Protein AF-A0A349MLL8-F1 (afdb_monomer_lite)

Secondary structure (DSSP, 8-state):
-----------PPP-PPPP---HHHHHHHHHHHHHHHHHHHHHHHHHHHHT-TTTHHHHHHHHHHHHHHHHHHHHHHHTT-TT--TT-HHHHHHHHHHHHHHHHHHHHHHHHHHHHHHHHTT--TTS--HHHHHHHT-HHHHHHHHHHHHHHHHHHHHHHHHHHTTS--TTSHHHHHHHHHHHHHHHHHHHHHHTS--EEEEEEEE---SSS---BT-S-GGG-EEEEEEEE--HHHHHHHHHH---------EE---STT-SHHHHHHHS-TTSSSPB-BHHHHHTTSSS-SEEEES-HHHHHHTTS--B-STTHHHH-SEEEEEEEES---TTPPTTSSSPEEEEEEEEESSSS---HHHHHHHHHHHHHHHHHHHHHHTT----------

Foldseek 3Di:
DDDDDDDDDDDDDDDDDDPPDDVVVVVVVVVVVLCVVVLVVLVVVLVVCVVPPVCCVVRPVVSVVVCVVCVVVVVVCVVVPPDDDDPDPVVVVVVVVSVVVVVVVVVVVVVVQLQVLLVLLVDPSPPADSVQSVLQVDPVLVVVLVVLVVVLVVLLVVLLVCLVVVVDFPPDPVLLVSVLVSQVSLQVSQCSNQVAWKKKWWWFWWADDVPPDGDQQDDFLQRTKTATSHIHGTPVVVVVCVVPVPPDDDRAIAHADEDPCLFLVSVCVVPPLPDPDGKYWSQQNVLQDLAHVKDWAQAQPVCVVVRNIDTSDPPCVVFAGIKIKHWLWADDDRRDGPRPPTRTTGMMMMGGPHGSGDRPVVCCVSVNVSSPSVSSSVCSSSVPDPPPPPPPD

pLDDT: mean 71.37, std 19.01, range [31.91, 97.06]

Sequence (393 aa):
MSKASSDSSEITPGLGKEPERDPGKYWLKRLFFILTGTFAFLVSLAELIEKWPVLRGFFIDPIRSWTDLLWPSWLDWLSDMEHISPHDTENFTIWHLLLITSIISSIIILINIIRSLSKELGGKAGKMDTSAVLYLLNPVMYYTVLQKIHEFQHDVSRTLLNIHYGKISLEDPSFREKVRELLFVCGDIAQTLIGRPVSVNIKLFSLKNDDNSSSLFKGKLSEAKLKTFVRAPSKAEYEDCMRNGESRRNIEEFEIVLGADNKPELLKKRYPDKSDAARVNTAYNQVLGPRDHFWVNNNLVEAEKESHFWSNSLDWRKYYKSMAVFIIAQNIPQGEPVGKTHRAMGILIFDSPATGRFSRRLAAIVLGYLAHRLHSVFRQAAKIPSDSIETKE

Structure (mmCIF, N/CA/C/O backbone):
data_AF-A0A349MLL8-F1
#
_entry.id   AF-A0A349MLL8-F1
#
loop_
_atom_site.group_PDB
_atom_site.id
_atom_site.type_symbol
_atom_site.label_atom_id
_atom_site.label_alt_id
_atom_site.label_comp_id
_atom_site.label_asym_id
_atom_site.label_entity_id
_atom_site.label_seq_id
_atom_site.pdbx_PDB_ins_code
_atom_site.Cartn_x
_atom_site.Cartn_y
_atom_site.Cartn_z
_atom_site.occupancy
_atom_site.B_iso_or_equiv
_atom_site.auth_seq_id
_atom_site.auth_comp_id
_atom_site.auth_asym_id
_atom_site.auth_atom_id
_atom_site.pdbx_PDB_model_num
ATOM 1 N N . MET A 1 1 ? -47.366 55.635 98.200 1.00 36.72 1 MET A N 1
ATOM 2 C CA . MET A 1 1 ? -48.767 55.163 98.299 1.00 36.72 1 MET A CA 1
ATOM 3 C C . MET A 1 1 ? -49.509 55.603 97.042 1.00 36.72 1 MET A C 1
ATOM 5 O O . MET A 1 1 ? -49.321 56.746 96.667 1.00 36.72 1 MET A O 1
ATOM 9 N N . SER A 1 2 ? -50.290 54.687 96.441 1.00 34.56 2 SER A N 1
ATOM 10 C CA . SER A 1 2 ? -51.334 54.860 95.395 1.00 34.56 2 SER A CA 1
ATOM 11 C C . SER A 1 2 ? -50.955 55.527 94.052 1.00 34.56 2 SER A C 1
ATOM 13 O O . SER A 1 2 ? -50.459 56.641 94.054 1.00 34.56 2 SER A O 1
ATOM 15 N N . LYS A 1 3 ? -51.116 54.798 92.923 1.00 38.31 3 LYS A N 1
ATOM 16 C CA . LYS A 1 3 ? -52.135 54.966 91.833 1.00 38.31 3 LYS A CA 1
ATOM 17 C C . LYS A 1 3 ? -52.054 56.309 91.078 1.00 38.31 3 LYS A C 1
ATOM 19 O O . LYS A 1 3 ? -51.934 57.332 91.721 1.00 38.31 3 LYS A O 1
ATOM 24 N N . ALA A 1 4 ? -52.260 56.446 89.769 1.00 37.59 4 ALA A N 1
ATOM 25 C CA . ALA A 1 4 ? -52.520 55.590 88.605 1.00 37.59 4 ALA A CA 1
ATOM 26 C C . ALA A 1 4 ? -52.584 56.532 87.366 1.00 37.59 4 ALA A C 1
ATOM 28 O O . ALA A 1 4 ? -52.783 57.731 87.555 1.00 37.59 4 ALA A O 1
ATOM 29 N N . SER A 1 5 ? -52.554 55.968 86.143 1.00 34.56 5 SER A N 1
ATOM 30 C CA . SER A 1 5 ? -52.865 56.589 84.822 1.00 34.56 5 SER A CA 1
ATOM 31 C C . SER A 1 5 ? -51.844 57.630 84.307 1.00 34.56 5 SER A C 1
ATOM 33 O O . SER A 1 5 ? -51.281 58.358 85.108 1.00 34.56 5 SER A O 1
ATOM 35 N N . SER A 1 6 ? -51.494 57.759 83.021 1.00 34.91 6 SER A N 1
ATOM 36 C CA . SER A 1 6 ? -52.115 57.355 81.747 1.00 34.91 6 SER A CA 1
ATOM 37 C C . SER A 1 6 ? -51.102 57.423 80.577 1.00 34.91 6 SER A C 1
ATOM 39 O O . SER A 1 6 ? -50.226 58.282 80.595 1.00 34.91 6 SER A O 1
ATOM 41 N N . ASP A 1 7 ? -51.316 56.567 79.571 1.00 38.97 7 ASP A N 1
ATOM 42 C CA . ASP A 1 7 ? -51.137 56.709 78.106 1.00 38.97 7 ASP A CA 1
ATOM 43 C C . ASP A 1 7 ? -49.851 57.219 77.420 1.00 38.97 7 ASP A C 1
ATOM 45 O O . ASP A 1 7 ? -49.414 58.354 77.598 1.00 38.97 7 ASP A O 1
ATOM 49 N N . SER A 1 8 ? -49.373 56.389 76.474 1.00 31.91 8 SER A N 1
ATOM 50 C CA . SER A 1 8 ? -49.057 56.655 75.039 1.00 31.91 8 SER A CA 1
ATOM 51 C C . SER A 1 8 ? -47.895 55.748 74.586 1.00 31.91 8 SER A C 1
ATOM 53 O O . SER A 1 8 ? -46.949 55.549 75.336 1.00 31.91 8 SER A O 1
ATOM 55 N N . SER A 1 9 ? -47.835 55.121 73.411 1.00 36.97 9 SER A N 1
ATOM 56 C CA . SER A 1 9 ? -48.697 55.002 72.230 1.00 36.97 9 SER A CA 1
ATOM 57 C C . SER A 1 9 ? -48.120 53.860 71.372 1.00 36.97 9 SER A C 1
ATOM 59 O O . SER A 1 9 ? -46.898 53.712 71.293 1.00 36.97 9 SER A O 1
ATOM 61 N N . GLU A 1 10 ? -48.983 53.077 70.724 1.00 39.59 10 GLU A N 1
ATOM 62 C CA . GLU A 1 10 ? -48.633 52.035 69.749 1.00 39.59 10 GLU A CA 1
ATOM 63 C C . GLU A 1 10 ? -47.929 52.599 68.502 1.00 39.59 10 GLU A C 1
ATOM 65 O O . GLU A 1 10 ? -48.358 53.603 67.935 1.00 39.59 10 GLU A O 1
ATOM 70 N N . ILE A 1 11 ? -46.904 51.888 68.015 1.00 39.34 11 ILE A N 1
ATOM 71 C CA . ILE A 1 11 ? -46.425 51.959 66.627 1.00 39.34 11 ILE A CA 1
ATOM 72 C C . ILE A 1 11 ? -46.325 50.520 66.111 1.00 39.34 11 ILE A C 1
ATOM 74 O O . ILE A 1 11 ? -45.458 49.755 66.529 1.00 39.34 11 ILE A O 1
ATOM 78 N N . THR A 1 12 ? -47.212 50.152 65.190 1.00 40.00 12 THR A N 1
ATOM 79 C CA . THR A 1 12 ? -47.072 48.975 64.324 1.00 40.00 12 THR A CA 1
ATOM 80 C C . THR A 1 12 ? -46.332 49.387 63.044 1.00 40.00 12 THR A C 1
ATOM 82 O O . THR A 1 12 ? -46.765 50.329 62.379 1.00 40.00 12 THR A O 1
ATOM 85 N N . PRO A 1 13 ? -45.235 48.716 62.643 1.00 39.72 13 PRO A N 1
ATOM 86 C CA . PRO A 1 13 ? -44.687 48.869 61.303 1.00 39.72 13 PRO A CA 1
ATOM 87 C C . PRO A 1 13 ? -45.439 47.965 60.317 1.00 39.72 13 PRO A C 1
ATOM 89 O O . PRO A 1 13 ? -45.717 46.798 60.592 1.00 39.72 13 PRO A O 1
ATOM 92 N N . GLY A 1 14 ? -45.799 48.552 59.176 1.00 36.28 14 GLY A N 1
ATOM 93 C CA . GLY A 1 14 ? -46.659 47.966 58.155 1.00 36.28 14 GLY A CA 1
ATOM 94 C C . GLY A 1 14 ? -46.102 46.718 57.466 1.00 36.28 14 GLY A C 1
ATOM 95 O O . GLY A 1 14 ? -44.904 46.581 57.225 1.00 36.28 14 GLY A O 1
ATOM 96 N N . LEU A 1 15 ? -47.029 45.836 57.084 1.00 40.72 15 LEU A N 1
ATOM 97 C CA . LEU A 1 15 ? -46.816 44.755 56.126 1.00 40.72 15 LEU A CA 1
ATOM 98 C C . LEU A 1 15 ? -46.427 45.338 54.758 1.00 40.72 15 LEU A C 1
ATOM 100 O O . LEU A 1 15 ? -47.271 45.855 54.022 1.00 40.72 15 LEU A O 1
ATOM 104 N N . GLY A 1 16 ? -45.146 45.229 54.408 1.00 37.94 16 GLY A N 1
ATOM 105 C CA . GLY A 1 16 ? -44.687 45.355 53.030 1.00 37.94 16 GLY A CA 1
ATOM 106 C C . GLY A 1 16 ? -45.188 44.162 52.217 1.00 37.94 16 GLY A C 1
ATOM 107 O O . GLY A 1 16 ? -44.956 43.015 52.588 1.00 37.94 16 GLY A O 1
ATOM 108 N N . LYS A 1 17 ? -45.903 44.430 51.122 1.00 39.28 17 LYS A N 1
ATOM 109 C CA . LYS A 1 17 ? -46.288 43.410 50.139 1.00 39.28 17 LYS A CA 1
ATOM 110 C C . LYS A 1 17 ? -45.020 42.824 49.509 1.00 39.28 17 LYS A C 1
ATOM 112 O O . LYS A 1 17 ? -44.225 43.576 48.947 1.00 39.28 17 LYS A O 1
ATOM 117 N N . GLU A 1 18 ? -44.845 41.506 49.586 1.00 41.19 18 GLU A N 1
ATOM 118 C CA . GLU A 1 18 ? -43.843 40.806 48.778 1.00 41.19 18 GLU A CA 1
ATOM 119 C C . GLU A 1 18 ? -44.152 41.011 47.284 1.00 41.19 18 GLU A C 1
ATOM 121 O O . GLU A 1 18 ? -45.321 40.951 46.888 1.00 41.19 18 GLU A O 1
ATOM 126 N N . PRO A 1 19 ? -43.143 41.272 46.436 1.00 44.56 19 PRO A N 1
ATOM 127 C CA . PRO A 1 19 ? -43.360 41.372 45.002 1.00 44.56 19 PRO A CA 1
ATOM 128 C C . PRO A 1 19 ? -43.746 39.997 44.443 1.00 44.56 19 PRO A C 1
ATOM 130 O O . PRO A 1 19 ? -42.990 39.033 44.575 1.00 44.56 19 PRO A O 1
ATOM 133 N N . GLU A 1 20 ? -44.912 39.916 43.795 1.00 40.66 20 GLU A N 1
ATOM 134 C CA . GLU A 1 20 ? -45.353 38.743 43.033 1.00 40.66 20 GLU A CA 1
ATOM 135 C C . GLU A 1 20 ? -44.264 38.336 42.028 1.00 40.66 20 GLU A C 1
ATOM 137 O O . GLU A 1 20 ? -43.995 39.021 41.036 1.00 40.66 20 GLU A O 1
ATOM 142 N N . ARG A 1 21 ? -43.599 37.208 42.300 1.00 49.66 21 ARG A N 1
ATOM 143 C CA . ARG A 1 21 ? -42.654 36.586 41.370 1.00 49.66 21 ARG A CA 1
ATOM 144 C C . ARG A 1 21 ? -43.441 35.959 40.226 1.00 49.66 21 ARG A C 1
ATOM 146 O O . ARG A 1 21 ? -44.027 34.896 40.388 1.00 49.66 21 ARG A O 1
ATOM 153 N N . ASP A 1 22 ? -43.400 36.611 39.070 1.00 45.81 22 ASP A N 1
ATOM 154 C CA . ASP A 1 22 ? -43.958 36.110 37.813 1.00 45.81 22 ASP A CA 1
ATOM 155 C C . ASP A 1 22 ? -43.215 34.825 37.361 1.00 45.81 22 ASP A C 1
ATOM 157 O O . ASP A 1 22 ? -42.056 34.898 36.919 1.00 45.81 22 ASP A O 1
ATOM 161 N N . PRO A 1 23 ? -43.832 33.629 37.472 1.00 47.19 23 PRO A N 1
ATOM 162 C CA . PRO A 1 23 ? -43.170 32.353 37.194 1.00 47.19 23 PRO A CA 1
ATOM 163 C C . PRO A 1 23 ? -42.784 32.203 35.715 1.00 47.19 23 PRO A C 1
ATOM 165 O O . PRO A 1 23 ? -41.838 31.478 35.388 1.00 47.19 23 PRO A O 1
ATOM 168 N N . GLY A 1 24 ? -43.474 32.920 34.817 1.00 39.28 24 GLY A N 1
ATOM 169 C CA . GLY A 1 24 ? -43.229 32.881 33.376 1.00 39.28 24 GLY A CA 1
ATOM 170 C C . GLY A 1 24 ? -41.868 33.463 32.993 1.00 39.28 24 GLY A C 1
ATOM 171 O O . GLY A 1 24 ? -41.136 32.872 32.196 1.00 39.28 24 GLY A O 1
ATOM 172 N N . LYS A 1 25 ? -41.455 34.566 33.634 1.00 46.16 25 LYS A N 1
ATOM 173 C CA . LYS A 1 25 ? -40.127 35.172 33.414 1.00 46.16 25 LYS A CA 1
ATOM 174 C C . LYS A 1 25 ? -38.988 34.297 33.937 1.00 46.16 25 LYS A C 1
ATOM 176 O O . LYS A 1 25 ? -37.879 34.348 33.407 1.00 46.16 25 LYS A O 1
ATOM 181 N N . TYR A 1 26 ? -39.251 33.472 34.946 1.00 45.97 26 TYR A N 1
ATOM 182 C CA . TYR A 1 26 ? -38.251 32.596 35.556 1.00 45.97 26 TYR A CA 1
ATOM 183 C C . TYR A 1 26 ? -37.944 31.367 34.684 1.00 45.97 26 TYR A C 1
ATOM 185 O O . TYR A 1 26 ? -36.788 30.965 34.546 1.00 45.97 26 TYR A O 1
ATOM 193 N N . TRP A 1 27 ? -38.963 30.809 34.025 1.00 43.03 27 TRP A N 1
ATOM 194 C CA . TRP A 1 27 ? -38.807 29.686 33.093 1.00 43.03 27 TRP A CA 1
ATOM 195 C C . TRP A 1 27 ? -38.089 30.087 31.796 1.00 43.03 27 TRP A C 1
ATOM 197 O O . TRP A 1 27 ? -37.214 29.361 31.324 1.00 43.03 27 TRP A O 1
ATOM 207 N N . LEU A 1 28 ? -38.384 31.281 31.271 1.00 43.28 28 LEU A N 1
ATOM 208 C CA . LEU A 1 28 ? -37.694 31.850 30.107 1.00 43.28 28 LEU A CA 1
ATOM 209 C C . LEU A 1 28 ? -36.207 32.121 30.383 1.00 43.28 28 LEU A C 1
ATOM 211 O O . LEU A 1 28 ? -35.368 31.764 29.560 1.00 43.28 28 LEU A O 1
ATOM 215 N N . LYS A 1 29 ? -35.856 32.645 31.568 1.00 48.56 29 LYS A N 1
ATOM 216 C CA . LYS A 1 29 ? -34.449 32.824 31.980 1.00 48.56 29 LYS A CA 1
ATOM 217 C C . LYS A 1 29 ? -33.693 31.492 32.111 1.00 48.56 29 LYS A C 1
ATOM 219 O O . LYS A 1 29 ? -32.518 31.418 31.760 1.00 48.56 29 LYS A O 1
ATOM 22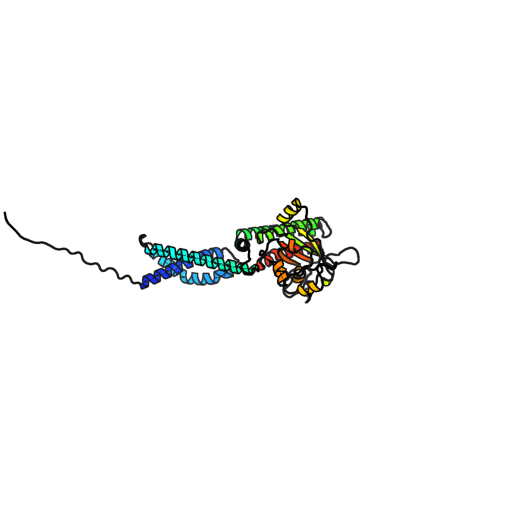4 N N . ARG A 1 30 ? -34.361 30.427 32.574 1.00 50.19 30 ARG A N 1
ATOM 225 C CA . ARG A 1 30 ? -33.779 29.076 32.710 1.00 50.19 30 ARG A CA 1
ATOM 226 C C . ARG A 1 30 ? -33.551 28.392 31.358 1.00 50.19 30 ARG A C 1
ATOM 228 O O . ARG A 1 30 ? -32.473 27.847 31.138 1.00 50.19 30 ARG A O 1
ATOM 235 N N . LEU A 1 31 ? -34.515 28.464 30.437 1.00 45.28 31 LEU A N 1
ATOM 236 C CA . LEU A 1 31 ? -34.365 27.941 29.072 1.00 45.28 31 LEU A CA 1
ATOM 237 C C . LEU A 1 31 ? -33.251 28.676 28.307 1.00 45.28 31 LEU A C 1
ATOM 239 O O . LEU A 1 31 ? -32.465 28.058 27.591 1.00 45.28 31 LEU A O 1
ATOM 243 N N . PHE A 1 32 ? -33.144 29.988 28.520 1.00 49.59 32 PHE A N 1
ATOM 244 C CA . PHE A 1 32 ? -32.118 30.827 27.911 1.00 49.59 32 PHE A CA 1
ATOM 245 C C . PHE A 1 32 ? -30.703 30.463 28.384 1.00 49.59 32 PHE A C 1
ATOM 247 O O . PHE A 1 32 ? -29.809 30.324 27.558 1.00 49.59 32 PHE A O 1
ATOM 254 N N . PHE A 1 33 ? -30.485 30.193 29.677 1.00 50.19 33 PHE A N 1
ATOM 255 C CA . PHE A 1 33 ? -29.173 29.740 30.170 1.00 50.19 33 PHE A CA 1
ATOM 256 C C . PHE A 1 33 ? -28.749 28.368 29.630 1.00 50.19 33 PHE A C 1
ATOM 258 O O . PHE A 1 33 ? -27.567 28.149 29.365 1.00 50.19 33 PHE A O 1
ATOM 265 N N . ILE A 1 34 ? -29.704 27.455 29.430 1.00 52.19 34 ILE A N 1
ATOM 266 C CA . ILE A 1 34 ? -29.459 26.136 28.826 1.00 52.19 34 ILE A CA 1
ATOM 267 C C . ILE A 1 34 ? -28.998 26.296 27.376 1.00 52.19 34 ILE A C 1
ATOM 269 O O . ILE A 1 34 ? -28.015 25.676 26.961 1.00 52.19 34 ILE A O 1
ATOM 273 N N . LEU A 1 35 ? -29.671 27.165 26.620 1.00 48.75 35 LEU A N 1
ATOM 274 C CA . LEU A 1 35 ? -29.277 27.493 25.254 1.00 48.75 35 LEU A CA 1
ATOM 275 C C . LEU A 1 35 ? -27.903 28.167 25.233 1.00 48.75 35 LEU A C 1
ATOM 277 O O . LEU A 1 35 ? -27.061 27.759 24.447 1.00 48.75 35 LEU A O 1
ATOM 281 N N . THR A 1 36 ? -27.627 29.082 26.162 1.00 50.16 36 THR A N 1
ATOM 282 C CA . THR A 1 36 ? -26.335 29.765 26.320 1.00 50.16 36 THR A CA 1
ATOM 283 C C . THR A 1 36 ? -25.175 28.815 26.621 1.00 50.16 36 THR A C 1
ATOM 285 O O . THR A 1 36 ? -24.129 28.917 25.988 1.00 50.16 36 THR A O 1
ATOM 288 N N . GLY A 1 37 ? -25.335 27.868 27.550 1.00 51.09 37 GLY A N 1
ATOM 289 C CA . GLY A 1 37 ? -24.281 26.902 27.887 1.00 51.09 37 GLY A CA 1
ATOM 290 C C . GLY A 1 37 ? -24.009 25.911 26.754 1.00 51.09 37 GLY A C 1
ATOM 291 O O . GLY A 1 37 ? -22.857 25.606 26.445 1.00 51.09 37 GLY A O 1
ATOM 292 N N . THR A 1 38 ? -25.069 25.461 26.081 1.00 54.41 38 THR A N 1
ATOM 293 C CA . THR A 1 38 ? -24.954 24.587 24.906 1.00 54.41 38 THR A CA 1
ATOM 294 C C . THR A 1 38 ? -24.324 25.337 23.733 1.00 54.41 38 THR A C 1
ATOM 296 O O . THR A 1 38 ? -23.464 24.800 23.045 1.00 54.41 38 THR A O 1
ATOM 299 N N . PHE A 1 39 ? -24.695 26.602 23.538 1.00 51.84 39 PHE A N 1
ATOM 300 C CA . PHE A 1 39 ? -24.162 27.474 22.501 1.00 51.84 39 PHE A CA 1
ATOM 301 C C . PHE A 1 39 ? -22.697 27.835 22.753 1.00 51.84 39 PHE A C 1
ATOM 303 O O . PHE A 1 39 ? -21.900 27.704 21.840 1.00 51.84 39 PHE A O 1
ATOM 310 N N . ALA A 1 40 ? -22.297 28.179 23.979 1.00 50.59 40 ALA A N 1
ATOM 311 C CA . ALA A 1 40 ? -20.896 28.428 24.321 1.00 50.59 40 ALA A CA 1
ATOM 312 C C . ALA A 1 40 ? -20.027 27.178 24.105 1.00 50.59 40 ALA A C 1
ATOM 314 O O . ALA A 1 40 ? -18.947 27.272 23.532 1.00 50.59 40 ALA A O 1
ATOM 315 N N . PHE A 1 41 ? -20.527 25.991 24.470 1.00 58.06 41 PHE A N 1
ATOM 316 C CA . PHE A 1 41 ? -19.855 24.728 24.163 1.00 58.06 41 PHE A CA 1
ATOM 317 C C . PHE A 1 41 ? -19.750 24.486 22.652 1.00 58.06 41 PHE A C 1
ATOM 319 O O . PHE A 1 41 ? -18.686 24.113 22.168 1.00 58.06 41 PHE A O 1
ATOM 326 N N . LEU A 1 42 ? -20.823 24.734 21.896 1.00 54.47 42 LEU A N 1
ATOM 327 C CA . LEU A 1 42 ? -20.831 24.604 20.439 1.00 54.47 42 LEU A CA 1
ATOM 328 C C . LEU A 1 42 ? -19.950 25.649 19.748 1.00 54.47 42 LEU A C 1
ATOM 330 O O . LEU A 1 42 ? -19.347 25.311 18.741 1.00 54.47 42 LEU A O 1
ATOM 334 N N . VAL A 1 43 ? -19.826 26.865 20.283 1.00 50.06 43 VAL A N 1
ATOM 335 C CA . VAL A 1 43 ? -18.939 27.929 19.788 1.00 50.06 43 VAL A CA 1
ATOM 336 C C . VAL A 1 43 ? -17.488 27.603 20.109 1.00 50.06 43 VAL A C 1
ATOM 338 O O . VAL A 1 43 ? -16.659 27.672 19.216 1.00 50.06 43 VAL A O 1
ATOM 341 N N . SER A 1 44 ? -17.163 27.145 21.320 1.00 53.44 44 SER A N 1
ATOM 342 C CA . SER A 1 44 ? -15.811 26.667 21.642 1.00 53.44 44 SER A CA 1
ATOM 343 C C . SER A 1 44 ? -15.433 25.426 20.828 1.00 53.44 44 SER A C 1
ATOM 345 O O . SER A 1 44 ? -14.293 25.291 20.389 1.00 53.44 44 SER A O 1
ATOM 347 N N . LEU A 1 45 ? -16.392 24.532 20.573 1.00 53.50 45 LEU A N 1
ATOM 348 C CA . LEU A 1 45 ? -16.220 23.393 19.677 1.00 53.50 45 LEU A CA 1
ATOM 349 C C . LEU A 1 45 ? -16.078 23.860 18.221 1.00 53.50 45 LEU A C 1
ATOM 351 O O . LEU A 1 45 ? -15.239 23.328 17.505 1.00 53.50 45 LEU A O 1
ATOM 355 N N . ALA A 1 46 ? -16.831 24.872 17.789 1.00 50.34 46 ALA A N 1
ATOM 356 C CA . ALA A 1 46 ? -16.755 25.453 16.454 1.00 50.34 46 ALA A CA 1
ATOM 357 C C . ALA A 1 46 ? -15.456 26.228 16.229 1.00 50.34 46 ALA A C 1
ATOM 359 O O . ALA A 1 46 ? -14.877 26.064 15.171 1.00 50.34 46 ALA A O 1
ATOM 360 N N . GLU A 1 47 ? -14.938 26.980 17.201 1.00 48.06 47 GLU A N 1
ATOM 361 C CA . GLU A 1 47 ? -13.616 27.621 17.152 1.00 48.06 47 GLU A CA 1
ATOM 362 C C . GLU A 1 47 ? -12.488 26.581 17.133 1.00 48.06 47 GLU A C 1
ATOM 364 O O . GLU A 1 47 ? -11.483 26.739 16.431 1.00 48.06 47 GLU A O 1
ATOM 369 N N . LEU A 1 48 ? -12.656 25.478 17.871 1.00 50.34 48 LEU A N 1
ATOM 370 C CA . LEU A 1 48 ? -11.744 24.337 17.824 1.00 50.34 48 LEU A CA 1
ATOM 371 C C . LEU A 1 48 ? -11.775 23.662 16.441 1.00 50.34 48 LEU A C 1
ATOM 373 O O . LEU A 1 48 ? -10.725 23.302 15.915 1.00 50.34 48 LEU A O 1
ATOM 377 N N . ILE A 1 49 ? -12.959 23.544 15.832 1.00 47.12 49 ILE A N 1
ATOM 378 C CA . ILE A 1 49 ? -13.201 23.025 14.475 1.00 47.12 49 ILE A CA 1
ATOM 379 C C . ILE A 1 49 ? -12.748 24.031 13.399 1.00 47.12 49 ILE A C 1
ATOM 381 O O . ILE A 1 49 ? -12.270 23.623 12.344 1.00 47.12 49 ILE A O 1
ATOM 385 N N . GLU A 1 50 ? -12.827 25.339 13.638 1.00 42.00 50 GLU A N 1
ATOM 386 C CA . GLU A 1 50 ? -12.474 26.395 12.682 1.00 42.00 50 GLU A CA 1
ATOM 387 C C . GLU A 1 50 ? -10.969 26.470 12.445 1.00 42.00 50 GLU A C 1
ATOM 389 O O . GLU A 1 50 ? -10.519 26.723 11.326 1.00 42.00 50 GLU A O 1
ATOM 394 N N . LYS A 1 51 ? -10.184 26.116 13.463 1.00 50.09 51 LYS A N 1
ATOM 395 C CA . LYS A 1 51 ? -8.738 25.902 13.339 1.00 50.09 51 LYS A CA 1
ATOM 396 C C . LYS A 1 51 ? -8.381 24.651 12.512 1.00 50.09 51 LYS A C 1
ATOM 398 O O . LYS A 1 51 ? -7.200 24.376 12.320 1.00 50.09 51 LYS A O 1
ATOM 403 N N . TRP A 1 52 ? -9.373 23.888 12.030 1.00 52.69 52 TRP A N 1
ATOM 404 C CA . TRP A 1 52 ? -9.215 22.591 11.366 1.00 52.69 52 TRP A CA 1
ATOM 405 C C . TRP A 1 52 ? -9.974 22.531 10.021 1.00 52.69 52 TRP A C 1
ATOM 407 O O . TRP A 1 52 ? -11.159 22.191 9.970 1.00 52.69 52 TRP A O 1
ATOM 417 N N . PRO A 1 53 ? -9.291 22.764 8.882 1.00 46.22 53 PRO A N 1
ATOM 418 C CA . PRO A 1 53 ? -9.919 22.905 7.559 1.00 46.22 53 PRO A CA 1
ATOM 419 C C . PRO A 1 53 ? -10.776 21.713 7.100 1.00 46.22 53 PRO A C 1
ATOM 421 O O . PRO A 1 53 ? -11.694 21.880 6.304 1.00 46.22 53 PRO A O 1
ATOM 424 N N . VAL A 1 54 ? -10.496 20.507 7.606 1.00 46.53 54 VAL A N 1
ATOM 425 C CA . VAL A 1 54 ? -11.187 19.260 7.227 1.00 46.53 54 VAL A CA 1
ATOM 426 C C . VAL A 1 54 ? -12.576 19.140 7.869 1.00 46.53 54 VAL A C 1
ATOM 428 O O . VAL A 1 54 ? -13.458 18.499 7.302 1.00 46.53 54 VAL A O 1
ATOM 431 N N . LEU A 1 55 ? -12.791 19.771 9.027 1.00 43.81 55 LEU A N 1
ATOM 432 C CA . LEU A 1 55 ? -14.065 19.733 9.756 1.00 43.81 55 LEU A CA 1
ATOM 433 C C . LEU A 1 55 ? -14.977 20.922 9.405 1.00 43.81 55 LEU A C 1
ATOM 435 O O . LEU A 1 55 ? -16.176 20.880 9.683 1.00 43.81 55 LEU A O 1
ATOM 439 N N . ARG A 1 56 ? -14.427 21.941 8.727 1.00 44.81 56 ARG A N 1
ATOM 440 C CA . ARG A 1 56 ? -15.113 23.186 8.353 1.00 44.81 56 ARG A CA 1
ATOM 441 C C . ARG A 1 56 ? -16.424 22.938 7.597 1.00 44.81 56 ARG A C 1
ATOM 443 O O . ARG A 1 56 ? -17.467 23.413 8.027 1.00 44.81 56 ARG A O 1
ATOM 450 N N . GLY A 1 57 ? -16.391 22.115 6.548 1.00 45.50 57 GLY A N 1
ATOM 451 C CA . GLY A 1 57 ? -17.567 21.844 5.706 1.00 45.50 57 GLY A CA 1
ATOM 452 C C . GLY A 1 57 ? -18.622 20.911 6.317 1.00 45.50 57 GLY A C 1
ATOM 453 O O . GLY A 1 57 ? -19.711 20.800 5.771 1.00 45.50 57 GLY A O 1
ATOM 454 N N . PHE A 1 58 ? -18.321 20.229 7.428 1.00 48.06 58 PHE A N 1
ATOM 455 C CA . PHE A 1 58 ? -19.266 19.312 8.085 1.00 48.06 58 PHE A CA 1
ATOM 456 C C . PHE A 1 58 ? -19.974 19.931 9.294 1.00 48.06 58 PHE A C 1
ATOM 458 O O . PHE A 1 58 ? -21.060 19.479 9.646 1.00 48.06 58 PHE A O 1
ATOM 465 N N . PHE A 1 59 ? -19.371 20.940 9.929 1.00 50.00 59 PHE A N 1
ATOM 466 C CA . PHE A 1 59 ? -19.854 21.478 11.203 1.00 50.00 59 PHE A CA 1
ATOM 467 C C . PHE A 1 59 ? -20.087 22.996 11.204 1.00 50.00 59 PHE A C 1
ATOM 469 O O . PHE A 1 59 ? -20.946 23.448 11.953 1.00 50.00 59 PHE A O 1
ATOM 476 N N . ILE A 1 60 ? -19.374 23.795 10.397 1.00 48.22 60 ILE A N 1
ATOM 477 C CA . ILE A 1 60 ? -19.369 25.262 10.575 1.00 48.22 60 ILE A CA 1
ATOM 478 C C . ILE A 1 60 ? -20.569 25.951 9.937 1.00 48.22 60 ILE A C 1
ATOM 480 O O . ILE A 1 60 ? -21.165 26.802 10.588 1.00 48.22 60 ILE A O 1
ATOM 484 N N . ASP A 1 61 ? -20.973 25.582 8.723 1.00 45.97 61 ASP A N 1
ATOM 485 C CA . ASP A 1 61 ? -22.066 26.288 8.035 1.00 45.97 61 ASP A CA 1
ATOM 486 C C . ASP A 1 61 ? -23.415 26.226 8.794 1.00 45.97 61 ASP A C 1
ATOM 488 O O . ASP A 1 61 ? -24.093 27.253 8.885 1.00 45.97 61 ASP A O 1
ATOM 492 N N . PRO A 1 62 ? -23.789 25.104 9.449 1.00 48.50 62 PRO A N 1
ATOM 493 C CA . PRO A 1 62 ? -24.967 25.060 10.316 1.00 48.50 62 PRO A CA 1
ATOM 494 C C . PRO A 1 62 ? -24.808 25.857 11.618 1.00 48.50 62 PRO A C 1
ATOM 496 O O . PRO A 1 62 ? -25.768 26.470 12.071 1.00 48.50 62 PRO A O 1
ATOM 499 N N . ILE A 1 63 ? -23.616 25.865 12.229 1.00 48.41 63 ILE A N 1
ATOM 500 C CA . ILE A 1 63 ? -23.377 26.559 13.507 1.00 48.41 63 ILE A CA 1
ATOM 501 C C . ILE A 1 63 ? -23.321 28.080 13.300 1.00 48.41 63 ILE A C 1
ATOM 503 O O . ILE A 1 63 ? -23.889 28.826 14.092 1.00 48.41 63 ILE A O 1
ATOM 507 N N . ARG A 1 64 ? -22.716 28.547 12.201 1.00 47.62 64 ARG A N 1
ATOM 508 C CA . ARG A 1 64 ? -22.549 29.976 11.894 1.00 47.62 64 ARG A CA 1
ATOM 509 C C . ARG A 1 64 ? -23.879 30.681 11.608 1.00 47.62 64 ARG A C 1
ATOM 511 O O . ARG A 1 64 ? -24.126 31.782 12.085 1.00 47.62 64 ARG A O 1
ATOM 518 N N . SER A 1 65 ? -24.789 29.986 10.922 1.00 51.38 65 SER A N 1
ATOM 519 C CA . SER A 1 65 ? -26.169 30.448 10.725 1.00 51.38 65 SER A CA 1
ATOM 520 C C . SER A 1 65 ? -26.931 30.646 12.042 1.00 51.38 65 SER A C 1
ATOM 522 O O . SER A 1 65 ? -27.853 31.456 12.087 1.00 51.38 65 SER A O 1
ATOM 524 N N . TRP A 1 66 ? -26.586 29.897 13.093 1.00 46.66 66 TRP A N 1
ATOM 525 C CA . TRP A 1 66 ? -27.204 30.023 14.413 1.00 46.66 66 TRP A CA 1
ATOM 526 C C . TRP A 1 66 ? -26.537 31.105 15.264 1.00 46.66 66 TRP A C 1
ATOM 528 O O . TRP A 1 66 ? -27.219 31.777 16.037 1.00 46.66 66 TRP A O 1
ATOM 538 N N . THR A 1 67 ? -25.223 31.300 15.122 1.00 50.56 67 THR A N 1
ATOM 539 C CA . THR A 1 67 ? -24.480 32.299 15.898 1.00 50.56 67 THR A CA 1
ATOM 540 C C . THR A 1 67 ? -24.826 33.727 15.504 1.00 50.56 67 THR A C 1
ATOM 542 O O . THR A 1 67 ? -25.035 34.559 16.385 1.00 50.56 67 THR A O 1
ATOM 545 N N . ASP A 1 68 ? -24.980 33.995 14.208 1.00 51.66 68 ASP A N 1
ATOM 546 C CA . ASP A 1 68 ? -25.265 35.345 13.703 1.00 51.66 68 ASP A CA 1
ATOM 547 C C . ASP A 1 68 ? -26.672 35.837 14.097 1.00 51.66 68 ASP A C 1
ATOM 549 O O . ASP A 1 68 ? -26.920 37.038 14.174 1.00 51.66 68 ASP A O 1
ATOM 553 N N . LEU A 1 69 ? -27.585 34.910 14.410 1.00 50.56 69 LEU A N 1
ATOM 554 C CA . LEU A 1 69 ? -28.951 35.216 14.834 1.00 50.56 69 LEU A CA 1
ATOM 555 C C . LEU A 1 69 ? -29.058 35.552 16.335 1.00 50.56 69 LEU A C 1
ATOM 557 O O . LEU A 1 69 ? -29.968 36.270 16.739 1.00 50.56 69 LEU A O 1
ATOM 561 N N . LEU A 1 70 ? -28.163 35.011 17.171 1.00 47.03 70 LEU A N 1
ATOM 562 C CA . LEU A 1 70 ? -28.309 35.014 18.636 1.00 47.03 70 LEU A CA 1
ATOM 563 C C . LEU A 1 70 ? -27.305 35.923 19.363 1.00 47.03 70 LEU A C 1
ATOM 565 O O . LEU A 1 70 ? -27.531 36.276 20.519 1.00 47.03 70 LEU A O 1
ATOM 569 N N . TRP A 1 71 ? -26.215 36.319 18.698 1.00 50.84 71 TRP A N 1
ATOM 570 C CA . TRP A 1 71 ? -25.110 37.069 19.305 1.00 50.84 71 TRP A CA 1
ATOM 571 C C . TRP A 1 71 ? -25.488 38.453 19.879 1.00 50.84 71 TRP A C 1
ATOM 573 O O . TRP A 1 71 ? -25.081 38.746 21.006 1.00 50.84 71 TRP A O 1
ATOM 583 N N . PRO A 1 72 ? -26.298 39.300 19.206 1.00 52.75 72 PRO A N 1
ATOM 584 C CA . PRO A 1 72 ? -26.641 40.626 19.736 1.00 52.75 72 PRO A CA 1
ATOM 585 C C . PRO A 1 72 ? -27.481 40.563 21.020 1.00 52.75 72 PRO A C 1
ATOM 587 O O . PRO A 1 72 ? -27.251 41.325 21.951 1.00 52.75 72 PRO A O 1
ATOM 590 N N . SER A 1 73 ? -28.400 39.598 21.118 1.00 53.41 73 SER A N 1
ATOM 591 C CA . SER A 1 73 ? -29.256 39.400 22.300 1.00 53.41 73 SER A CA 1
ATOM 592 C C . SER A 1 73 ? -28.504 38.847 23.516 1.00 53.41 73 SER A C 1
ATOM 594 O O . SER A 1 73 ? -29.033 38.839 24.625 1.00 53.41 73 SER A O 1
ATOM 596 N N . TRP A 1 74 ? -27.285 38.351 23.307 1.00 44.72 74 TRP A N 1
ATOM 597 C CA . TRP A 1 74 ? -26.460 37.724 24.330 1.00 44.72 74 TRP A CA 1
ATOM 598 C C . TRP A 1 74 ? -25.635 38.743 25.131 1.00 44.72 74 TRP A C 1
ATOM 600 O O . TRP A 1 74 ? -25.527 38.629 26.353 1.00 44.72 74 TRP A O 1
ATOM 610 N N . LEU A 1 75 ? -25.096 39.765 24.455 1.00 48.06 75 LEU A N 1
ATOM 611 C CA . LEU A 1 75 ? -24.269 40.813 25.068 1.00 48.06 75 LEU A CA 1
ATOM 612 C C . LEU A 1 75 ? -25.080 41.771 25.947 1.00 48.06 75 LEU A C 1
ATOM 614 O O . LEU A 1 75 ? -24.640 42.089 27.050 1.00 48.06 75 LEU A O 1
ATOM 618 N N . ASP A 1 76 ? -26.281 42.152 25.508 1.00 52.34 76 ASP A N 1
ATOM 619 C CA . ASP A 1 76 ? -27.157 43.051 26.273 1.00 52.34 76 ASP A CA 1
ATOM 620 C C . ASP A 1 76 ? -27.575 42.449 27.622 1.00 52.34 76 ASP A C 1
ATOM 622 O O . ASP A 1 76 ? -27.821 43.164 28.586 1.00 52.34 76 ASP A O 1
ATOM 626 N N . TRP A 1 77 ? -27.610 41.122 27.722 1.00 48.44 77 TRP A N 1
ATOM 627 C CA . TRP A 1 77 ? -28.134 40.436 28.896 1.00 48.44 77 TRP A CA 1
ATOM 628 C C . TRP A 1 77 ? -27.062 40.003 29.906 1.00 48.44 77 TRP A C 1
ATOM 630 O O . TRP A 1 77 ? -27.339 39.909 31.101 1.00 48.44 77 TRP A O 1
ATOM 640 N N . LEU A 1 78 ? -25.817 39.780 29.466 1.00 43.03 78 LEU A N 1
ATOM 641 C CA . LEU A 1 78 ? -24.677 39.578 30.375 1.00 43.03 78 LEU A CA 1
ATOM 642 C C . LEU A 1 78 ? -24.423 40.811 31.253 1.00 43.03 78 LEU A C 1
ATOM 644 O O . LEU A 1 78 ? -24.028 40.661 32.408 1.00 43.03 78 LEU A O 1
ATOM 648 N N . SER A 1 79 ? -24.731 42.003 30.736 1.00 50.22 79 SER A N 1
ATOM 649 C CA . SER A 1 79 ? -24.695 43.259 31.492 1.00 50.22 79 SER A CA 1
ATOM 650 C C . SER A 1 79 ? -25.695 43.299 32.659 1.00 50.22 79 SER A C 1
ATOM 652 O O . SER A 1 79 ? -25.475 44.040 33.612 1.00 50.22 79 SER A O 1
ATOM 654 N N . ASP A 1 80 ? -26.762 42.495 32.625 1.00 50.34 80 ASP A N 1
ATOM 655 C CA . ASP A 1 80 ? -27.814 42.477 33.654 1.00 50.34 80 ASP A CA 1
ATOM 656 C C . ASP A 1 80 ? -27.561 41.439 34.771 1.00 50.34 80 ASP A C 1
ATOM 658 O O . ASP A 1 80 ? -28.315 41.361 35.746 1.00 50.34 80 ASP A O 1
ATOM 662 N N . MET A 1 81 ? -26.522 40.603 34.644 1.00 43.50 81 MET A N 1
ATOM 663 C CA . MET A 1 81 ? -26.289 39.420 35.492 1.00 43.50 81 MET A CA 1
ATOM 664 C C . MET A 1 81 ? -25.325 39.625 36.674 1.00 43.50 81 MET A C 1
ATOM 666 O O . MET A 1 81 ? -25.206 38.732 37.514 1.00 43.50 81 MET A O 1
ATOM 670 N N . GLU A 1 82 ? -24.690 40.791 36.818 1.00 49.97 82 GLU A N 1
ATOM 671 C CA . GLU A 1 82 ? -23.721 41.100 37.894 1.00 49.97 82 GLU A CA 1
ATOM 672 C C . GLU A 1 82 ? -24.317 41.179 39.325 1.00 49.97 82 GLU A C 1
ATOM 674 O O . GLU A 1 82 ? -23.611 41.504 40.280 1.00 49.97 82 GLU A O 1
ATOM 679 N N . HIS A 1 83 ? -25.605 40.875 39.529 1.00 51.56 83 HIS A N 1
ATOM 680 C CA . HIS A 1 83 ? -26.312 41.137 40.795 1.00 51.56 83 HIS A CA 1
ATOM 681 C C . HIS A 1 83 ? -26.938 39.916 41.500 1.00 51.56 83 HIS A C 1
ATOM 683 O O . HIS A 1 83 ? -27.788 40.086 42.375 1.00 51.56 83 HIS A O 1
ATOM 689 N N . ILE A 1 84 ? -26.539 38.678 41.181 1.00 51.94 84 ILE A N 1
ATOM 690 C CA . ILE A 1 84 ? -27.136 37.475 41.802 1.00 51.94 84 ILE A CA 1
ATOM 691 C C . ILE A 1 84 ? -26.284 36.942 42.972 1.00 51.94 84 ILE A C 1
ATOM 693 O O . ILE A 1 84 ? -25.108 36.627 42.816 1.00 51.94 84 ILE A O 1
ATOM 697 N N . SER A 1 85 ? -26.910 36.832 44.153 1.00 49.22 85 SER A N 1
ATOM 698 C CA . SER A 1 85 ? -26.289 36.431 45.428 1.00 49.22 85 SER A CA 1
ATOM 699 C C . SER A 1 85 ? -25.976 34.919 45.519 1.00 49.22 85 SER A C 1
ATOM 701 O O . SER A 1 85 ? -26.755 34.111 45.009 1.00 49.22 85 SER A O 1
ATOM 703 N N . PRO A 1 86 ? -24.894 34.491 46.211 1.00 48.62 86 PRO A N 1
ATOM 704 C CA . PRO A 1 86 ? -24.376 33.114 46.169 1.00 48.62 86 PRO A CA 1
ATOM 705 C C . PRO A 1 86 ? -25.131 32.058 47.006 1.00 48.62 86 PRO A C 1
ATOM 707 O O . PRO A 1 86 ? -24.680 30.916 47.066 1.00 48.62 86 PRO A O 1
ATOM 710 N N . HIS A 1 87 ? -26.230 32.397 47.692 1.00 48.62 87 HIS A N 1
ATOM 711 C CA . HIS A 1 87 ? -26.815 31.538 48.742 1.00 48.62 87 HIS A CA 1
ATOM 712 C C . HIS A 1 87 ? -27.993 30.628 48.333 1.00 48.62 87 HIS A C 1
ATOM 714 O O . HIS A 1 87 ? -28.528 29.922 49.188 1.00 48.62 87 HIS A O 1
ATOM 720 N N . ASP A 1 88 ? -28.367 30.553 47.054 1.00 56.25 88 ASP A N 1
ATOM 721 C CA . ASP A 1 88 ? -29.471 29.686 46.608 1.00 56.25 88 ASP A CA 1
ATOM 722 C C . ASP A 1 88 ? -29.012 28.240 46.337 1.00 56.25 88 ASP A C 1
ATOM 724 O O . ASP A 1 88 ? -28.440 27.910 45.295 1.00 56.25 88 ASP A O 1
ATOM 728 N N . THR A 1 89 ? -29.318 27.340 47.271 1.00 50.41 89 THR A N 1
ATOM 729 C CA . THR A 1 89 ? -29.070 25.887 47.187 1.00 50.41 89 THR A CA 1
ATOM 730 C C . THR A 1 89 ? -29.813 25.196 46.034 1.00 50.41 89 THR A C 1
ATOM 732 O O . THR A 1 89 ? -29.337 24.177 45.527 1.00 50.41 89 THR A O 1
ATOM 735 N N . GLU A 1 90 ? -30.918 25.770 45.542 1.00 54.69 90 GLU A N 1
ATOM 736 C CA . GLU A 1 90 ? -31.599 25.314 44.318 1.00 54.69 90 GLU A CA 1
ATOM 737 C C . GLU A 1 90 ? -30.761 25.546 43.050 1.00 54.69 90 GLU A C 1
ATOM 739 O O . GLU A 1 90 ? -30.790 24.731 42.125 1.00 54.69 90 GLU A O 1
ATOM 744 N N . ASN A 1 91 ? -29.955 26.613 43.001 1.00 53.75 91 ASN A N 1
ATOM 745 C CA . ASN A 1 91 ? -29.083 26.864 41.853 1.00 53.75 91 ASN A CA 1
ATOM 746 C C . ASN A 1 91 ? -27.962 25.819 41.787 1.00 53.75 91 ASN A C 1
ATOM 748 O O . ASN A 1 91 ? -27.604 25.363 40.702 1.00 53.75 91 ASN A O 1
ATOM 752 N N . PHE A 1 92 ? -27.462 25.357 42.938 1.00 49.41 92 PHE A N 1
ATOM 753 C CA . PHE A 1 92 ? -26.421 24.329 43.009 1.00 49.41 92 PHE A CA 1
ATOM 754 C C . PHE A 1 92 ? -26.867 22.988 42.404 1.00 49.41 92 PHE A C 1
ATOM 756 O O . PHE A 1 92 ? -26.122 22.385 41.630 1.00 49.41 92 PHE A O 1
ATOM 763 N N . THR A 1 93 ? -28.089 22.527 42.692 1.00 60.53 93 THR A N 1
ATOM 764 C CA . THR A 1 93 ? -28.622 21.259 42.153 1.00 60.53 93 THR A CA 1
ATOM 765 C C . THR A 1 93 ? -28.832 21.323 40.639 1.00 60.53 93 THR A C 1
ATOM 767 O O . THR A 1 93 ? -28.540 20.359 39.929 1.00 60.53 93 THR A O 1
ATOM 770 N N . ILE A 1 94 ? -29.267 22.475 40.125 1.00 57.50 94 ILE A N 1
ATOM 771 C CA . ILE A 1 94 ? -29.476 22.700 38.689 1.00 57.50 94 ILE A CA 1
ATOM 772 C C . ILE A 1 94 ? -28.138 22.732 37.933 1.00 57.50 94 ILE A C 1
ATOM 774 O O . ILE A 1 94 ? -28.024 22.093 36.887 1.00 57.50 94 ILE A O 1
ATOM 778 N N . TRP A 1 95 ? -27.098 23.380 38.474 1.00 57.84 95 TRP A N 1
ATOM 779 C CA . TRP A 1 95 ? -25.752 23.363 37.879 1.00 57.84 95 TRP A CA 1
ATOM 780 C C . TRP A 1 95 ? -25.183 21.945 37.745 1.00 57.84 95 TRP A C 1
ATOM 782 O O . TRP A 1 95 ? -24.616 21.603 36.706 1.00 57.84 95 TRP A O 1
ATOM 792 N N . HIS A 1 96 ? -25.384 21.094 38.756 1.00 60.25 96 HIS A N 1
ATOM 793 C CA . HIS A 1 96 ? -24.950 19.695 38.705 1.00 60.25 96 HIS A CA 1
ATOM 794 C C . HIS A 1 96 ? -25.719 18.902 37.650 1.00 60.25 96 HIS A C 1
ATOM 796 O O . HIS A 1 96 ? -25.109 18.153 36.888 1.00 60.25 96 HIS A O 1
ATOM 802 N N . LEU A 1 97 ? -27.037 19.097 37.554 1.00 60.91 97 LEU A N 1
ATOM 803 C CA . LEU A 1 97 ? -27.853 18.453 36.527 1.00 60.91 97 LEU A CA 1
ATOM 804 C C . LEU A 1 97 ? -27.377 18.845 35.118 1.00 60.91 97 LEU A C 1
ATOM 806 O O . LEU A 1 97 ? -27.211 17.980 34.261 1.00 60.91 97 LEU A O 1
ATOM 810 N N . LEU A 1 98 ? -27.085 20.128 34.891 1.00 59.66 98 LEU A N 1
ATOM 811 C CA . LEU A 1 98 ? -26.606 20.633 33.603 1.00 59.66 98 LEU A CA 1
ATOM 812 C C 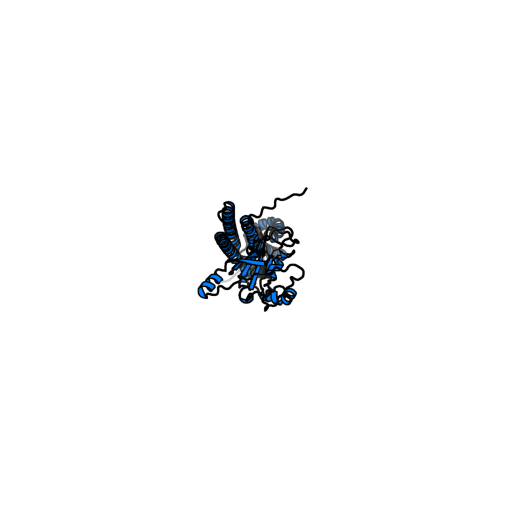. LEU A 1 98 ? -25.225 20.087 33.241 1.00 59.66 98 LEU A C 1
ATOM 814 O O . LEU A 1 98 ? -25.040 19.601 32.124 1.00 59.66 98 LEU A O 1
ATOM 818 N N . LEU A 1 99 ? -24.288 20.078 34.191 1.00 63.03 99 LEU A N 1
ATOM 819 C CA . LEU A 1 99 ? -22.977 19.459 34.003 1.00 63.03 99 LEU A CA 1
ATOM 820 C C . LEU A 1 99 ? -23.121 17.978 33.629 1.00 63.03 99 LEU A C 1
ATOM 822 O O . LEU A 1 99 ? -22.518 17.528 32.657 1.00 63.03 99 LEU A O 1
ATOM 826 N N . ILE A 1 100 ? -23.978 17.237 34.339 1.00 63.56 100 ILE A N 1
ATOM 827 C CA . ILE A 1 100 ? -24.261 15.827 34.049 1.00 63.56 100 ILE A CA 1
ATOM 828 C C . ILE A 1 100 ? -24.840 15.669 32.637 1.00 63.56 100 ILE A C 1
ATOM 830 O O . ILE A 1 100 ? -24.354 14.836 31.876 1.00 63.56 100 ILE A O 1
ATOM 834 N N . THR A 1 101 ? -25.825 16.481 32.236 1.00 65.31 101 THR A N 1
ATOM 835 C CA . THR A 1 101 ? -26.402 16.396 30.880 1.00 65.31 101 THR A CA 1
ATOM 836 C C . THR A 1 101 ? -25.408 16.758 29.775 1.00 65.31 101 THR A C 1
ATOM 838 O O . THR A 1 101 ? -25.414 16.113 28.725 1.00 65.31 101 THR A O 1
ATOM 841 N N . SER A 1 102 ? -24.514 17.724 30.007 1.00 65.19 102 SER A N 1
ATOM 842 C CA . SER A 1 102 ? -23.446 18.092 29.070 1.00 65.19 102 SER A CA 1
ATOM 843 C C . SER A 1 102 ? -22.408 16.975 28.931 1.00 65.19 102 SER A C 1
ATOM 845 O O . SER A 1 102 ? -22.036 16.603 27.814 1.00 65.19 102 SER A O 1
ATOM 847 N N . ILE A 1 103 ? -22.015 16.353 30.049 1.00 64.31 103 ILE A N 1
ATOM 848 C CA . ILE A 1 103 ? -21.132 15.180 30.059 1.00 64.31 103 ILE A CA 1
ATOM 849 C C . ILE A 1 103 ? -21.784 14.023 29.295 1.00 64.31 103 ILE A C 1
ATOM 851 O O . ILE A 1 103 ? -21.159 13.449 28.406 1.00 64.31 103 ILE A O 1
ATOM 855 N N . ILE A 1 104 ? -23.052 13.710 29.579 1.00 64.81 104 ILE A N 1
ATOM 856 C CA . ILE A 1 104 ? -23.793 12.643 28.892 1.00 64.81 104 ILE A CA 1
ATOM 857 C C . ILE A 1 104 ? -23.891 12.932 27.389 1.00 64.81 104 ILE A C 1
ATOM 859 O O . ILE A 1 104 ? -23.614 12.048 26.580 1.00 64.81 104 ILE A O 1
ATOM 863 N N . SER A 1 105 ? -24.224 14.163 26.998 1.00 66.88 105 SER A N 1
ATOM 864 C CA . SER A 1 105 ? -24.324 14.561 25.587 1.00 66.88 105 SER A CA 1
ATOM 865 C C . SER A 1 105 ? -22.977 14.443 24.873 1.00 66.88 105 SER A C 1
ATOM 867 O O . SER A 1 105 ? -22.904 13.881 23.781 1.00 66.88 105 SER A O 1
ATOM 869 N N . SER A 1 106 ? -21.894 14.876 25.521 1.00 67.62 106 SER A N 1
ATOM 870 C CA . SER A 1 106 ? -20.526 14.735 25.011 1.00 67.62 106 SER A CA 1
ATOM 871 C C . SER A 1 106 ? -20.135 13.264 24.837 1.00 67.62 106 SER A C 1
ATOM 873 O O . SER A 1 106 ? -19.563 12.892 23.812 1.00 67.62 106 SER A O 1
ATOM 875 N N . ILE A 1 107 ? -20.505 12.399 25.789 1.00 68.12 107 ILE A N 1
ATOM 876 C CA . ILE A 1 107 ? -20.300 10.947 25.697 1.00 68.12 107 ILE A CA 1
ATOM 877 C C . ILE A 1 107 ? -21.095 10.360 24.524 1.00 68.12 107 ILE A C 1
ATOM 879 O O . ILE A 1 107 ? -20.550 9.565 23.761 1.00 68.12 107 ILE A O 1
ATOM 883 N N . ILE A 1 108 ? -22.357 10.755 24.335 1.00 67.81 108 ILE A N 1
ATOM 884 C CA . ILE A 1 108 ? -23.195 10.278 23.223 1.00 67.81 108 ILE A CA 1
ATOM 885 C C . ILE A 1 108 ? -22.597 10.691 21.873 1.00 67.81 108 ILE A C 1
ATOM 887 O O . ILE A 1 108 ? -22.498 9.859 20.967 1.00 67.81 108 ILE A O 1
ATOM 891 N N . ILE A 1 109 ? -22.160 11.947 21.739 1.00 73.00 109 ILE A N 1
ATOM 892 C CA . ILE A 1 109 ? -21.486 12.448 20.534 1.00 73.00 109 ILE A CA 1
ATOM 893 C C . ILE A 1 109 ? -20.214 11.636 20.275 1.00 73.00 109 ILE A C 1
ATOM 895 O O . ILE A 1 109 ? -20.024 11.136 19.165 1.00 73.00 109 ILE A O 1
ATOM 899 N N . LEU A 1 110 ? -19.386 11.419 21.301 1.00 71.12 110 LEU A N 1
ATOM 900 C CA . LEU A 1 110 ? -18.163 10.627 21.189 1.00 71.12 110 LEU A CA 1
ATOM 901 C C . LEU A 1 110 ? -18.452 9.177 20.773 1.00 71.12 110 LEU A C 1
ATOM 903 O O . LEU A 1 110 ? -17.789 8.652 19.881 1.00 71.12 110 LEU A O 1
ATOM 907 N N . ILE A 1 111 ? -19.474 8.537 21.349 1.00 71.75 111 ILE A N 1
ATOM 908 C CA . ILE A 1 111 ? -19.911 7.186 20.963 1.00 71.75 111 ILE A CA 1
ATOM 909 C C . ILE A 1 111 ? -20.339 7.156 19.494 1.00 71.75 111 ILE A C 1
ATOM 911 O O . ILE A 1 111 ? -19.984 6.223 18.772 1.00 71.75 111 ILE A O 1
ATOM 915 N N . ASN A 1 112 ? -21.085 8.159 19.030 1.00 71.94 112 ASN A N 1
ATOM 916 C CA . ASN A 1 112 ? -21.528 8.234 17.639 1.00 71.94 112 ASN A CA 1
ATOM 917 C C . ASN A 1 112 ? -20.355 8.449 16.674 1.00 71.94 112 ASN A C 1
ATOM 919 O O . ASN A 1 112 ? -20.301 7.781 15.639 1.00 71.94 112 ASN A O 1
ATOM 923 N N . ILE A 1 113 ? -19.382 9.290 17.037 1.00 71.50 113 ILE A N 1
ATOM 924 C CA . ILE A 1 113 ? -18.130 9.460 16.287 1.00 71.50 113 ILE A CA 1
ATOM 925 C C . ILE A 1 113 ? -17.374 8.129 16.218 1.00 71.50 113 ILE A C 1
ATOM 927 O O . ILE A 1 113 ? -17.012 7.685 15.128 1.00 71.50 113 ILE A O 1
ATOM 931 N N . ILE A 1 114 ? -17.206 7.444 17.355 1.00 69.19 114 ILE A N 1
ATOM 932 C CA . ILE A 1 114 ? -16.521 6.148 17.418 1.00 69.19 114 ILE A CA 1
ATOM 933 C C . ILE A 1 114 ? -17.233 5.110 16.549 1.00 69.19 114 ILE A C 1
ATOM 935 O O . ILE A 1 114 ? -16.582 4.382 15.803 1.00 69.19 114 ILE A O 1
ATOM 939 N N . ARG A 1 115 ? -18.569 5.056 16.592 1.00 68.56 115 ARG A N 1
ATOM 940 C CA . ARG A 1 115 ? -19.373 4.156 15.752 1.00 68.56 115 ARG A CA 1
ATOM 941 C C . ARG A 1 115 ? -19.231 4.473 14.266 1.00 68.56 115 ARG A C 1
ATOM 943 O O . ARG A 1 115 ? -19.123 3.542 13.473 1.00 68.56 115 ARG A O 1
ATOM 950 N N . SER A 1 116 ? -19.232 5.751 13.887 1.00 70.31 116 SER A N 1
ATOM 951 C CA . SER A 1 116 ? -19.064 6.175 12.493 1.00 70.31 116 SER A CA 1
ATOM 952 C C . SER A 1 116 ? -17.682 5.796 11.962 1.00 70.31 116 SER A C 1
ATOM 954 O O . SER A 1 116 ? -17.577 5.092 10.959 1.00 70.31 116 SER A O 1
ATOM 956 N N . LEU A 1 117 ? -16.625 6.153 12.698 1.00 66.19 117 LEU A N 1
ATOM 957 C CA . LEU A 1 117 ? -15.251 5.761 12.376 1.00 66.19 117 LEU A CA 1
ATOM 958 C C . LEU A 1 117 ? -15.100 4.237 12.347 1.00 66.19 117 LEU A C 1
ATOM 960 O O . LEU A 1 117 ? -14.400 3.695 11.496 1.00 66.19 117 LEU A O 1
ATOM 964 N N . SER A 1 118 ? -15.821 3.524 13.216 1.00 66.19 118 SER A N 1
ATOM 965 C CA . SER A 1 118 ? -15.801 2.066 13.229 1.00 66.19 118 SER A CA 1
ATOM 966 C C . SER A 1 118 ? -16.422 1.431 11.986 1.00 66.19 118 SER A C 1
ATOM 968 O O . SER A 1 118 ? -15.906 0.440 11.463 1.00 66.19 118 SER A O 1
ATOM 970 N N . LYS A 1 119 ? -17.477 2.034 11.437 1.00 67.12 119 LYS A N 1
ATOM 971 C CA . LYS A 1 119 ? -18.000 1.617 10.133 1.00 67.12 119 LYS A CA 1
ATOM 972 C C . LYS A 1 119 ? -16.970 1.853 9.024 1.00 67.12 119 LYS A C 1
ATOM 974 O O . LYS A 1 119 ? -16.804 0.985 8.171 1.00 67.12 119 LYS A O 1
ATOM 979 N N . GLU A 1 120 ? -16.238 2.969 9.058 1.00 67.12 120 GLU A N 1
ATOM 980 C CA . GLU A 1 120 ? -15.231 3.286 8.033 1.00 67.12 120 GLU A CA 1
ATOM 981 C C . GLU A 1 120 ? -14.036 2.319 7.999 1.00 67.12 120 GLU A C 1
ATOM 983 O O . GLU A 1 120 ? -13.563 2.000 6.907 1.00 67.12 120 GLU A O 1
ATOM 988 N N . LEU A 1 121 ? -13.547 1.808 9.142 1.00 64.75 121 LEU A N 1
ATOM 989 C CA . LEU A 1 121 ? -12.481 0.779 9.134 1.00 64.75 121 LEU A CA 1
ATOM 990 C C . LEU A 1 121 ? -13.035 -0.645 8.928 1.00 64.75 121 LEU A C 1
ATOM 992 O O . LEU A 1 121 ? -12.327 -1.626 9.157 1.00 64.75 121 LEU A O 1
ATOM 996 N N . GLY A 1 122 ? -14.283 -0.787 8.473 1.00 58.44 122 GLY A N 1
ATOM 997 C CA . GLY A 1 122 ? -14.867 -2.074 8.087 1.00 58.44 122 GLY A CA 1
ATOM 998 C C . GLY A 1 122 ? -15.116 -3.027 9.257 1.00 58.44 122 GLY A C 1
ATOM 999 O O . GLY A 1 122 ? -15.172 -4.238 9.059 1.00 58.44 122 GLY A O 1
ATOM 1000 N N . GLY A 1 123 ? -15.235 -2.510 10.483 1.00 55.94 123 GLY A N 1
ATOM 1001 C CA . GLY A 1 123 ? -15.589 -3.328 11.637 1.00 55.94 123 GLY A CA 1
ATOM 1002 C C . GLY A 1 123 ? -17.101 -3.495 11.753 1.00 55.94 123 GLY A C 1
ATOM 1003 O O . GLY A 1 123 ? -17.845 -2.515 11.767 1.00 55.94 123 GLY A O 1
ATOM 1004 N N . LYS A 1 124 ? -17.570 -4.733 11.954 1.00 55.34 124 LYS A N 1
ATOM 1005 C CA . LYS A 1 124 ? -18.829 -4.948 12.685 1.00 55.34 124 LYS A CA 1
ATOM 1006 C C . LYS A 1 124 ? -18.603 -4.360 14.082 1.00 55.34 124 LYS A C 1
ATOM 1008 O O . LYS A 1 124 ? -17.633 -4.735 14.741 1.00 55.34 124 LYS A O 1
ATOM 1013 N N . ALA A 1 125 ? -19.462 -3.432 14.508 1.00 45.28 125 ALA A N 1
ATOM 1014 C CA . ALA A 1 125 ? -19.272 -2.509 15.640 1.00 45.28 125 ALA A CA 1
ATOM 1015 C C . ALA A 1 125 ? -18.880 -3.130 17.009 1.00 45.28 125 ALA A C 1
ATOM 1017 O O . ALA A 1 125 ? -18.617 -2.392 17.950 1.00 45.28 125 ALA A O 1
ATOM 1018 N N . GLY A 1 126 ? -18.819 -4.461 17.137 1.00 47.59 126 GLY A N 1
ATOM 1019 C CA . GLY A 1 126 ? -18.398 -5.181 18.343 1.00 47.59 126 GLY A CA 1
ATOM 1020 C C . GLY A 1 126 ? -16.976 -5.768 18.337 1.00 47.59 126 GLY A C 1
ATOM 1021 O O . GLY A 1 126 ? -16.594 -6.362 19.337 1.00 47.59 126 GLY A O 1
ATOM 1022 N N . LYS A 1 127 ? -16.190 -5.661 17.252 1.00 52.09 127 LYS A N 1
ATOM 1023 C CA . LYS A 1 127 ? -14.835 -6.271 17.169 1.00 52.09 127 LYS A CA 1
ATOM 1024 C C . LYS A 1 127 ? -13.702 -5.299 16.847 1.00 52.09 127 LYS A C 1
ATOM 1026 O O . LYS A 1 127 ? -12.580 -5.728 16.581 1.00 52.09 127 LYS A O 1
ATOM 1031 N N . MET A 1 128 ? -13.983 -4.001 16.820 1.00 56.88 128 MET A N 1
ATOM 1032 C CA . MET A 1 128 ? -12.969 -3.028 16.453 1.00 56.88 128 MET A CA 1
ATOM 1033 C C . MET A 1 128 ? -12.093 -2.653 17.646 1.00 56.88 128 MET A C 1
ATOM 1035 O O . MET A 1 128 ? -12.575 -2.471 18.760 1.00 56.88 128 MET A O 1
ATOM 1039 N N . ASP A 1 129 ? -10.799 -2.506 17.387 1.00 60.75 129 ASP A N 1
ATOM 1040 C CA . ASP A 1 129 ? -9.853 -2.006 18.368 1.00 60.75 129 ASP A CA 1
ATOM 1041 C C . ASP A 1 129 ? -10.093 -0.503 18.595 1.00 60.75 129 ASP A C 1
ATOM 1043 O O . ASP A 1 129 ? -9.776 0.324 17.738 1.00 60.75 129 ASP A O 1
ATOM 1047 N N . THR A 1 130 ? -10.671 -0.140 19.742 1.00 61.66 130 THR A N 1
ATOM 1048 C CA . THR A 1 130 ? -10.962 1.252 20.132 1.00 61.66 130 THR A CA 1
ATOM 1049 C C . THR A 1 130 ? -9.718 2.137 20.116 1.00 61.66 130 THR A C 1
ATOM 1051 O O . THR A 1 130 ? -9.824 3.334 19.844 1.00 61.66 130 THR A O 1
ATOM 1054 N N . SER A 1 131 ? -8.527 1.555 20.301 1.00 60.59 131 SER A N 1
ATOM 1055 C CA . SER A 1 131 ? -7.270 2.291 20.157 1.00 60.59 131 SER A CA 1
ATOM 1056 C C . SER A 1 131 ? -7.042 2.792 18.730 1.00 60.59 131 SER A C 1
ATOM 1058 O O . SER A 1 131 ? -6.449 3.848 18.565 1.00 60.59 131 SER A O 1
ATOM 1060 N N . ALA A 1 132 ? -7.532 2.094 17.696 1.00 62.19 132 ALA A N 1
ATOM 1061 C CA . ALA A 1 132 ? -7.423 2.547 16.307 1.00 62.19 132 ALA A CA 1
ATOM 1062 C C . ALA A 1 132 ? -8.242 3.819 16.065 1.00 62.19 132 ALA A C 1
ATOM 1064 O O . ALA A 1 132 ? -7.779 4.746 15.409 1.00 62.19 132 ALA A O 1
ATOM 1065 N N . VAL A 1 133 ? -9.441 3.876 16.643 1.00 64.50 133 VAL A N 1
ATOM 1066 C CA . VAL A 1 133 ? -10.350 5.016 16.507 1.00 64.50 133 VAL A CA 1
ATOM 1067 C C . VAL A 1 133 ? -9.812 6.243 17.241 1.00 64.50 133 VAL A C 1
ATOM 1069 O O . VAL A 1 133 ? -9.779 7.329 16.673 1.00 64.50 133 VAL A O 1
ATOM 1072 N N . LEU A 1 134 ? -9.339 6.071 18.478 1.00 63.25 134 LEU A N 1
ATOM 1073 C CA . LEU A 1 134 ? -8.741 7.165 19.251 1.00 63.25 134 LEU A CA 1
ATOM 1074 C C . LEU A 1 134 ? -7.478 7.716 18.583 1.00 63.25 134 LEU A C 1
ATOM 1076 O O . LEU A 1 134 ? -7.235 8.919 18.602 1.00 63.25 134 LEU A O 1
ATOM 1080 N N . TYR A 1 135 ? -6.698 6.845 17.947 1.00 64.31 135 TYR A N 1
ATOM 1081 C CA . TYR A 1 135 ? -5.495 7.244 17.230 1.00 64.31 135 TYR A CA 1
ATOM 1082 C C . TYR A 1 135 ? -5.800 8.132 16.015 1.00 64.31 135 TYR A C 1
ATOM 1084 O O . TYR A 1 135 ? -5.092 9.107 15.774 1.00 64.31 135 TYR A O 1
ATOM 1092 N N . LEU A 1 136 ? -6.901 7.861 15.304 1.00 63.44 136 LEU A N 1
ATOM 1093 C CA . LEU A 1 136 ? -7.376 8.679 14.181 1.00 63.44 136 LEU A CA 1
ATOM 1094 C C . LEU A 1 136 ? -7.871 10.070 14.589 1.00 63.44 136 LEU A C 1
ATOM 1096 O O . LEU A 1 136 ? -7.973 10.948 13.736 1.00 63.44 136 LEU A O 1
ATOM 1100 N N . LEU A 1 137 ? -8.182 10.284 15.866 1.00 65.81 137 LEU A N 1
ATOM 1101 C CA . LEU A 1 137 ? -8.615 11.580 16.390 1.00 65.81 137 LEU A CA 1
ATOM 1102 C C . LEU A 1 137 ? -7.444 12.440 16.887 1.00 65.81 137 LEU A C 1
ATOM 1104 O O . LEU A 1 137 ? -7.666 13.562 17.333 1.00 65.81 137 LEU A O 1
ATOM 1108 N N . ASN A 1 138 ? -6.204 11.945 16.823 1.00 69.00 138 ASN A N 1
ATOM 1109 C CA . ASN A 1 138 ? -5.053 12.646 17.379 1.00 69.00 138 ASN A CA 1
ATOM 1110 C C . ASN A 1 138 ? -4.455 13.673 16.379 1.00 69.00 138 ASN A C 1
ATOM 1112 O O . ASN A 1 138 ? -3.855 13.263 15.383 1.00 69.00 138 ASN A O 1
ATOM 1116 N N . PRO A 1 139 ? -4.533 14.996 16.639 1.00 65.19 139 PRO A N 1
ATOM 1117 C CA . PRO A 1 139 ? -3.948 16.039 15.780 1.00 65.19 139 PRO A CA 1
ATOM 1118 C C . PRO A 1 139 ? -2.460 15.868 15.515 1.00 65.19 139 PRO A C 1
ATOM 1120 O O . PRO A 1 139 ? -1.985 16.076 14.397 1.00 65.19 139 PRO A O 1
ATOM 1123 N N . VAL A 1 140 ? -1.721 15.518 16.569 1.00 71.69 140 VAL A N 1
ATOM 1124 C CA . VAL A 1 140 ? -0.262 15.416 16.533 1.00 71.69 140 VAL A CA 1
ATOM 1125 C C . VAL A 1 140 ? 0.140 14.354 15.520 1.00 71.69 140 VAL A C 1
ATOM 1127 O O . VAL A 1 140 ? 1.092 14.546 14.772 1.00 71.69 140 VAL A O 1
ATOM 1130 N N . MET A 1 141 ? -0.658 13.289 15.411 1.00 75.06 141 MET A N 1
ATOM 1131 C CA . MET A 1 141 ? -0.436 12.234 14.434 1.00 75.06 141 MET A CA 1
ATOM 1132 C C . MET A 1 141 ? -0.504 12.743 13.000 1.00 75.06 141 MET A C 1
ATOM 1134 O O . MET A 1 141 ? 0.394 12.448 12.217 1.00 75.06 141 MET A O 1
ATOM 1138 N N . TYR A 1 142 ? -1.517 13.540 12.650 1.00 76.69 142 TYR A N 1
ATOM 1139 C CA . TYR A 1 142 ? -1.624 14.106 11.302 1.00 76.69 142 TYR A CA 1
ATOM 1140 C C . TYR A 1 142 ? -0.449 15.021 10.977 1.00 76.69 142 TYR A C 1
ATOM 1142 O O . TYR A 1 142 ? 0.099 14.940 9.880 1.00 76.69 142 TYR A O 1
ATOM 1150 N N . TYR A 1 143 ? -0.029 15.848 11.935 1.00 77.19 143 TYR A N 1
ATOM 1151 C CA . TYR A 1 143 ? 1.144 16.697 11.768 1.00 77.19 143 TYR A CA 1
ATOM 1152 C C . TYR A 1 143 ? 2.413 15.867 11.520 1.00 77.19 143 TYR A C 1
ATOM 1154 O O . TYR A 1 143 ? 3.125 16.116 10.549 1.00 77.19 143 TYR A O 1
ATOM 1162 N N . THR A 1 144 ? 2.654 14.821 12.317 1.00 85.12 144 THR A N 1
ATOM 1163 C CA . THR A 1 144 ? 3.798 13.917 12.124 1.00 85.12 144 THR A CA 1
ATOM 1164 C C . THR A 1 144 ? 3.726 13.171 10.789 1.00 85.12 144 THR A C 1
ATOM 1166 O O . THR A 1 144 ? 4.739 13.039 10.104 1.00 85.12 144 THR A O 1
ATOM 1169 N N . VAL A 1 145 ? 2.541 12.706 10.376 1.00 86.75 145 VAL A N 1
ATOM 1170 C CA . VAL A 1 145 ? 2.343 12.076 9.061 1.00 86.75 145 VAL A CA 1
ATOM 1171 C C . VAL A 1 145 ? 2.689 13.058 7.942 1.00 86.75 145 VAL A C 1
ATOM 1173 O O . VAL A 1 145 ? 3.417 12.690 7.024 1.00 86.75 145 VAL A O 1
ATOM 1176 N N . LEU A 1 146 ? 2.225 14.308 8.021 1.00 86.56 146 LEU A N 1
ATOM 1177 C CA . LEU A 1 146 ? 2.522 15.339 7.025 1.00 86.56 146 LEU A CA 1
ATOM 1178 C C . LEU A 1 146 ? 4.019 15.654 6.945 1.00 86.56 146 LEU A C 1
ATOM 1180 O O . LEU A 1 146 ? 4.557 15.731 5.841 1.00 86.56 146 LEU A O 1
ATOM 1184 N N . GLN A 1 147 ? 4.700 15.777 8.086 1.00 90.19 147 GLN A N 1
ATOM 1185 C CA . GLN A 1 147 ? 6.154 15.955 8.125 1.00 90.19 147 GLN A CA 1
ATOM 1186 C C . GLN A 1 147 ? 6.879 14.795 7.435 1.00 90.19 147 GLN A C 1
ATOM 1188 O O . GLN A 1 147 ? 7.695 15.023 6.545 1.00 90.19 147 GLN A O 1
ATOM 1193 N N . LYS A 1 148 ? 6.518 13.548 7.757 1.00 93.62 148 LYS A N 1
ATOM 1194 C CA . LYS A 1 148 ? 7.117 12.363 7.124 1.00 93.62 148 LYS A CA 1
ATOM 1195 C C . LYS A 1 148 ? 6.818 12.281 5.624 1.00 93.62 148 LYS A C 1
ATOM 1197 O O . LYS A 1 148 ? 7.676 11.872 4.847 1.00 93.62 148 LYS A O 1
ATOM 1202 N N . ILE A 1 149 ? 5.627 12.694 5.183 1.00 93.12 149 ILE A N 1
ATOM 1203 C CA . ILE A 1 149 ? 5.298 12.806 3.750 1.00 93.12 149 ILE A CA 1
ATOM 1204 C C . ILE A 1 149 ? 6.190 13.851 3.070 1.00 93.12 149 ILE A C 1
ATOM 1206 O O . ILE A 1 149 ? 6.624 13.639 1.936 1.00 93.12 149 ILE A O 1
ATOM 1210 N N . HIS A 1 150 ? 6.475 14.966 3.742 1.00 90.44 150 HIS A N 1
ATOM 1211 C CA . HIS A 1 150 ? 7.371 15.994 3.226 1.00 90.44 150 HIS A CA 1
ATOM 1212 C C . HIS A 1 150 ? 8.818 15.490 3.119 1.00 90.44 150 HIS A C 1
ATOM 1214 O O . HIS A 1 150 ? 9.457 15.667 2.085 1.00 90.44 150 HIS A O 1
ATOM 1220 N N . GLU A 1 151 ? 9.323 14.786 4.132 1.00 92.31 151 GLU A N 1
ATOM 1221 C CA . GLU A 1 151 ? 10.634 14.120 4.084 1.00 92.31 151 GLU A CA 1
ATOM 1222 C C . GLU A 1 151 ? 10.707 13.116 2.925 1.00 92.31 151 GLU A C 1
ATOM 1224 O O . GLU A 1 151 ? 11.616 13.175 2.095 1.00 92.31 151 GLU A O 1
ATOM 1229 N N . PHE A 1 152 ? 9.676 12.281 2.780 1.00 95.75 152 PHE A N 1
ATOM 1230 C CA . PHE A 1 152 ? 9.547 11.352 1.661 1.00 95.75 152 PHE A CA 1
ATOM 1231 C C . PHE A 1 152 ? 9.570 12.062 0.298 1.00 95.75 152 PHE A C 1
ATOM 1233 O O . PHE A 1 152 ? 10.195 11.579 -0.646 1.00 95.75 152 PHE A O 1
ATOM 1240 N N . GLN A 1 153 ? 8.923 13.226 0.161 1.00 95.12 153 GLN A N 1
ATOM 1241 C CA . GLN A 1 153 ? 8.980 14.023 -1.071 1.00 95.12 153 GLN A CA 1
ATOM 1242 C C . GLN A 1 153 ? 10.404 14.464 -1.415 1.00 95.12 153 GLN A C 1
ATOM 1244 O O . GLN A 1 153 ? 10.771 14.441 -2.597 1.00 95.12 153 GLN A O 1
ATOM 1249 N N . HIS A 1 154 ? 11.199 14.843 -0.414 1.00 94.00 154 HIS A N 1
ATOM 1250 C CA . HIS A 1 154 ? 12.604 15.198 -0.606 1.00 94.00 154 HIS A CA 1
ATOM 1251 C C . HIS A 1 154 ? 13.427 13.989 -1.035 1.00 94.00 154 HIS A C 1
ATOM 1253 O O . HIS A 1 154 ? 14.175 14.085 -2.007 1.00 94.00 154 HIS A O 1
ATOM 1259 N N . ASP A 1 155 ? 13.248 12.842 -0.385 1.00 94.81 155 ASP A N 1
ATOM 1260 C CA . ASP A 1 155 ? 13.982 11.616 -0.720 1.00 94.81 155 ASP A CA 1
ATOM 1261 C C . ASP A 1 155 ? 13.635 11.104 -2.124 1.00 94.81 155 ASP A C 1
ATOM 1263 O O . ASP A 1 155 ? 14.524 10.729 -2.898 1.00 94.81 155 ASP A O 1
ATOM 1267 N N . VAL A 1 156 ? 12.357 11.177 -2.510 1.00 94.94 156 VAL A N 1
ATOM 1268 C CA . VAL A 1 156 ? 11.917 10.906 -3.884 1.00 94.94 156 VAL A CA 1
ATOM 1269 C C . VAL A 1 156 ? 12.590 11.870 -4.858 1.00 94.94 156 VAL A C 1
ATOM 1271 O O . VAL A 1 156 ? 13.143 11.427 -5.859 1.00 94.94 156 VAL A O 1
ATOM 1274 N N . SER A 1 157 ? 12.595 13.174 -4.571 1.00 94.44 157 SER A N 1
ATOM 1275 C CA . SER A 1 157 ? 13.211 14.178 -5.452 1.00 94.44 157 SER A CA 1
ATOM 1276 C C . SER A 1 157 ? 14.716 13.948 -5.625 1.00 94.44 157 SER A C 1
ATOM 1278 O O . SER A 1 157 ? 15.213 13.969 -6.749 1.00 94.44 157 SER A O 1
ATOM 1280 N N . ARG A 1 158 ? 15.439 13.633 -4.541 1.00 93.38 158 ARG A N 1
ATOM 1281 C CA . ARG A 1 158 ? 16.865 13.267 -4.602 1.00 93.38 158 ARG A CA 1
ATOM 1282 C C . ARG A 1 158 ? 17.095 12.005 -5.436 1.00 93.38 158 ARG A C 1
ATOM 1284 O O . ARG A 1 158 ? 18.027 11.958 -6.235 1.00 93.38 158 ARG A O 1
ATOM 1291 N N . THR A 1 159 ? 16.232 11.002 -5.287 1.00 93.19 159 THR A N 1
ATOM 1292 C CA . THR A 1 159 ? 16.303 9.757 -6.067 1.00 93.19 159 THR A CA 1
ATOM 1293 C C . THR A 1 159 ? 16.081 10.024 -7.557 1.00 93.19 159 THR A C 1
ATOM 1295 O O . THR A 1 159 ? 16.871 9.570 -8.380 1.00 93.19 159 THR A O 1
ATOM 1298 N N . LEU A 1 160 ? 15.067 10.820 -7.907 1.00 92.25 160 LEU A N 1
ATOM 1299 C CA . LEU A 1 160 ? 14.784 11.231 -9.287 1.00 92.25 160 LEU A CA 1
ATOM 1300 C C . LEU A 1 160 ? 15.959 12.001 -9.909 1.00 92.25 160 LEU A C 1
ATOM 1302 O O . LEU A 1 160 ? 16.339 11.726 -11.045 1.00 92.25 160 LEU A O 1
ATOM 1306 N N . LEU A 1 161 ? 16.593 12.911 -9.161 1.00 91.06 161 LEU A N 1
ATOM 1307 C CA . LEU A 1 161 ? 17.796 13.615 -9.621 1.00 91.06 161 LEU A CA 1
ATOM 1308 C C . LEU A 1 161 ? 18.954 12.649 -9.892 1.00 91.06 161 LEU A C 1
ATOM 1310 O O . LEU A 1 161 ? 19.603 12.743 -10.931 1.00 91.06 161 LEU A O 1
ATOM 1314 N N . ASN A 1 162 ? 19.198 11.687 -8.999 1.00 89.44 162 ASN A N 1
ATOM 1315 C CA . ASN A 1 162 ? 20.245 10.685 -9.204 1.00 89.44 162 ASN A CA 1
ATOM 1316 C C . ASN A 1 162 ? 19.990 9.830 -10.454 1.00 89.44 162 ASN A C 1
ATOM 1318 O O . ASN A 1 162 ? 20.932 9.549 -11.192 1.00 89.44 162 ASN A O 1
ATOM 1322 N N . ILE A 1 163 ? 18.732 9.470 -10.726 1.00 88.50 163 ILE A N 1
ATOM 1323 C CA . ILE A 1 163 ? 18.349 8.778 -11.965 1.00 88.50 163 ILE A CA 1
ATOM 1324 C C . ILE A 1 163 ? 18.598 9.678 -13.181 1.00 88.50 163 ILE A C 1
ATOM 1326 O O . ILE A 1 163 ? 19.184 9.235 -14.166 1.00 88.50 163 ILE A O 1
ATOM 1330 N N . HIS A 1 164 ? 18.169 10.943 -13.119 1.00 87.12 164 HIS A N 1
ATOM 1331 C CA . HIS A 1 164 ? 18.294 11.895 -14.224 1.00 87.12 164 HIS A CA 1
ATOM 1332 C C . HIS A 1 164 ? 19.752 12.115 -14.644 1.00 87.12 164 HIS A C 1
ATOM 1334 O O . HIS A 1 164 ? 20.058 12.095 -15.833 1.00 87.12 164 HIS A O 1
ATOM 1340 N N . TYR A 1 165 ? 20.662 12.241 -13.675 1.00 87.38 165 TYR A N 1
ATOM 1341 C CA . TYR A 1 165 ? 22.101 12.351 -13.928 1.00 87.38 165 TYR A CA 1
ATOM 1342 C C . TYR A 1 165 ? 22.778 11.010 -14.264 1.00 87.38 165 TYR A C 1
ATOM 1344 O O . TYR A 1 165 ? 24.003 10.947 -14.325 1.00 87.38 165 TYR A O 1
ATOM 1352 N N . GLY A 1 166 ? 22.012 9.929 -14.448 1.00 79.94 166 GLY A N 1
ATOM 1353 C CA . GLY A 1 166 ? 22.532 8.609 -14.805 1.00 79.94 166 GLY A CA 1
ATOM 1354 C C . GLY A 1 166 ? 23.342 7.923 -13.703 1.00 79.94 166 GLY A C 1
ATOM 1355 O O . GLY A 1 166 ? 24.047 6.963 -13.992 1.00 79.94 166 GLY A O 1
ATOM 1356 N N . LYS A 1 167 ? 23.254 8.393 -12.450 1.00 79.38 167 LYS A N 1
ATOM 1357 C CA . LYS A 1 167 ? 24.009 7.829 -11.317 1.00 79.38 167 LYS A CA 1
ATOM 1358 C C . LYS A 1 167 ? 23.472 6.477 -10.863 1.00 79.38 167 LYS A C 1
ATOM 1360 O O . LYS A 1 167 ? 24.227 5.701 -10.297 1.00 79.38 167 LYS A O 1
ATOM 1365 N N . ILE A 1 168 ? 22.176 6.239 -11.060 1.00 82.69 168 ILE A N 1
ATOM 1366 C CA . ILE A 1 168 ? 21.499 4.987 -10.713 1.00 82.69 168 ILE A CA 1
ATOM 1367 C C . ILE A 1 168 ? 20.543 4.604 -11.847 1.00 82.69 168 ILE A C 1
ATOM 1369 O O . ILE A 1 168 ? 19.878 5.466 -12.426 1.00 82.69 168 ILE A O 1
ATOM 1373 N N . SER A 1 169 ? 20.471 3.315 -12.172 1.00 79.44 169 SER A N 1
ATOM 1374 C CA . SER A 1 169 ? 19.579 2.771 -13.204 1.00 79.44 169 SER A CA 1
ATOM 1375 C C . SER A 1 169 ? 18.779 1.588 -12.660 1.00 79.44 169 SER A C 1
ATOM 1377 O O . SER A 1 169 ? 19.133 1.027 -11.630 1.00 79.44 169 SER A O 1
ATOM 1379 N N . LEU A 1 170 ? 17.701 1.190 -13.340 1.00 79.50 170 LEU A N 1
ATOM 1380 C CA . LEU A 1 170 ? 16.850 0.075 -12.899 1.00 79.50 170 LEU A CA 1
ATOM 1381 C C . LEU A 1 170 ? 17.619 -1.253 -12.725 1.00 79.50 170 LEU A C 1
ATOM 1383 O O . LEU A 1 170 ? 17.232 -2.085 -11.904 1.00 79.50 170 LEU A O 1
ATOM 1387 N N . GLU A 1 171 ? 18.686 -1.443 -13.501 1.00 78.88 171 GLU A N 1
ATOM 1388 C CA . GLU A 1 171 ? 19.534 -2.642 -13.504 1.00 78.88 171 GLU A CA 1
ATOM 1389 C C . GLU A 1 171 ? 20.602 -2.612 -12.398 1.00 78.88 171 GLU A C 1
ATOM 1391 O O . GLU A 1 171 ? 21.147 -3.653 -12.033 1.00 78.88 171 GLU A O 1
ATOM 1396 N N . ASP A 1 172 ? 20.871 -1.436 -11.826 1.00 80.06 172 ASP A N 1
ATOM 1397 C CA . ASP A 1 172 ? 21.872 -1.243 -10.783 1.00 80.06 172 ASP A CA 1
ATOM 1398 C C . ASP A 1 172 ? 21.359 -1.758 -9.418 1.00 80.06 172 ASP A C 1
ATOM 1400 O O . ASP A 1 172 ? 20.281 -1.352 -8.960 1.00 80.06 172 ASP A O 1
ATOM 1404 N N . PRO A 1 173 ? 22.119 -2.614 -8.704 1.00 85.94 173 PRO A N 1
ATOM 1405 C CA . PRO A 1 173 ? 21.824 -2.981 -7.319 1.00 85.94 173 PRO A CA 1
ATOM 1406 C C . PRO A 1 173 ? 21.567 -1.782 -6.393 1.00 85.94 173 PRO A C 1
ATOM 1408 O O . PRO A 1 173 ? 20.728 -1.875 -5.492 1.00 85.94 173 PRO A O 1
ATOM 1411 N N . SER A 1 174 ? 22.227 -0.644 -6.633 1.00 87.69 174 SER A N 1
ATOM 1412 C CA . SER A 1 174 ? 22.054 0.586 -5.852 1.00 87.69 174 SER A CA 1
ATOM 1413 C C . SER A 1 174 ? 20.627 1.147 -5.937 1.00 87.69 174 SER A C 1
ATOM 1415 O O . SER A 1 174 ? 20.110 1.698 -4.961 1.00 87.69 174 SER A O 1
ATOM 1417 N N . PHE A 1 175 ? 19.937 0.942 -7.065 1.00 89.62 175 PHE A N 1
ATOM 1418 C CA . PHE A 1 175 ? 18.550 1.365 -7.236 1.00 89.62 175 PHE A CA 1
ATOM 1419 C C . PHE A 1 175 ? 17.607 0.553 -6.347 1.00 89.62 175 PHE A C 1
ATOM 1421 O O . PHE A 1 175 ? 16.709 1.119 -5.722 1.00 89.62 175 PHE A O 1
ATOM 1428 N N . ARG A 1 176 ? 17.837 -0.763 -6.214 1.00 90.12 176 ARG A N 1
ATOM 1429 C CA . ARG A 1 176 ? 17.067 -1.600 -5.277 1.00 90.12 176 ARG A CA 1
ATOM 1430 C C . ARG A 1 176 ? 17.246 -1.143 -3.835 1.00 90.12 176 ARG A C 1
ATOM 1432 O O . ARG A 1 176 ? 16.267 -1.143 -3.092 1.00 90.12 176 ARG A O 1
ATOM 1439 N N . GLU A 1 177 ? 18.457 -0.741 -3.452 1.00 90.88 177 GLU A N 1
ATOM 1440 C CA . GLU A 1 177 ? 18.715 -0.199 -2.115 1.00 90.88 177 GLU A CA 1
ATOM 1441 C C . GLU A 1 177 ? 17.947 1.104 -1.886 1.00 90.88 177 GLU A C 1
ATOM 1443 O O . GLU A 1 177 ? 17.226 1.229 -0.900 1.00 90.88 177 GLU A O 1
ATOM 1448 N N . LYS A 1 178 ? 17.985 2.040 -2.842 1.00 93.25 178 LYS A N 1
ATOM 1449 C CA . LYS A 1 178 ? 17.221 3.291 -2.713 1.00 93.25 178 LYS A CA 1
ATOM 1450 C C . LYS A 1 178 ? 15.719 3.086 -2.685 1.00 93.25 178 LYS A C 1
ATOM 1452 O O . LYS A 1 178 ? 15.035 3.726 -1.891 1.00 93.25 178 LYS A O 1
ATOM 1457 N N . VAL A 1 179 ? 15.191 2.154 -3.470 1.00 94.25 179 VAL A N 1
ATOM 1458 C CA . VAL A 1 179 ? 13.778 1.779 -3.354 1.00 94.25 179 VAL A CA 1
ATOM 1459 C C . VAL A 1 179 ? 13.487 1.176 -1.977 1.00 94.25 179 VAL A C 1
ATOM 1461 O O . VAL A 1 179 ? 12.446 1.481 -1.402 1.00 94.25 179 VAL A O 1
ATOM 1464 N N . ARG A 1 180 ? 14.392 0.370 -1.406 1.00 93.50 180 ARG A N 1
ATOM 1465 C CA . ARG A 1 180 ? 14.222 -0.180 -0.052 1.00 93.50 180 ARG A CA 1
ATOM 1466 C C . ARG A 1 180 ? 14.165 0.915 1.006 1.00 93.50 180 ARG A C 1
ATOM 1468 O O . ARG A 1 180 ? 13.267 0.878 1.841 1.00 93.50 180 ARG A O 1
ATOM 1475 N N . GLU A 1 181 ? 15.062 1.893 0.947 1.00 93.69 181 GLU A N 1
ATOM 1476 C CA . GLU A 1 181 ? 15.046 3.060 1.837 1.00 93.69 181 GLU A CA 1
ATOM 1477 C C . GLU A 1 181 ? 13.714 3.819 1.740 1.00 93.69 181 GLU A C 1
ATOM 1479 O O . GLU A 1 181 ? 13.066 4.064 2.757 1.00 93.69 181 GLU A O 1
ATOM 1484 N N . LEU A 1 182 ? 13.239 4.096 0.519 1.00 96.44 182 LEU A N 1
ATOM 1485 C CA . LEU A 1 182 ? 11.931 4.725 0.305 1.00 96.44 182 LEU A CA 1
ATOM 1486 C C . LEU A 1 182 ? 10.781 3.890 0.887 1.00 96.44 182 LEU A C 1
ATOM 1488 O O . LEU A 1 182 ? 9.825 4.450 1.425 1.00 96.44 182 LEU A O 1
ATOM 1492 N N . LEU A 1 183 ? 10.858 2.557 0.808 1.00 95.50 183 LEU A N 1
ATOM 1493 C CA . LEU A 1 183 ? 9.852 1.675 1.398 1.00 95.50 183 LEU A CA 1
ATOM 1494 C C . LEU A 1 183 ? 9.875 1.662 2.924 1.00 95.50 183 LEU A C 1
ATOM 1496 O O . LEU A 1 183 ? 8.804 1.555 3.519 1.00 95.50 183 LEU A O 1
ATOM 1500 N N . PHE A 1 184 ? 11.039 1.811 3.560 1.00 94.19 184 PHE A N 1
ATOM 1501 C CA . PHE A 1 184 ? 11.101 2.008 5.009 1.00 94.19 184 PHE A CA 1
ATOM 1502 C C . PHE A 1 184 ? 10.392 3.300 5.417 1.00 94.19 184 PHE A C 1
ATOM 1504 O O . PHE A 1 184 ? 9.561 3.269 6.321 1.00 94.19 184 PHE A O 1
ATOM 1511 N N . VAL A 1 185 ? 10.609 4.401 4.688 1.00 95.25 185 VAL A N 1
ATOM 1512 C CA . VAL A 1 185 ? 9.887 5.662 4.932 1.00 95.25 185 VAL A CA 1
ATOM 1513 C C . VAL A 1 185 ? 8.378 5.494 4.710 1.00 95.25 185 VAL A C 1
ATOM 1515 O O . VAL A 1 185 ? 7.575 5.956 5.521 1.00 95.25 185 VAL A O 1
ATOM 1518 N N . CYS A 1 186 ? 7.960 4.774 3.662 1.00 96.62 186 CYS A N 1
ATOM 1519 C CA . CYS A 1 186 ? 6.546 4.448 3.443 1.00 96.62 186 CYS A CA 1
ATOM 1520 C C . CYS A 1 186 ? 5.957 3.631 4.605 1.00 96.62 186 CYS A C 1
ATOM 1522 O O . CYS A 1 186 ? 4.828 3.884 5.028 1.00 96.62 186 CYS A O 1
ATOM 1524 N N . GLY A 1 187 ? 6.715 2.657 5.117 1.00 94.69 187 GLY A N 1
ATOM 1525 C CA . GLY A 1 187 ? 6.340 1.837 6.267 1.00 94.69 187 GLY A CA 1
ATOM 1526 C C . GLY A 1 187 ? 6.184 2.672 7.530 1.00 94.69 187 GLY A C 1
ATOM 1527 O O . GLY A 1 187 ? 5.175 2.540 8.217 1.00 94.69 187 GLY A O 1
ATOM 1528 N N . ASP A 1 188 ? 7.106 3.599 7.773 1.00 93.69 188 ASP A N 1
ATOM 1529 C CA . ASP A 1 188 ? 7.046 4.548 8.881 1.00 93.69 188 ASP A CA 1
ATOM 1530 C C . ASP A 1 188 ? 5.827 5.469 8.791 1.00 93.69 188 ASP A C 1
ATOM 1532 O O . ASP A 1 188 ? 5.139 5.673 9.793 1.00 93.69 188 ASP A O 1
ATOM 1536 N N . ILE A 1 189 ? 5.522 6.007 7.604 1.00 94.50 189 ILE A N 1
ATOM 1537 C CA . ILE A 1 189 ? 4.320 6.823 7.370 1.00 94.50 189 ILE A CA 1
ATOM 1538 C C . ILE A 1 189 ? 3.063 6.001 7.658 1.00 94.50 189 ILE A C 1
ATOM 1540 O O . ILE A 1 189 ? 2.187 6.458 8.389 1.00 94.50 189 ILE A O 1
ATOM 1544 N N . ALA A 1 190 ? 2.975 4.780 7.127 1.00 93.69 190 ALA A N 1
ATOM 1545 C CA . ALA A 1 190 ? 1.825 3.906 7.330 1.00 93.69 190 ALA A CA 1
ATOM 1546 C C . ALA A 1 190 ? 1.669 3.493 8.801 1.00 93.69 190 ALA A C 1
ATOM 1548 O O . ALA A 1 190 ? 0.568 3.559 9.341 1.00 93.69 190 ALA A O 1
ATOM 1549 N N . GLN A 1 191 ? 2.762 3.133 9.477 1.00 91.94 191 GLN A N 1
ATOM 1550 C CA . GLN A 1 191 ? 2.778 2.825 10.906 1.00 91.94 191 GLN A CA 1
ATOM 1551 C C . GLN A 1 191 ? 2.351 4.033 11.740 1.00 91.94 191 GLN A C 1
ATOM 1553 O O . GLN A 1 191 ? 1.561 3.877 12.668 1.00 91.94 191 GLN A O 1
ATOM 1558 N N . THR A 1 192 ? 2.827 5.228 11.390 1.00 89.56 192 THR A N 1
ATOM 1559 C CA . THR A 1 192 ? 2.397 6.491 12.002 1.00 89.56 192 THR A CA 1
ATOM 1560 C C . THR A 1 192 ? 0.929 6.768 11.688 1.00 89.56 192 THR A C 1
ATOM 1562 O O . THR A 1 192 ? 0.236 7.323 12.511 1.00 89.56 192 THR A O 1
ATOM 1565 N N . LEU A 1 193 ? 0.383 6.352 10.550 1.00 85.81 193 LEU A N 1
ATOM 1566 C CA . LEU A 1 193 ? -1.041 6.540 10.265 1.00 85.81 193 LEU A CA 1
ATOM 1567 C C . LEU A 1 193 ? -1.933 5.594 11.091 1.00 85.81 193 LEU A C 1
ATOM 1569 O O . LEU A 1 193 ? -3.008 5.993 11.532 1.00 85.81 193 LEU A O 1
ATOM 1573 N N . ILE A 1 194 ? -1.505 4.342 11.296 1.00 85.12 194 ILE A N 1
ATOM 1574 C CA . ILE A 1 194 ? -2.361 3.289 11.877 1.00 85.12 194 ILE A CA 1
ATOM 1575 C C . ILE A 1 194 ? -2.028 2.905 13.331 1.00 85.12 194 ILE A C 1
ATOM 1577 O O . ILE A 1 194 ? -2.782 2.158 13.966 1.00 85.12 194 ILE A O 1
ATOM 1581 N N . GLY A 1 195 ? -0.881 3.354 13.844 1.00 84.62 195 GLY A N 1
ATOM 1582 C CA . GLY A 1 195 ? -0.392 3.097 15.201 1.00 84.62 195 GLY A CA 1
ATOM 1583 C C . GLY A 1 195 ? 0.094 1.669 15.451 1.00 84.62 195 GLY A C 1
ATOM 1584 O O . GLY A 1 195 ? 0.109 1.213 16.596 1.00 84.62 195 GLY A O 1
ATOM 1585 N N . ARG A 1 196 ? 0.442 0.916 14.401 1.00 86.62 196 ARG A N 1
ATOM 1586 C CA . ARG A 1 196 ? 0.848 -0.498 14.480 1.00 86.62 196 ARG A CA 1
ATOM 1587 C C . ARG A 1 196 ? 1.960 -0.820 13.482 1.00 86.62 196 ARG A C 1
ATOM 1589 O O . ARG A 1 196 ? 2.069 -0.117 12.483 1.00 86.62 196 ARG A O 1
ATOM 1596 N N . PRO A 1 197 ? 2.750 -1.886 13.719 1.00 89.88 197 PRO A N 1
ATOM 1597 C CA . PRO A 1 197 ? 3.764 -2.329 12.769 1.00 89.88 197 PRO A CA 1
ATOM 1598 C C . PRO A 1 197 ? 3.160 -2.610 11.389 1.00 89.88 197 PRO A C 1
ATOM 1600 O O . PRO A 1 197 ? 2.137 -3.300 11.281 1.00 89.88 197 PRO A O 1
ATOM 1603 N N . VAL A 1 198 ? 3.811 -2.075 10.357 1.00 91.62 198 VAL A N 1
ATOM 1604 C CA . VAL A 1 198 ? 3.450 -2.249 8.946 1.00 91.62 198 VAL A CA 1
ATOM 1605 C C . VAL A 1 198 ? 4.664 -2.731 8.176 1.00 91.62 198 VAL A C 1
ATOM 1607 O O . VAL A 1 198 ? 5.746 -2.161 8.303 1.00 91.62 198 VAL A O 1
ATOM 1610 N N . SER A 1 199 ? 4.470 -3.773 7.380 1.00 91.81 199 SER A N 1
ATOM 1611 C CA . SER A 1 199 ? 5.435 -4.219 6.382 1.00 91.81 199 SER A CA 1
ATOM 1612 C C . SER A 1 199 ? 5.001 -3.698 5.013 1.00 91.81 199 SER A C 1
ATOM 1614 O O . SER A 1 199 ? 3.805 -3.596 4.727 1.00 91.81 199 SER A O 1
ATOM 1616 N N . VAL A 1 200 ? 5.973 -3.334 4.176 1.00 94.75 200 VAL A N 1
ATOM 1617 C CA . VAL A 1 200 ? 5.723 -2.757 2.850 1.00 94.75 200 VAL A CA 1
ATOM 1618 C C . VAL A 1 200 ? 6.433 -3.572 1.782 1.00 94.75 200 VAL A C 1
ATOM 1620 O O . VAL A 1 200 ? 7.596 -3.949 1.928 1.00 94.75 200 VAL A O 1
ATOM 1623 N N . ASN A 1 201 ? 5.738 -3.861 0.688 1.00 93.19 201 ASN A N 1
ATOM 1624 C CA . ASN A 1 201 ? 6.252 -4.678 -0.401 1.00 93.19 201 ASN A CA 1
ATOM 1625 C C . ASN A 1 201 ? 5.894 -4.061 -1.754 1.00 93.19 201 ASN A C 1
ATOM 1627 O O . ASN A 1 201 ? 4.742 -3.706 -1.990 1.00 93.19 201 ASN A O 1
ATOM 1631 N N . ILE A 1 202 ? 6.872 -3.984 -2.654 1.00 94.19 202 ILE A N 1
ATOM 1632 C CA . ILE A 1 202 ? 6.632 -3.719 -4.069 1.00 94.19 202 ILE A CA 1
ATOM 1633 C C . ILE A 1 202 ? 6.726 -5.030 -4.839 1.00 94.19 202 ILE A C 1
ATOM 1635 O O . ILE A 1 202 ? 7.777 -5.681 -4.867 1.00 94.19 202 ILE A O 1
ATOM 1639 N N . LYS A 1 203 ? 5.653 -5.356 -5.563 1.00 92.81 203 LYS A N 1
ATOM 1640 C CA . LYS A 1 203 ? 5.681 -6.368 -6.621 1.00 92.81 203 LYS A CA 1
ATOM 1641 C C . LYS A 1 203 ? 5.577 -5.680 -7.976 1.00 92.81 203 LYS A C 1
ATOM 1643 O O . LYS A 1 203 ? 4.634 -4.930 -8.200 1.00 92.81 203 LYS A O 1
ATOM 1648 N N . LEU A 1 204 ? 6.533 -5.931 -8.865 1.00 91.38 204 LEU A N 1
ATOM 1649 C CA . LEU A 1 204 ? 6.549 -5.379 -10.223 1.00 91.38 204 LEU A CA 1
ATOM 1650 C C . LEU A 1 204 ? 6.046 -6.405 -11.235 1.00 91.38 204 LEU A C 1
ATOM 1652 O O . LEU A 1 204 ? 6.169 -7.615 -11.021 1.00 91.38 204 LEU A O 1
ATOM 1656 N N . PHE A 1 205 ? 5.516 -5.910 -12.351 1.00 88.69 205 PHE A N 1
ATOM 1657 C CA . PHE A 1 205 ? 5.174 -6.745 -13.494 1.00 88.69 205 PHE A CA 1
ATOM 1658 C C . PHE A 1 205 ? 6.439 -7.232 -14.203 1.00 88.69 205 PHE A C 1
ATOM 1660 O O . PHE A 1 205 ? 7.243 -6.444 -14.704 1.00 88.69 205 PHE A O 1
ATOM 1667 N N . SER A 1 206 ? 6.592 -8.550 -14.255 1.00 82.94 206 SER A N 1
ATOM 1668 C CA . SER A 1 206 ? 7.642 -9.260 -14.970 1.00 82.94 206 SER A CA 1
ATOM 1669 C C . SER A 1 206 ? 7.017 -10.021 -16.128 1.00 82.94 206 SER A C 1
ATOM 1671 O O . SER A 1 206 ? 6.106 -10.824 -15.924 1.00 82.94 206 SER A O 1
ATOM 1673 N N . LEU A 1 207 ? 7.538 -9.800 -17.329 1.00 68.62 207 LEU A N 1
ATOM 1674 C CA . LEU A 1 207 ? 7.172 -10.555 -18.523 1.00 68.62 207 LEU A CA 1
ATOM 1675 C C . LEU A 1 207 ? 8.306 -11.531 -18.833 1.00 68.62 207 LEU A C 1
ATOM 1677 O O . LEU A 1 207 ? 9.483 -11.174 -18.731 1.00 68.62 207 LEU A O 1
ATOM 1681 N N . LYS A 1 208 ? 7.959 -12.787 -19.128 1.00 57.22 208 LYS A N 1
ATOM 1682 C CA . LYS A 1 208 ? 8.918 -13.735 -19.697 1.00 57.22 208 LYS A CA 1
ATOM 1683 C C . LYS A 1 208 ? 9.059 -13.380 -21.174 1.00 57.22 208 LYS A C 1
ATOM 1685 O O . LYS A 1 208 ? 8.103 -13.564 -21.916 1.00 57.22 208 LYS A O 1
ATOM 1690 N N . ASN A 1 209 ? 10.224 -12.882 -21.573 1.00 51.16 209 ASN A N 1
ATOM 1691 C CA . ASN A 1 209 ? 10.654 -13.043 -22.956 1.00 51.16 209 ASN A CA 1
ATOM 1692 C C . ASN A 1 209 ? 11.323 -14.419 -23.060 1.00 51.16 209 ASN A C 1
ATOM 1694 O O . ASN A 1 209 ? 11.926 -14.875 -22.086 1.00 51.16 209 ASN A O 1
ATOM 1698 N N . ASP A 1 210 ? 11.197 -15.078 -24.210 1.00 42.38 210 ASP A N 1
ATOM 1699 C CA . ASP A 1 210 ? 11.803 -16.395 -24.462 1.00 42.38 210 ASP A CA 1
ATOM 1700 C C . ASP A 1 210 ? 13.345 -16.372 -24.427 1.00 42.38 210 ASP A C 1
ATOM 1702 O O . ASP A 1 210 ? 13.975 -17.415 -24.271 1.00 42.38 210 ASP A O 1
ATOM 1706 N N . ASP A 1 211 ? 13.955 -15.186 -24.440 1.00 41.34 211 ASP A N 1
ATOM 1707 C CA . ASP A 1 211 ? 15.354 -14.988 -24.076 1.00 41.34 211 ASP A CA 1
ATOM 1708 C C . ASP A 1 211 ? 15.456 -14.615 -22.595 1.00 41.34 211 ASP A C 1
ATOM 1710 O O . ASP A 1 211 ? 14.747 -13.720 -22.140 1.00 41.34 211 ASP A O 1
ATOM 1714 N N . ASN A 1 212 ? 16.377 -15.251 -21.860 1.00 42.12 212 ASN A N 1
ATOM 1715 C CA . ASN A 1 212 ? 16.665 -15.152 -20.410 1.00 42.12 212 ASN A CA 1
ATOM 1716 C C . ASN A 1 212 ? 16.754 -13.735 -19.770 1.00 42.12 212 ASN A C 1
ATOM 1718 O O . ASN A 1 212 ? 17.061 -13.613 -18.583 1.00 42.12 212 ASN A O 1
ATOM 1722 N N . SER A 1 213 ? 16.484 -12.659 -20.505 1.00 44.34 213 SER A N 1
ATOM 1723 C CA . SER A 1 213 ? 16.275 -11.305 -20.001 1.00 44.34 213 SER A CA 1
ATOM 1724 C C . SER A 1 213 ? 14.778 -11.014 -19.796 1.00 44.34 213 SER A C 1
ATOM 1726 O O . SER A 1 213 ? 14.031 -10.673 -20.713 1.00 44.34 213 SER A O 1
ATOM 1728 N N . SER A 1 214 ? 14.307 -11.119 -18.552 1.00 49.72 214 SER A N 1
ATOM 1729 C CA . SER A 1 214 ? 12.990 -10.599 -18.173 1.00 49.72 214 SER A CA 1
ATOM 1730 C C . SER A 1 214 ? 12.983 -9.076 -18.341 1.00 49.72 214 SER A C 1
ATOM 1732 O O . SER A 1 214 ? 13.518 -8.361 -17.490 1.00 49.72 214 SER A O 1
ATOM 1734 N N . SER A 1 215 ? 12.399 -8.556 -19.423 1.00 55.50 215 SER A N 1
ATOM 1735 C CA . SER A 1 215 ? 12.224 -7.112 -19.573 1.00 55.50 215 SER A CA 1
ATOM 1736 C C . SER A 1 215 ? 11.087 -6.649 -18.665 1.00 55.50 215 SER A C 1
ATOM 1738 O O . SER A 1 215 ? 9.917 -6.953 -18.909 1.00 55.50 215 SER A O 1
ATOM 1740 N N . LEU A 1 216 ? 11.423 -5.911 -17.608 1.00 58.97 216 LEU A N 1
ATOM 1741 C CA . LEU A 1 216 ? 10.429 -5.242 -16.773 1.00 58.97 216 LEU A CA 1
ATOM 1742 C C . LEU A 1 216 ? 9.638 -4.252 -17.651 1.00 58.97 216 LEU A C 1
ATOM 1744 O O . LEU A 1 216 ? 10.224 -3.474 -18.404 1.00 58.97 216 LEU A O 1
ATOM 1748 N N . PHE A 1 217 ? 8.307 -4.284 -17.549 1.00 62.91 217 PHE A N 1
ATOM 1749 C CA . PHE A 1 217 ? 7.386 -3.297 -18.142 1.00 62.91 217 PHE A CA 1
ATOM 1750 C C . PHE A 1 217 ? 7.180 -3.304 -19.674 1.00 62.91 217 PHE A C 1
ATOM 1752 O O . PHE A 1 217 ? 6.586 -2.357 -20.194 1.00 62.91 217 PHE A O 1
ATOM 1759 N N . LYS A 1 218 ? 7.614 -4.335 -20.414 1.00 57.84 218 LYS A N 1
ATOM 1760 C CA . LYS A 1 218 ? 7.348 -4.461 -21.865 1.00 57.84 218 LYS A CA 1
ATOM 1761 C C . LYS A 1 218 ? 6.511 -5.700 -22.182 1.00 57.84 218 LYS A C 1
ATOM 1763 O O . LYS A 1 218 ? 7.013 -6.808 -22.050 1.00 57.84 218 LYS A O 1
ATOM 1768 N N . GLY A 1 219 ? 5.256 -5.510 -22.602 1.00 60.44 219 GLY A N 1
ATOM 1769 C CA . GLY A 1 219 ? 4.344 -6.590 -23.015 1.00 60.44 219 GLY A CA 1
ATOM 1770 C C . GLY A 1 219 ? 2.905 -6.404 -22.521 1.00 60.44 219 GLY A C 1
ATOM 1771 O O . GLY A 1 219 ? 2.575 -5.386 -21.908 1.00 60.44 219 GLY A O 1
ATOM 1772 N N . LYS A 1 220 ? 2.028 -7.372 -22.816 1.00 71.06 220 LYS A N 1
ATOM 1773 C CA . LYS A 1 220 ? 0.612 -7.329 -22.416 1.00 71.06 220 LYS A CA 1
ATOM 1774 C C . LYS A 1 220 ? 0.459 -7.707 -20.943 1.00 71.06 220 LYS A C 1
ATOM 1776 O O . LYS A 1 220 ? 0.973 -8.731 -20.508 1.00 71.06 220 LYS A O 1
ATOM 1781 N N . LEU A 1 221 ? -0.324 -6.935 -20.185 1.00 77.19 221 LEU A N 1
ATOM 1782 C CA . LEU A 1 221 ? -0.569 -7.198 -18.757 1.00 77.19 221 LEU A CA 1
ATOM 1783 C C . LEU A 1 221 ? -1.144 -8.602 -18.489 1.00 77.19 221 LEU A C 1
ATOM 1785 O O . LEU A 1 221 ? -0.854 -9.188 -17.453 1.00 77.19 221 LEU A O 1
ATOM 1789 N N . SER A 1 222 ? -1.915 -9.154 -19.432 1.00 72.88 222 SER A N 1
ATOM 1790 C CA . SER A 1 222 ? -2.483 -10.508 -19.357 1.00 72.88 222 SER A CA 1
ATOM 1791 C C . SER A 1 222 ? -1.440 -11.629 -19.328 1.00 72.88 222 SER A C 1
ATOM 1793 O O . SER A 1 222 ? -1.760 -12.736 -18.919 1.00 72.88 222 SER A O 1
ATOM 1795 N N . GLU A 1 223 ? -0.217 -11.358 -19.781 1.00 76.56 223 GLU A N 1
ATOM 1796 C CA . GLU A 1 223 ? 0.895 -12.317 -19.829 1.00 76.56 223 GLU A CA 1
ATOM 1797 C C . GLU A 1 223 ? 1.914 -12.057 -18.703 1.00 76.56 223 GLU A C 1
ATOM 1799 O O . GLU A 1 223 ? 2.877 -12.806 -18.528 1.00 76.56 223 GLU A O 1
ATOM 1804 N N . ALA A 1 224 ? 1.720 -10.984 -17.930 1.00 83.25 224 ALA A N 1
ATOM 1805 C CA . ALA A 1 224 ? 2.640 -10.575 -16.885 1.00 83.25 224 ALA A CA 1
ATOM 1806 C C . ALA A 1 224 ? 2.428 -11.365 -15.586 1.00 83.25 224 ALA A C 1
ATOM 1808 O O . ALA A 1 224 ? 1.313 -11.720 -15.199 1.00 83.25 224 ALA A O 1
ATOM 1809 N N . LYS A 1 225 ? 3.526 -11.563 -14.857 1.00 88.38 225 LYS A N 1
ATOM 1810 C CA . LYS A 1 225 ? 3.525 -12.051 -13.476 1.00 88.38 225 LYS A CA 1
ATOM 1811 C C . LYS A 1 225 ? 3.934 -10.944 -12.519 1.00 88.38 225 LYS A C 1
ATOM 1813 O O . LYS A 1 225 ? 4.715 -10.062 -12.865 1.00 88.38 225 LYS A O 1
ATOM 1818 N N . LEU A 1 226 ? 3.449 -11.009 -11.290 1.00 89.56 226 LEU A N 1
ATOM 1819 C CA . LEU A 1 226 ? 3.831 -10.119 -10.202 1.00 89.56 226 LEU A CA 1
ATOM 1820 C C . LEU A 1 226 ? 4.971 -10.736 -9.395 1.00 89.56 226 LEU A C 1
ATOM 1822 O O . LEU A 1 226 ? 4.771 -11.695 -8.647 1.00 89.56 226 LEU A O 1
ATOM 1826 N N . LYS A 1 227 ? 6.162 -10.149 -9.512 1.00 89.25 227 LYS A N 1
ATOM 1827 C CA . LYS A 1 227 ? 7.367 -10.590 -8.803 1.00 89.25 227 LYS A CA 1
ATOM 1828 C C . LYS A 1 227 ? 7.755 -9.589 -7.728 1.00 89.25 227 LYS A C 1
ATOM 1830 O O . LYS A 1 227 ? 7.766 -8.386 -7.975 1.00 89.25 227 LYS A O 1
ATOM 1835 N N . THR A 1 228 ? 8.101 -10.083 -6.539 1.00 89.06 228 THR A N 1
ATOM 1836 C CA . THR A 1 228 ? 8.643 -9.235 -5.468 1.00 89.06 228 THR A CA 1
ATOM 1837 C C . THR A 1 228 ? 9.925 -8.562 -5.945 1.00 89.06 228 THR A C 1
ATOM 1839 O O . THR A 1 228 ? 10.896 -9.235 -6.286 1.00 89.06 228 THR A O 1
ATOM 1842 N N . PHE A 1 229 ? 9.919 -7.233 -5.963 1.00 89.88 229 PHE A N 1
ATOM 1843 C CA . PHE A 1 229 ? 11.085 -6.433 -6.310 1.00 89.88 229 PHE A CA 1
ATOM 1844 C C . PHE A 1 229 ? 11.884 -6.090 -5.057 1.00 89.88 229 PHE A C 1
ATOM 1846 O O . PHE A 1 229 ? 13.049 -6.469 -4.934 1.00 89.88 229 PHE A O 1
ATOM 1853 N N . VAL A 1 230 ? 11.232 -5.420 -4.104 1.00 90.69 230 VAL A N 1
ATOM 1854 C CA . VAL A 1 230 ? 11.811 -5.028 -2.819 1.00 90.69 230 VAL A CA 1
ATOM 1855 C C . VAL A 1 230 ? 10.741 -5.131 -1.741 1.00 90.69 230 VAL A C 1
ATOM 1857 O O . VAL A 1 230 ? 9.579 -4.791 -1.961 1.00 90.69 230 VAL A O 1
ATOM 1860 N N . ARG A 1 231 ? 11.158 -5.578 -0.558 1.00 89.56 231 ARG A N 1
ATOM 1861 C CA . ARG A 1 231 ? 10.335 -5.641 0.644 1.00 89.56 231 ARG A CA 1
ATOM 1862 C C . ARG A 1 231 ? 11.055 -4.949 1.795 1.00 89.56 231 ARG A C 1
ATOM 1864 O O . ARG A 1 231 ? 12.227 -5.232 2.036 1.00 89.56 231 ARG A O 1
ATOM 1871 N N . ALA A 1 232 ? 10.334 -4.089 2.502 1.00 91.06 232 ALA A N 1
ATOM 1872 C CA . ALA A 1 232 ? 10.734 -3.498 3.768 1.00 91.06 232 ALA A CA 1
ATOM 1873 C C . ALA A 1 232 ? 9.906 -4.154 4.891 1.00 91.06 232 ALA A C 1
ATOM 1875 O O . ALA A 1 232 ? 8.687 -3.955 4.944 1.00 91.06 232 ALA A O 1
ATOM 1876 N N . PRO A 1 233 ? 10.510 -4.997 5.746 1.00 89.00 233 PRO A N 1
ATOM 1877 C CA . PRO A 1 233 ? 9.803 -5.565 6.887 1.00 89.00 233 PRO A CA 1
ATOM 1878 C C . PRO A 1 233 ? 9.485 -4.472 7.914 1.00 89.00 233 PRO A C 1
ATOM 1880 O O . PRO A 1 233 ? 10.229 -3.501 8.050 1.00 89.00 233 PRO A O 1
ATOM 1883 N N . SER A 1 234 ? 8.409 -4.655 8.679 1.00 87.31 234 SER A N 1
ATOM 1884 C CA . SER A 1 234 ? 8.141 -3.814 9.845 1.00 87.31 234 SER A CA 1
ATOM 1885 C C . SER A 1 234 ? 9.272 -3.932 10.870 1.00 87.31 234 SER A C 1
ATOM 1887 O O . SER A 1 234 ? 9.922 -4.974 10.962 1.00 87.31 234 SER A O 1
ATOM 1889 N N . LYS A 1 235 ? 9.470 -2.906 11.704 1.00 82.44 235 LYS A N 1
ATOM 1890 C CA . LYS A 1 235 ? 10.488 -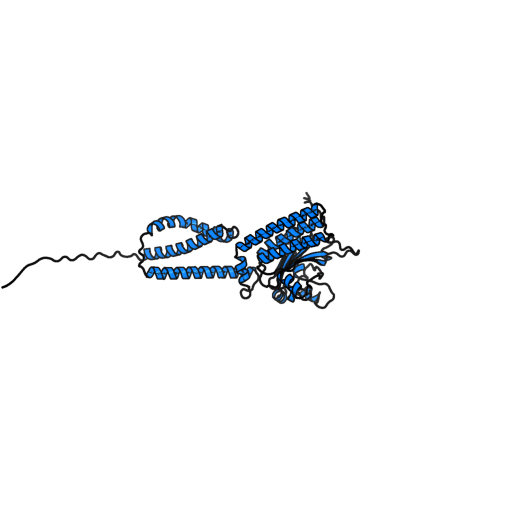2.942 12.768 1.00 82.44 235 LYS A CA 1
ATOM 1891 C C . LYS A 1 235 ? 10.333 -4.161 13.687 1.00 82.44 235 LYS A C 1
ATOM 1893 O O . LYS A 1 235 ? 11.306 -4.852 13.964 1.00 82.44 235 LYS A O 1
ATOM 1898 N N . ALA A 1 236 ? 9.097 -4.459 14.090 1.00 81.12 236 ALA A N 1
ATOM 1899 C CA . ALA A 1 236 ? 8.792 -5.618 14.926 1.00 81.12 236 ALA A CA 1
ATOM 1900 C C . ALA A 1 236 ? 9.155 -6.942 14.234 1.00 81.12 236 ALA A C 1
ATOM 1902 O O . ALA A 1 236 ? 9.686 -7.848 14.866 1.00 81.12 236 ALA A O 1
ATOM 1903 N N . GLU A 1 237 ? 8.894 -7.044 12.929 1.00 80.81 237 GLU A N 1
ATOM 1904 C CA . GLU A 1 237 ? 9.271 -8.216 12.139 1.00 80.81 237 GLU A CA 1
ATOM 1905 C C . GLU A 1 237 ? 10.788 -8.328 11.976 1.00 80.81 237 GLU A C 1
ATOM 1907 O O . GLU A 1 237 ? 11.331 -9.418 12.091 1.00 80.81 237 GLU A O 1
ATOM 1912 N N . TYR A 1 238 ? 11.485 -7.218 11.741 1.00 82.31 238 TYR A N 1
ATOM 1913 C CA . TYR A 1 238 ? 12.941 -7.209 11.649 1.00 82.31 238 TYR A CA 1
ATOM 1914 C C . TYR A 1 238 ? 13.585 -7.717 12.947 1.00 82.31 238 TYR A C 1
ATOM 1916 O O . TYR A 1 238 ? 14.447 -8.590 12.914 1.00 82.31 238 TYR A O 1
ATOM 1924 N N . GLU A 1 239 ? 13.119 -7.233 14.100 1.00 80.62 239 GLU A N 1
ATOM 1925 C CA . GLU A 1 239 ? 13.584 -7.685 15.416 1.00 80.62 239 GLU A CA 1
ATOM 1926 C C . GLU A 1 239 ? 13.262 -9.161 15.694 1.00 80.62 239 GLU A C 1
ATOM 1928 O O . GLU A 1 239 ? 14.023 -9.843 16.378 1.00 80.62 239 GLU A O 1
ATOM 1933 N N . ASP A 1 240 ? 12.127 -9.660 15.204 1.00 78.56 240 ASP A N 1
ATOM 1934 C CA . ASP A 1 240 ? 11.757 -11.075 15.303 1.00 78.56 240 ASP A CA 1
ATOM 1935 C C . ASP A 1 240 ? 12.660 -11.950 14.420 1.00 78.56 240 ASP A C 1
ATOM 1937 O O . ASP A 1 240 ? 13.229 -12.929 14.895 1.00 78.56 240 ASP A O 1
ATOM 1941 N N . CYS A 1 241 ? 12.903 -11.539 13.172 1.00 76.75 241 CYS A N 1
ATOM 1942 C CA . CYS A 1 241 ? 13.827 -12.207 12.254 1.00 76.75 241 CYS A CA 1
ATOM 1943 C C . CYS A 1 241 ? 15.250 -12.289 12.821 1.00 76.75 241 CYS A C 1
ATOM 1945 O O . CYS A 1 241 ? 15.883 -13.338 12.728 1.00 76.75 241 CYS A O 1
ATOM 1947 N N . MET A 1 242 ? 15.748 -11.207 13.428 1.00 77.88 242 MET A N 1
ATOM 1948 C CA . MET A 1 242 ? 17.085 -11.182 14.035 1.00 77.88 242 MET A CA 1
ATOM 1949 C C . MET A 1 242 ? 17.197 -12.109 15.253 1.00 77.88 242 MET A C 1
ATOM 1951 O O . MET A 1 242 ? 18.280 -12.614 15.530 1.00 77.88 242 MET A O 1
ATOM 1955 N N . ARG A 1 243 ? 16.092 -12.348 15.974 1.00 77.94 243 ARG A N 1
ATOM 1956 C CA . ARG A 1 243 ? 16.054 -13.242 17.142 1.00 77.94 243 ARG A CA 1
ATOM 1957 C C . ARG A 1 243 ? 15.848 -14.708 16.770 1.00 77.94 243 ARG A C 1
ATOM 1959 O O . ARG A 1 243 ? 16.482 -15.572 17.362 1.00 77.94 243 ARG A O 1
ATOM 1966 N N . ASN A 1 244 ? 14.973 -14.975 15.803 1.00 73.12 244 ASN A N 1
ATOM 1967 C CA . ASN A 1 244 ? 14.446 -16.313 15.530 1.00 73.12 244 ASN A CA 1
ATOM 1968 C C . ASN A 1 244 ? 14.903 -16.902 14.183 1.00 73.12 244 ASN A C 1
ATOM 1970 O O . ASN A 1 244 ? 14.588 -18.049 13.881 1.00 73.12 244 ASN A O 1
ATOM 1974 N N . GLY A 1 245 ? 15.623 -16.146 13.347 1.00 59.53 245 GLY A N 1
ATOM 1975 C CA . GLY A 1 245 ? 16.182 -16.625 12.075 1.00 59.53 245 GLY A CA 1
ATOM 1976 C C . GLY A 1 245 ? 15.161 -16.916 10.961 1.00 59.53 245 GLY A C 1
ATOM 1977 O O . GLY A 1 245 ? 15.553 -17.258 9.845 1.00 59.53 245 GLY A O 1
ATOM 1978 N N . GLU A 1 246 ? 13.855 -16.760 11.203 1.00 55.03 246 GLU A N 1
ATOM 1979 C CA . GLU A 1 246 ? 12.802 -17.010 10.208 1.00 55.03 246 GLU A CA 1
ATOM 1980 C C . GLU A 1 246 ? 12.565 -15.802 9.282 1.00 55.03 246 GLU A C 1
ATOM 1982 O O . GLU A 1 246 ? 11.542 -15.125 9.352 1.00 55.03 246 GLU A O 1
ATOM 1987 N N . SER A 1 247 ? 13.468 -15.563 8.329 1.00 53.75 247 SER A N 1
ATOM 1988 C CA . SER A 1 247 ? 13.187 -14.671 7.190 1.00 53.75 247 SER A CA 1
ATOM 1989 C C . SER A 1 247 ? 12.713 -15.480 5.981 1.00 53.75 247 SER A C 1
ATOM 1991 O O . SER A 1 247 ? 13.432 -15.684 5.004 1.00 53.75 247 SER A O 1
ATOM 1993 N N . ARG A 1 248 ? 11.484 -15.997 6.042 1.00 52.75 248 ARG A N 1
ATOM 1994 C CA . ARG A 1 248 ? 10.823 -16.613 4.879 1.00 52.75 248 ARG A CA 1
ATOM 1995 C C . ARG A 1 248 ? 9.491 -15.928 4.615 1.00 52.75 248 ARG A C 1
ATOM 1997 O O . ARG A 1 248 ? 8.438 -16.491 4.881 1.00 52.75 248 ARG A O 1
ATOM 2004 N N . ARG A 1 249 ? 9.512 -14.694 4.102 1.00 63.31 249 ARG A N 1
ATOM 2005 C CA . ARG A 1 249 ? 8.284 -14.042 3.613 1.00 63.31 249 ARG A CA 1
ATOM 2006 C C . ARG A 1 249 ? 8.410 -13.565 2.166 1.00 63.31 249 ARG A C 1
ATOM 2008 O O . ARG A 1 249 ? 9.092 -12.591 1.865 1.00 63.31 249 ARG A O 1
ATOM 2015 N N . ASN A 1 250 ? 7.669 -14.270 1.309 1.00 58.69 250 ASN A N 1
ATOM 2016 C CA . ASN A 1 250 ? 7.110 -13.874 0.015 1.00 58.69 250 ASN A CA 1
ATOM 2017 C C . ASN A 1 250 ? 8.046 -13.336 -1.082 1.00 58.69 250 ASN A C 1
ATOM 2019 O O . ASN A 1 250 ? 7.852 -12.244 -1.622 1.00 58.69 250 ASN A O 1
ATOM 2023 N N . ILE A 1 251 ? 8.968 -14.200 -1.520 1.00 67.12 251 ILE A N 1
ATOM 2024 C CA . ILE A 1 251 ? 9.619 -14.137 -2.847 1.00 67.12 251 ILE A CA 1
ATOM 2025 C C . ILE A 1 251 ? 8.688 -14.703 -3.950 1.00 67.12 251 ILE A C 1
ATOM 2027 O O . ILE A 1 251 ? 9.000 -14.616 -5.132 1.00 67.12 251 ILE A O 1
ATOM 2031 N N . GLU A 1 252 ? 7.516 -15.234 -3.579 1.00 80.06 252 GLU A N 1
ATOM 2032 C CA . GLU A 1 252 ? 6.562 -15.863 -4.499 1.00 80.06 252 GLU A CA 1
ATOM 2033 C C . GLU A 1 252 ? 6.155 -14.954 -5.675 1.00 80.06 252 GLU A C 1
ATOM 2035 O O . GLU A 1 252 ? 5.875 -13.754 -5.508 1.00 80.06 252 GLU A O 1
ATOM 2040 N N . GLU A 1 253 ? 6.097 -15.568 -6.859 1.00 87.00 253 GLU A N 1
ATOM 2041 C CA . GLU A 1 253 ? 5.597 -14.973 -8.098 1.00 87.00 253 GLU A CA 1
ATOM 2042 C C . GLU A 1 253 ? 4.101 -15.255 -8.242 1.00 87.00 253 GLU A C 1
ATOM 2044 O O . GLU A 1 253 ? 3.676 -16.404 -8.134 1.00 87.00 253 GLU A O 1
ATOM 2049 N N . PHE A 1 254 ? 3.314 -14.211 -8.506 1.00 89.00 254 PHE A N 1
ATOM 2050 C CA . PHE A 1 254 ? 1.858 -14.300 -8.628 1.00 89.00 254 PHE A CA 1
ATOM 2051 C C . PHE A 1 254 ? 1.411 -14.130 -10.081 1.00 89.00 254 PHE A C 1
ATOM 2053 O O . PHE A 1 254 ? 1.930 -13.279 -10.802 1.00 89.00 254 PHE A O 1
ATOM 2060 N N . GLU A 1 255 ? 0.434 -14.916 -10.508 1.00 88.25 255 GLU A N 1
ATOM 2061 C CA . GLU A 1 255 ? -0.252 -14.771 -11.789 1.00 88.25 255 GLU A CA 1
ATOM 2062 C C . GLU A 1 255 ? -1.354 -13.715 -11.697 1.00 88.25 255 GLU A C 1
ATOM 2064 O O . GLU A 1 255 ? -2.035 -13.580 -10.675 1.00 88.25 255 GLU A O 1
ATOM 2069 N N . ILE A 1 256 ? -1.508 -12.959 -12.783 1.00 86.38 256 ILE A N 1
ATOM 2070 C CA . ILE A 1 256 ? -2.538 -11.938 -12.929 1.00 86.38 256 ILE A CA 1
ATOM 2071 C C . ILE A 1 256 ? -3.724 -12.549 -13.659 1.00 86.38 256 ILE A C 1
ATOM 2073 O O . ILE A 1 256 ? -3.605 -12.966 -14.808 1.00 86.38 256 ILE A O 1
ATOM 2077 N N . VAL A 1 257 ? -4.889 -12.542 -13.014 1.00 84.31 257 VAL A N 1
ATOM 2078 C CA . VAL A 1 257 ? -6.132 -13.039 -13.615 1.00 84.31 257 VAL A CA 1
ATOM 2079 C C . VAL A 1 257 ? -7.115 -11.881 -13.768 1.00 84.31 257 VAL A C 1
ATOM 2081 O O . VAL A 1 257 ? -7.618 -11.343 -12.782 1.00 84.31 257 VAL A O 1
ATOM 2084 N N . LEU A 1 258 ? -7.377 -11.478 -15.015 1.00 75.94 258 LEU A N 1
ATOM 2085 C CA . LEU A 1 258 ? -8.297 -10.387 -15.363 1.00 75.94 258 LEU A CA 1
ATOM 2086 C C . LEU A 1 258 ? -9.675 -10.943 -15.775 1.00 75.94 258 LEU A C 1
ATOM 2088 O O . LEU A 1 258 ? -9.758 -12.005 -16.385 1.00 75.94 258 LEU A O 1
ATOM 2092 N N . GLY A 1 259 ? -10.761 -10.206 -15.505 1.00 67.31 259 GLY A N 1
ATOM 2093 C CA . GLY A 1 259 ? -12.111 -10.513 -16.018 1.00 67.31 259 GLY A CA 1
ATOM 2094 C C . GLY A 1 259 ? -13.128 -11.025 -14.983 1.00 67.31 259 GLY A C 1
ATOM 2095 O O . GLY A 1 259 ? -12.943 -10.872 -13.778 1.00 67.31 259 GLY A O 1
ATOM 2096 N N . ALA A 1 260 ? -14.245 -11.598 -15.456 1.00 56.94 260 ALA A N 1
ATOM 2097 C CA . ALA A 1 260 ? -15.384 -12.046 -14.631 1.00 56.94 260 ALA A CA 1
ATOM 2098 C C . ALA A 1 260 ? -15.042 -13.182 -13.643 1.00 56.94 260 ALA A C 1
ATOM 2100 O O . ALA A 1 260 ? -15.749 -13.380 -12.651 1.00 56.94 260 ALA A O 1
ATOM 2101 N N . ASP A 1 261 ? -13.925 -13.867 -13.891 1.00 61.38 261 ASP A N 1
ATOM 2102 C CA . ASP A 1 261 ? -13.380 -14.943 -13.064 1.00 61.38 261 ASP A CA 1
ATOM 2103 C C . ASP A 1 261 ? -12.744 -14.437 -11.767 1.00 61.38 261 ASP A C 1
ATOM 2105 O O . ASP A 1 261 ? -12.413 -15.245 -10.907 1.00 61.38 261 ASP A O 1
ATOM 2109 N N . ASN A 1 262 ? -12.622 -13.120 -11.562 1.00 66.94 262 ASN A N 1
ATOM 2110 C CA . ASN A 1 262 ? -11.978 -12.526 -10.385 1.00 66.94 262 ASN A CA 1
ATOM 2111 C C . ASN A 1 262 ? -12.772 -12.687 -9.066 1.00 66.94 262 ASN A C 1
ATOM 2113 O O . ASN A 1 262 ? -12.567 -11.961 -8.090 1.00 66.94 262 ASN A O 1
ATOM 2117 N N . LYS A 1 263 ? -13.717 -13.631 -9.046 1.00 82.44 263 LYS A N 1
ATOM 2118 C CA . LYS A 1 263 ? -14.461 -14.055 -7.866 1.00 82.44 263 LYS A CA 1
ATOM 2119 C C . LYS A 1 263 ? -13.613 -15.070 -7.090 1.00 82.44 263 LYS A C 1
ATOM 2121 O O . LYS A 1 263 ? -13.244 -16.094 -7.671 1.00 82.44 263 LYS A O 1
ATOM 2126 N N . PRO A 1 264 ? -13.357 -14.852 -5.788 1.00 85.00 264 PRO A N 1
ATOM 2127 C CA . PRO A 1 264 ? -12.560 -15.759 -4.956 1.00 85.00 264 PRO A CA 1
ATOM 2128 C C . PRO A 1 264 ? -12.942 -17.238 -5.076 1.00 85.00 264 PRO A C 1
ATOM 2130 O O . PRO A 1 264 ? -12.071 -18.092 -5.205 1.00 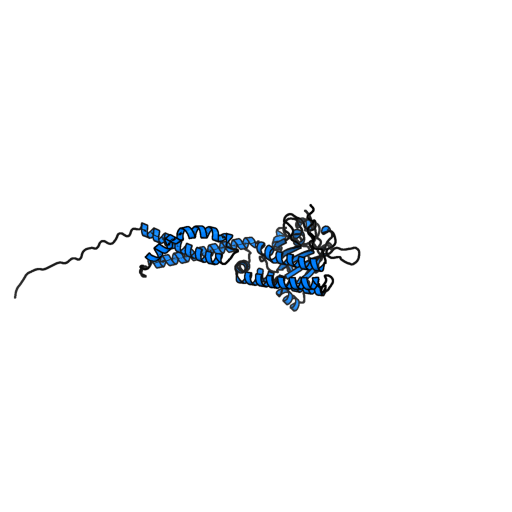85.00 264 PRO A O 1
ATOM 2133 N N . GLU A 1 265 ? -14.238 -17.549 -5.127 1.00 85.06 265 GLU A N 1
ATOM 2134 C CA . GLU A 1 265 ? -14.730 -18.928 -5.243 1.00 85.06 265 GLU A CA 1
ATOM 2135 C C . GLU A 1 265 ? -14.375 -19.606 -6.572 1.00 85.06 265 GLU A C 1
ATOM 2137 O O . GLU A 1 265 ? -14.106 -20.807 -6.600 1.00 85.06 265 GLU A O 1
ATOM 2142 N N . LEU A 1 266 ? -14.370 -18.853 -7.676 1.00 84.38 266 LEU A N 1
ATOM 2143 C CA . LEU A 1 266 ? -14.027 -19.380 -8.999 1.00 84.38 266 LEU A CA 1
ATOM 2144 C C . LEU A 1 266 ? -12.519 -19.604 -9.110 1.00 84.38 266 LEU A C 1
ATOM 2146 O O . LEU A 1 266 ? -12.086 -20.667 -9.556 1.00 84.38 266 LEU A O 1
ATOM 2150 N N . LEU A 1 267 ? -11.723 -18.644 -8.629 1.00 85.44 267 LEU A N 1
ATOM 2151 C CA . LEU A 1 267 ? -10.265 -18.765 -8.598 1.00 85.44 267 LEU A CA 1
ATOM 2152 C C . LEU A 1 267 ? -9.817 -19.933 -7.720 1.00 85.44 267 LEU A C 1
ATOM 2154 O O . LEU A 1 267 ? -8.967 -20.709 -8.145 1.00 85.44 267 LEU A O 1
ATOM 2158 N N . LYS A 1 268 ? -10.460 -20.135 -6.565 1.00 86.44 268 LYS A N 1
ATOM 2159 C CA . LYS A 1 268 ? -10.183 -21.273 -5.682 1.00 86.44 268 LYS A CA 1
ATOM 2160 C C . LYS A 1 268 ? -10.423 -22.630 -6.349 1.00 86.44 268 LYS A C 1
ATOM 2162 O O . LYS A 1 268 ? -9.680 -23.573 -6.094 1.00 86.44 268 LYS A O 1
ATOM 2167 N N . LYS A 1 269 ? -11.443 -22.743 -7.210 1.00 84.75 269 LYS A N 1
ATOM 2168 C CA . LYS A 1 269 ? -11.706 -23.969 -7.987 1.00 84.75 269 LYS A CA 1
ATOM 2169 C C . LYS A 1 269 ? -10.667 -24.190 -9.089 1.00 84.75 269 LYS A C 1
ATOM 2171 O O . LYS A 1 269 ? -10.288 -25.330 -9.329 1.00 84.75 269 LYS A O 1
ATOM 2176 N N . ARG A 1 270 ? -10.224 -23.117 -9.754 1.00 84.38 270 ARG A N 1
ATOM 2177 C CA . ARG A 1 270 ? -9.260 -23.178 -10.868 1.00 84.38 270 ARG A CA 1
ATOM 2178 C C . ARG A 1 270 ? -7.815 -23.395 -10.397 1.00 84.38 270 ARG A C 1
ATOM 2180 O O . ARG A 1 270 ? -7.067 -24.082 -11.082 1.00 84.38 270 ARG A O 1
ATOM 2187 N N . TYR A 1 271 ? -7.440 -22.847 -9.241 1.00 83.25 271 TYR A N 1
ATOM 2188 C CA . TYR A 1 271 ? -6.071 -22.856 -8.710 1.00 83.25 271 TYR A CA 1
ATOM 2189 C C . TYR A 1 271 ? -6.024 -23.419 -7.272 1.00 83.25 271 TYR A C 1
ATOM 2191 O O . TYR A 1 271 ? -5.814 -22.672 -6.319 1.00 83.25 271 TYR A O 1
ATOM 2199 N N . PRO A 1 272 ? -6.226 -24.729 -7.061 1.00 77.88 272 PRO A N 1
ATOM 2200 C CA . PRO A 1 272 ? -6.290 -25.303 -5.717 1.00 77.88 272 PRO A CA 1
ATOM 2201 C C . PRO A 1 272 ? -4.951 -25.214 -4.959 1.00 77.88 272 PRO A C 1
ATOM 2203 O O . PRO A 1 272 ? -3.876 -25.314 -5.557 1.00 77.88 272 PRO A O 1
ATOM 2206 N N . ASP A 1 273 ? -5.033 -25.122 -3.624 1.00 70.00 273 ASP A N 1
ATOM 2207 C CA . ASP A 1 273 ? -3.917 -24.885 -2.681 1.00 70.00 273 ASP A CA 1
ATOM 2208 C C . ASP A 1 273 ? -2.749 -25.894 -2.770 1.00 70.00 273 ASP A C 1
ATOM 2210 O O . ASP A 1 273 ? -1.670 -25.641 -2.242 1.00 70.00 273 ASP A O 1
ATOM 2214 N N . LYS A 1 274 ? -2.952 -27.050 -3.416 1.00 59.28 274 LYS A N 1
ATOM 2215 C CA . LYS A 1 274 ? -1.994 -28.171 -3.482 1.00 59.28 274 LYS A CA 1
ATOM 2216 C C . LYS A 1 274 ? -1.395 -28.423 -4.868 1.00 59.28 274 LYS A C 1
ATOM 2218 O O . LYS A 1 274 ? -0.776 -29.461 -5.071 1.00 59.28 274 LYS A O 1
ATOM 2223 N N . SER A 1 275 ? -1.605 -27.526 -5.827 1.00 57.16 275 SER A N 1
ATOM 2224 C CA . SER A 1 275 ? -0.966 -27.664 -7.138 1.00 57.16 275 SER A CA 1
ATOM 2225 C C . SER A 1 275 ? 0.373 -26.918 -7.184 1.00 57.16 275 SER A C 1
ATOM 2227 O O . SER A 1 275 ? 0.506 -25.826 -6.623 1.00 57.16 275 SER A O 1
ATOM 2229 N N . ASP A 1 276 ? 1.337 -27.469 -7.929 1.00 55.38 276 ASP A N 1
ATOM 2230 C CA . ASP A 1 276 ? 2.531 -26.748 -8.416 1.00 55.38 276 ASP A CA 1
ATOM 2231 C C . ASP A 1 276 ? 2.164 -25.619 -9.406 1.00 55.38 276 ASP A C 1
ATOM 2233 O O . ASP A 1 276 ? 3.032 -24.965 -9.986 1.00 55.38 276 ASP A O 1
ATOM 2237 N N . ALA A 1 277 ? 0.863 -25.385 -9.621 1.00 63.06 277 ALA A N 1
ATOM 2238 C CA . ALA A 1 277 ? 0.349 -24.332 -10.467 1.00 63.06 277 ALA A CA 1
ATOM 2239 C C . ALA A 1 277 ? 0.481 -22.953 -9.807 1.00 63.06 277 ALA A C 1
ATOM 2241 O O . ALA A 1 277 ? 0.739 -22.788 -8.610 1.00 63.06 277 ALA A O 1
ATOM 2242 N N . ALA A 1 278 ? 0.308 -21.946 -10.656 1.00 76.00 278 ALA A N 1
ATOM 2243 C CA . ALA A 1 278 ? 0.529 -20.548 -10.359 1.00 76.00 278 ALA A CA 1
ATOM 2244 C C . ALA A 1 278 ? -0.100 -20.051 -9.047 1.00 76.00 278 ALA A C 1
ATOM 2246 O O . ALA A 1 278 ? -1.198 -20.450 -8.643 1.00 76.00 278 ALA A O 1
ATOM 2247 N N . ARG A 1 279 ? 0.606 -19.123 -8.387 1.00 87.25 279 ARG A N 1
ATOM 2248 C CA . ARG A 1 279 ? 0.099 -18.445 -7.193 1.00 87.25 279 ARG A CA 1
ATOM 2249 C C . ARG A 1 279 ? -0.835 -17.316 -7.590 1.00 87.25 279 ARG A C 1
ATOM 2251 O O . ARG A 1 279 ? -0.513 -16.525 -8.467 1.00 87.25 279 ARG A O 1
ATOM 2258 N N . VAL A 1 280 ? -1.972 -17.213 -6.923 1.00 89.19 280 VAL A N 1
ATOM 2259 C CA . VAL A 1 280 ? -3.003 -16.212 -7.188 1.00 89.19 280 VAL A CA 1
ATOM 2260 C C . VAL A 1 280 ? -3.402 -15.568 -5.871 1.00 89.19 280 VAL A C 1
ATOM 2262 O O . VAL A 1 280 ? -3.541 -16.236 -4.850 1.00 89.19 280 VAL A O 1
ATOM 2265 N N . ASN A 1 281 ? -3.594 -14.253 -5.901 1.00 90.81 281 ASN A N 1
ATOM 2266 C CA . ASN A 1 281 ? -4.116 -13.485 -4.781 1.00 90.81 281 ASN A CA 1
ATOM 2267 C C . ASN A 1 281 ? -5.169 -12.512 -5.310 1.00 90.81 281 ASN A C 1
ATOM 2269 O O . ASN A 1 281 ? -4.869 -11.626 -6.115 1.00 90.81 281 ASN A O 1
ATOM 2273 N N . THR A 1 282 ? -6.410 -12.669 -4.853 1.00 91.31 282 THR A N 1
ATOM 2274 C CA . THR A 1 282 ? -7.531 -11.885 -5.382 1.00 91.31 282 THR A CA 1
ATOM 2275 C C . THR A 1 282 ? -7.400 -10.396 -5.093 1.00 91.31 282 THR A C 1
ATOM 2277 O O . THR A 1 282 ? -7.879 -9.595 -5.888 1.00 91.31 282 THR A O 1
ATOM 2280 N N . ALA A 1 283 ? -6.728 -10.000 -4.007 1.00 91.50 283 ALA A N 1
ATOM 2281 C CA . ALA A 1 283 ? -6.479 -8.589 -3.717 1.00 91.50 283 ALA A CA 1
ATOM 2282 C C . ALA A 1 283 ? -5.634 -7.930 -4.818 1.00 91.50 283 ALA A C 1
ATOM 2284 O O . ALA A 1 283 ? -5.904 -6.800 -5.213 1.00 91.50 283 ALA A O 1
ATOM 2285 N N . TYR A 1 284 ? -4.645 -8.653 -5.354 1.00 92.19 284 TYR A N 1
ATOM 2286 C CA . TYR A 1 284 ? -3.760 -8.138 -6.403 1.00 92.19 284 TYR A CA 1
ATOM 2287 C C . TYR A 1 284 ? -4.489 -8.014 -7.736 1.00 92.19 284 TYR A C 1
ATOM 2289 O O . TYR A 1 284 ? -4.294 -7.042 -8.452 1.00 92.19 284 TYR A O 1
ATOM 2297 N N . ASN A 1 285 ? -5.372 -8.958 -8.052 1.00 89.44 285 ASN A N 1
ATOM 2298 C CA . ASN A 1 285 ? -6.168 -8.883 -9.271 1.00 89.44 285 ASN A CA 1
ATOM 2299 C C . ASN A 1 285 ? -7.262 -7.808 -9.186 1.00 89.44 285 ASN A C 1
ATOM 2301 O O . ASN A 1 285 ? -7.632 -7.229 -10.204 1.00 89.44 285 ASN A O 1
ATOM 2305 N N . GLN A 1 286 ? -7.825 -7.556 -7.999 1.00 88.69 286 GLN A N 1
ATOM 2306 C CA . GLN A 1 286 ? -8.903 -6.576 -7.830 1.00 88.69 286 GLN A CA 1
ATOM 2307 C C . GLN A 1 286 ? -8.449 -5.153 -8.160 1.00 88.69 286 GLN A C 1
ATOM 2309 O O . GLN A 1 286 ? -9.186 -4.444 -8.843 1.00 88.69 286 GLN A O 1
ATOM 2314 N N . VAL A 1 287 ? -7.226 -4.775 -7.772 1.00 90.19 287 VAL A N 1
ATOM 2315 C CA . VAL A 1 287 ? -6.670 -3.439 -8.063 1.00 90.19 287 VAL A CA 1
ATOM 2316 C C . VAL A 1 287 ? -6.349 -3.204 -9.542 1.00 90.19 287 VAL A C 1
ATOM 2318 O O . VAL A 1 287 ? -5.960 -2.102 -9.909 1.00 90.19 287 VAL A O 1
ATOM 2321 N N . LEU A 1 288 ? -6.484 -4.233 -10.387 1.00 87.44 288 LEU A N 1
ATOM 2322 C CA . LEU A 1 288 ? -6.284 -4.149 -11.838 1.00 87.44 288 LEU A CA 1
ATOM 2323 C C . LEU A 1 288 ? -7.604 -4.009 -12.613 1.00 87.44 288 LEU A C 1
ATOM 2325 O O . LEU A 1 288 ? -7.601 -3.826 -13.832 1.00 87.44 288 LEU A O 1
ATOM 2329 N N . GLY A 1 289 ? -8.738 -4.128 -11.917 1.00 81.88 289 GLY A N 1
ATOM 2330 C CA . GLY A 1 289 ? -10.068 -3.995 -12.497 1.00 81.88 289 GLY A CA 1
ATOM 2331 C C . GLY A 1 289 ? -10.488 -2.537 -12.733 1.00 81.88 289 GLY A C 1
ATOM 2332 O O . GLY A 1 289 ? -9.815 -1.609 -12.304 1.00 81.88 289 GLY A O 1
ATOM 2333 N N . PRO A 1 290 ? -11.647 -2.312 -13.377 1.00 76.19 290 PRO A N 1
ATOM 2334 C CA . PRO A 1 290 ? -12.125 -0.969 -13.720 1.00 76.19 290 PRO A CA 1
ATOM 2335 C C . PRO A 1 290 ? -12.737 -0.192 -12.542 1.00 76.19 290 PRO A C 1
ATOM 2337 O O . PRO A 1 290 ? -13.130 0.955 -12.711 1.00 76.19 290 PRO A O 1
ATOM 2340 N N . ARG A 1 291 ? -12.917 -0.810 -11.366 1.00 79.00 291 ARG A N 1
ATOM 2341 C CA . ARG A 1 291 ? -13.662 -0.196 -10.252 1.00 79.00 291 ARG A CA 1
ATOM 2342 C C . ARG A 1 291 ? -12.786 0.715 -9.409 1.00 79.00 291 ARG A C 1
ATOM 2344 O O . ARG A 1 291 ? -12.943 1.927 -9.454 1.00 79.00 291 ARG A O 1
ATOM 2351 N N . ASP A 1 292 ? -11.902 0.099 -8.635 1.00 79.50 292 ASP A N 1
ATOM 2352 C CA . ASP A 1 292 ? -11.020 0.766 -7.695 1.00 79.50 292 ASP A CA 1
ATOM 2353 C C . ASP A 1 292 ? -9.593 0.298 -7.991 1.00 79.50 292 ASP A C 1
ATOM 2355 O O . ASP A 1 292 ? -9.308 -0.899 -7.980 1.00 79.50 292 ASP A O 1
ATOM 2359 N N . HIS A 1 293 ? -8.685 1.247 -8.209 1.00 88.75 293 HIS A N 1
ATOM 2360 C CA . HIS A 1 293 ? -7.251 0.998 -8.444 1.00 88.75 293 HIS A CA 1
ATOM 2361 C C . HIS A 1 293 ? -6.464 0.765 -7.145 1.00 88.75 293 HIS A C 1
ATOM 2363 O O . HIS A 1 293 ? -5.243 0.924 -7.066 1.00 88.75 293 HIS A O 1
ATOM 2369 N N . PHE A 1 294 ? -7.195 0.422 -6.089 1.00 92.75 294 PHE A N 1
ATOM 2370 C CA . PHE A 1 294 ? -6.690 0.091 -4.773 1.00 92.75 294 PHE A CA 1
ATOM 2371 C C . PHE A 1 294 ? -7.676 -0.839 -4.062 1.00 92.75 294 PHE A C 1
ATOM 2373 O O . PHE A 1 294 ? -8.862 -0.897 -4.382 1.00 92.75 294 PHE A O 1
ATOM 2380 N N . TRP A 1 295 ? -7.182 -1.565 -3.070 1.00 93.44 295 TRP A N 1
ATOM 2381 C CA . TRP A 1 295 ? -7.964 -2.498 -2.279 1.00 93.44 295 TRP A CA 1
ATOM 2382 C C . TRP A 1 295 ? -7.534 -2.427 -0.823 1.00 93.44 295 TRP A C 1
ATOM 2384 O O . TRP A 1 295 ? -6.345 -2.419 -0.530 1.00 93.44 295 TRP A O 1
ATOM 2394 N N . VAL A 1 296 ? -8.489 -2.380 0.102 1.00 92.44 296 VAL A N 1
ATOM 2395 C CA . VAL A 1 296 ? -8.213 -2.330 1.542 1.00 92.44 296 VAL A CA 1
ATOM 2396 C C . VAL A 1 296 ? -9.110 -3.328 2.246 1.00 92.44 296 VAL A C 1
ATOM 2398 O O . VAL A 1 296 ? -10.328 -3.300 2.070 1.00 92.44 296 VAL A O 1
ATOM 2401 N N . ASN A 1 297 ? -8.516 -4.172 3.083 1.00 91.44 297 ASN A N 1
ATOM 2402 C CA . ASN A 1 297 ? -9.256 -5.060 3.956 1.00 91.44 297 ASN A CA 1
ATOM 2403 C C . ASN A 1 297 ? -8.597 -5.172 5.333 1.00 91.44 297 ASN A C 1
ATOM 2405 O O . ASN A 1 297 ? -7.387 -5.345 5.471 1.00 91.44 297 ASN A O 1
ATOM 2409 N N . ASN A 1 298 ? -9.426 -5.085 6.367 1.00 90.12 298 ASN A N 1
ATOM 2410 C CA . ASN A 1 298 ? -8.995 -5.028 7.756 1.00 90.12 298 ASN A CA 1
ATOM 2411 C C . ASN A 1 298 ? -9.080 -6.353 8.511 1.00 90.12 298 ASN A C 1
ATOM 2413 O O . ASN A 1 298 ? -8.634 -6.416 9.659 1.00 90.12 298 ASN A O 1
ATOM 2417 N N . ASN A 1 299 ? -9.656 -7.383 7.896 1.00 91.00 299 ASN A N 1
ATOM 2418 C CA . ASN A 1 299 ? -9.773 -8.713 8.467 1.00 91.00 299 ASN A CA 1
ATOM 2419 C C . ASN A 1 299 ? -9.797 -9.758 7.346 1.00 91.00 299 ASN A C 1
ATOM 2421 O O . ASN A 1 299 ? -10.858 -10.213 6.919 1.00 91.00 299 ASN A O 1
ATOM 2425 N N . LEU A 1 300 ? -8.612 -10.158 6.884 1.00 90.38 300 LEU A N 1
ATOM 2426 C CA . LEU A 1 300 ? -8.471 -11.089 5.763 1.00 90.38 300 LEU A CA 1
ATOM 2427 C C . LEU A 1 300 ? -9.102 -12.461 6.034 1.00 90.38 300 LEU A C 1
ATOM 2429 O O . LEU A 1 300 ? -9.627 -13.083 5.117 1.00 90.38 300 LEU A O 1
ATOM 2433 N N . VAL A 1 301 ? -9.101 -12.915 7.291 1.00 90.31 301 VAL A N 1
ATOM 2434 C CA . VAL A 1 301 ? -9.712 -14.196 7.685 1.00 90.31 301 VAL A CA 1
ATOM 2435 C C . VAL A 1 301 ? -11.235 -14.144 7.564 1.00 90.31 301 VAL A C 1
ATOM 2437 O O . VAL A 1 301 ? -11.857 -15.121 7.157 1.00 90.31 301 VAL A O 1
ATOM 2440 N N . GLU A 1 302 ? -11.858 -13.025 7.931 1.00 89.88 302 GLU A N 1
ATOM 2441 C CA . GLU A 1 302 ? -13.302 -12.837 7.746 1.00 89.88 302 GLU A CA 1
ATOM 2442 C C . GLU A 1 302 ? -13.645 -12.622 6.273 1.00 89.88 302 GLU A C 1
ATOM 2444 O O . GLU A 1 302 ? -14.562 -13.263 5.772 1.00 89.88 302 GLU A O 1
ATOM 2449 N N . ALA A 1 303 ? -12.848 -11.828 5.557 1.00 89.81 303 ALA A N 1
ATOM 2450 C CA . ALA A 1 303 ? -13.021 -11.609 4.126 1.00 89.81 303 ALA A CA 1
ATOM 2451 C C . ALA A 1 303 ? -12.935 -12.908 3.316 1.00 89.81 303 ALA A C 1
ATOM 2453 O O . ALA A 1 303 ? -13.647 -13.069 2.331 1.00 89.81 303 ALA A O 1
ATOM 2454 N N . GLU A 1 304 ? -12.091 -13.851 3.728 1.00 90.31 304 GLU A N 1
ATOM 2455 C CA . GLU A 1 304 ? -12.038 -15.172 3.110 1.00 90.31 304 GLU A CA 1
ATOM 2456 C C . GLU A 1 304 ? -13.286 -16.010 3.399 1.00 90.31 304 GLU A C 1
ATOM 2458 O O . GLU A 1 304 ? -13.806 -16.664 2.497 1.00 90.31 304 GLU A O 1
ATOM 2463 N N . LYS A 1 305 ? -13.800 -15.974 4.635 1.00 90.12 305 LYS A N 1
ATOM 2464 C CA . LYS A 1 305 ? -15.050 -16.666 4.999 1.00 90.12 305 LYS A CA 1
ATOM 2465 C C . LYS A 1 305 ? -16.256 -16.122 4.235 1.00 90.12 305 LYS A C 1
ATOM 2467 O O . LYS A 1 305 ? -17.159 -16.887 3.922 1.00 90.12 305 LYS A O 1
ATOM 2472 N N . GLU A 1 306 ? -16.261 -14.824 3.951 1.00 89.69 306 GLU A N 1
ATOM 2473 C CA . GLU A 1 306 ? -17.312 -14.125 3.202 1.00 89.69 306 GLU A CA 1
ATOM 2474 C C . GLU A 1 306 ? -17.064 -14.132 1.677 1.00 89.69 306 GLU A C 1
ATOM 2476 O O . GLU A 1 306 ? -17.735 -13.416 0.939 1.00 89.69 306 GLU A O 1
ATOM 2481 N N . SER A 1 307 ? -16.103 -14.922 1.177 1.00 88.38 307 SER A N 1
ATOM 2482 C CA . SER A 1 307 ? -15.775 -15.015 -0.257 1.00 88.38 307 SER A CA 1
ATOM 2483 C C . SER A 1 307 ? -15.413 -13.667 -0.916 1.00 88.38 307 SER A C 1
ATOM 2485 O O . SER A 1 307 ? -15.605 -13.470 -2.118 1.00 88.38 307 SER A O 1
ATOM 2487 N N . HIS A 1 308 ? -14.848 -12.732 -0.149 1.00 88.62 308 HIS A N 1
ATOM 2488 C CA . HIS A 1 308 ? -14.338 -11.433 -0.608 1.00 88.62 308 HIS A CA 1
ATOM 2489 C C . HIS A 1 308 ? -12.818 -11.415 -0.834 1.00 88.62 308 HIS A C 1
ATOM 2491 O O . HIS A 1 308 ? -12.308 -10.540 -1.539 1.00 88.62 308 HIS A O 1
ATOM 2497 N N . PHE A 1 309 ? -12.097 -12.387 -0.275 1.00 91.56 309 PHE A N 1
ATOM 2498 C CA . PHE A 1 309 ? -10.653 -12.551 -0.415 1.00 91.56 309 PHE A CA 1
ATOM 2499 C C . PHE A 1 309 ? -10.285 -14.030 -0.570 1.00 91.56 309 PHE A C 1
ATOM 2501 O O . PHE A 1 309 ? -10.885 -14.884 0.072 1.00 91.56 309 PHE A O 1
ATOM 2508 N N . TRP A 1 310 ? -9.286 -14.349 -1.389 1.00 90.62 310 TRP A N 1
ATOM 2509 C CA . TRP A 1 310 ? -8.663 -15.671 -1.403 1.00 90.62 310 TRP A CA 1
ATOM 2510 C C . TRP A 1 310 ? -7.228 -15.595 -1.940 1.00 90.62 310 TRP A C 1
ATOM 2512 O O . TRP A 1 310 ? -6.895 -14.751 -2.778 1.00 90.62 310 TRP A O 1
ATOM 2522 N N . SER A 1 311 ? -6.371 -16.477 -1.432 1.00 89.62 311 SER A N 1
ATOM 2523 C CA . SER A 1 311 ? -4.984 -16.624 -1.862 1.00 89.62 311 SER A CA 1
ATOM 2524 C C . SER A 1 311 ? -4.518 -18.055 -1.607 1.00 89.62 311 SER A C 1
ATOM 2526 O O . SER A 1 311 ? -4.764 -18.583 -0.521 1.00 89.62 311 SER A O 1
ATOM 2528 N N . ASN A 1 312 ? -3.816 -18.645 -2.575 1.00 87.69 312 ASN A N 1
ATOM 2529 C CA . ASN A 1 312 ? -3.123 -19.934 -2.427 1.00 87.69 312 ASN A CA 1
ATOM 2530 C C . ASN A 1 312 ? -1.629 -19.770 -2.069 1.00 87.69 312 ASN A C 1
ATOM 2532 O O . ASN A 1 312 ? -0.857 -20.722 -2.168 1.00 87.69 312 ASN A O 1
ATOM 2536 N N . SER A 1 313 ? -1.204 -18.559 -1.687 1.00 84.50 313 SER A N 1
ATOM 2537 C CA . SER A 1 313 ? 0.133 -18.292 -1.136 1.00 84.50 313 SER A CA 1
ATOM 2538 C C . SER A 1 313 ? 0.355 -19.093 0.148 1.00 84.50 313 SER A C 1
ATOM 2540 O O . SER A 1 313 ? -0.551 -19.202 0.982 1.00 84.50 313 SER A O 1
ATOM 2542 N N . LEU A 1 314 ? 1.560 -19.635 0.324 1.00 74.44 314 LEU A N 1
ATOM 2543 C CA . LEU A 1 314 ? 1.895 -20.413 1.514 1.00 74.44 314 LEU A CA 1
ATOM 2544 C C . LEU A 1 314 ? 1.803 -19.541 2.775 1.00 74.44 314 LEU A C 1
ATOM 2546 O O . LEU A 1 314 ? 2.318 -18.425 2.822 1.00 74.44 314 LEU A O 1
ATOM 2550 N N . ASP A 1 315 ? 1.133 -20.061 3.805 1.00 75.75 315 ASP A N 1
ATOM 2551 C CA . ASP A 1 315 ? 1.069 -19.477 5.150 1.00 75.75 315 ASP A CA 1
ATOM 2552 C C . ASP A 1 315 ? 0.612 -18.008 5.226 1.00 75.75 315 ASP A C 1
ATOM 2554 O O . ASP A 1 315 ? 0.843 -17.335 6.233 1.00 75.75 315 ASP A O 1
ATOM 2558 N N . TRP A 1 316 ? -0.110 -17.490 4.222 1.00 82.00 316 TRP A N 1
ATOM 2559 C CA . TRP A 1 316 ? -0.544 -16.084 4.214 1.00 82.00 316 TRP A CA 1
ATOM 2560 C C . TRP A 1 316 ? -1.328 -15.706 5.484 1.00 82.00 316 TRP A C 1
ATOM 2562 O O . TRP A 1 316 ? -1.191 -14.593 5.993 1.00 82.00 316 TRP A O 1
ATOM 2572 N N . ARG A 1 317 ? -2.087 -16.657 6.051 1.00 84.19 317 ARG A N 1
ATOM 2573 C CA . ARG A 1 317 ? -2.852 -16.498 7.300 1.00 84.19 317 ARG A CA 1
ATOM 2574 C C . ARG A 1 317 ? -1.976 -16.277 8.536 1.00 84.19 317 ARG A C 1
ATOM 2576 O O . ARG A 1 317 ? -2.425 -15.629 9.478 1.00 84.19 317 ARG A O 1
ATOM 2583 N N . LYS A 1 318 ? -0.746 -16.810 8.554 1.00 77.00 318 LYS A N 1
ATOM 2584 C CA . LYS A 1 318 ? 0.230 -16.594 9.641 1.00 77.00 318 LYS A CA 1
ATOM 2585 C C . LYS A 1 318 ? 0.732 -15.149 9.631 1.00 77.00 318 LYS A C 1
ATOM 2587 O O . LYS A 1 318 ? 1.057 -14.602 10.682 1.00 77.00 318 LYS A O 1
ATOM 2592 N N . TYR A 1 319 ? 0.789 -14.533 8.453 1.00 73.38 319 TYR A N 1
ATOM 2593 C CA . TYR A 1 319 ? 1.555 -13.309 8.237 1.00 73.38 319 TYR A CA 1
ATOM 2594 C C . TYR A 1 319 ? 0.705 -12.054 8.059 1.00 73.38 319 TYR A C 1
ATOM 2596 O O . TYR A 1 319 ? 1.122 -10.985 8.502 1.00 73.38 319 TYR A O 1
ATOM 2604 N N . TYR A 1 320 ? -0.485 -12.173 7.471 1.00 79.94 320 TYR A N 1
ATOM 2605 C CA . TYR A 1 320 ? -1.309 -11.025 7.108 1.00 79.94 320 TYR A CA 1
ATOM 2606 C C . TYR A 1 320 ? -2.676 -11.109 7.785 1.00 79.94 320 TYR A C 1
ATOM 2608 O O . TYR A 1 320 ? -3.440 -12.045 7.546 1.00 79.94 320 TYR A O 1
ATOM 2616 N N . LYS A 1 321 ? -3.013 -10.109 8.611 1.00 87.31 321 LYS A N 1
ATOM 2617 C CA . LYS A 1 321 ? -4.367 -9.966 9.179 1.00 87.31 321 LYS A CA 1
ATOM 2618 C C . LYS A 1 321 ? -5.152 -8.833 8.537 1.00 87.31 321 LYS A C 1
ATOM 2620 O O . LYS A 1 321 ? -6.357 -8.969 8.329 1.00 87.31 321 LYS A O 1
ATOM 2625 N N . SER A 1 322 ? -4.471 -7.744 8.201 1.00 90.50 322 SER A N 1
ATOM 2626 C CA . SER A 1 322 ? -5.003 -6.653 7.392 1.00 90.50 322 SER A CA 1
ATOM 2627 C C . SER A 1 322 ? -4.029 -6.300 6.275 1.00 90.50 322 SER A C 1
ATOM 2629 O O . SER A 1 322 ? -2.820 -6.520 6.395 1.00 90.50 322 SER A O 1
ATOM 2631 N N . MET A 1 323 ? -4.566 -5.791 5.170 1.00 93.00 323 MET A N 1
ATOM 2632 C CA . MET A 1 323 ? -3.797 -5.483 3.973 1.00 93.00 323 MET A CA 1
ATOM 2633 C C . MET A 1 323 ? -4.430 -4.326 3.201 1.00 93.00 323 MET A C 1
ATOM 2635 O O . MET A 1 323 ? -5.651 -4.238 3.071 1.00 93.00 323 MET A O 1
ATOM 2639 N N . ALA A 1 324 ? -3.576 -3.470 2.655 1.00 95.19 324 ALA A N 1
ATOM 2640 C CA . ALA A 1 324 ? -3.928 -2.450 1.688 1.00 95.19 324 ALA A CA 1
ATOM 2641 C C . ALA A 1 324 ? -3.014 -2.583 0.462 1.00 95.19 324 ALA A C 1
ATOM 2643 O O . ALA A 1 324 ? -1.795 -2.663 0.590 1.00 95.19 324 ALA A O 1
ATOM 2644 N N . VAL A 1 325 ? -3.601 -2.638 -0.726 1.00 96.06 325 VAL A N 1
ATOM 2645 C CA . VAL A 1 325 ? -2.914 -2.826 -2.004 1.00 96.06 325 VAL A CA 1
ATOM 2646 C C . VAL A 1 325 ? -3.233 -1.632 -2.888 1.00 96.06 325 VAL A C 1
ATOM 2648 O O . VAL A 1 325 ? -4.393 -1.262 -3.032 1.00 96.06 325 VAL A O 1
ATOM 2651 N N . PHE A 1 326 ? -2.210 -1.045 -3.492 1.00 96.00 326 PHE A N 1
ATOM 2652 C CA . PHE A 1 326 ? -2.319 0.117 -4.365 1.00 96.00 326 PHE A CA 1
ATOM 2653 C C . PHE A 1 326 ? -1.594 -0.159 -5.665 1.00 96.00 326 PHE A C 1
ATOM 2655 O O . PHE A 1 326 ? -0.503 -0.731 -5.656 1.00 96.00 326 PHE A O 1
ATOM 2662 N N . ILE A 1 327 ? -2.165 0.267 -6.785 1.00 94.00 327 ILE A N 1
ATOM 2663 C CA . ILE A 1 327 ? -1.444 0.195 -8.045 1.00 94.00 327 ILE A CA 1
ATOM 2664 C C . ILE A 1 327 ? -0.324 1.240 -8.107 1.00 94.00 327 ILE A C 1
ATOM 2666 O O . ILE A 1 327 ? -0.486 2.381 -7.677 1.00 94.00 327 ILE A O 1
ATOM 2670 N N . ILE A 1 328 ? 0.818 0.856 -8.673 1.00 94.12 328 ILE A N 1
ATOM 2671 C CA . ILE A 1 328 ? 1.910 1.774 -9.007 1.00 94.12 328 ILE A CA 1
ATOM 2672 C C . ILE A 1 328 ? 1.712 2.191 -10.463 1.00 94.12 328 ILE A C 1
ATOM 2674 O O . ILE A 1 328 ? 2.189 1.524 -11.383 1.00 94.12 328 ILE A O 1
ATOM 2678 N N . ALA A 1 329 ? 0.966 3.271 -10.672 1.00 89.62 329 ALA A N 1
ATOM 2679 C CA . ALA A 1 329 ? 0.636 3.791 -11.993 1.00 89.62 329 ALA A CA 1
ATOM 2680 C C . ALA A 1 329 ? 0.524 5.323 -11.987 1.00 89.62 329 ALA A C 1
ATOM 2682 O O . ALA A 1 329 ? 0.467 5.972 -10.935 1.00 89.62 329 ALA A O 1
ATOM 2683 N N . GLN A 1 330 ? 0.461 5.903 -13.186 1.00 85.69 330 GLN A N 1
ATOM 2684 C CA . GLN A 1 330 ? -0.083 7.249 -13.357 1.00 85.69 330 GLN A CA 1
ATOM 2685 C C . GLN A 1 330 ? -1.554 7.296 -12.925 1.00 85.69 330 GLN A C 1
ATOM 2687 O O . GLN A 1 330 ? -2.163 6.253 -12.708 1.00 85.69 330 GLN A O 1
ATOM 2692 N N . ASN A 1 331 ? -2.129 8.495 -12.802 1.00 82.56 331 ASN A N 1
ATOM 2693 C CA . ASN A 1 331 ? -3.547 8.618 -12.473 1.00 82.56 331 ASN A CA 1
ATOM 2694 C C . ASN A 1 331 ? -4.391 7.844 -13.503 1.00 82.56 331 ASN A C 1
ATOM 2696 O O . ASN A 1 331 ? -4.261 8.090 -14.705 1.00 82.56 331 ASN A O 1
ATOM 2700 N N . ILE A 1 332 ? -5.198 6.894 -13.027 1.00 83.19 332 ILE A N 1
ATOM 2701 C CA . ILE A 1 332 ? -6.111 6.096 -13.849 1.00 83.19 332 ILE A CA 1
ATOM 2702 C C . ILE A 1 332 ? -7.530 6.526 -13.472 1.00 83.19 332 ILE A C 1
ATOM 2704 O O . ILE A 1 332 ? -7.899 6.385 -12.300 1.00 83.19 332 ILE A O 1
ATOM 2708 N N . PRO A 1 333 ? -8.324 7.057 -14.418 1.00 81.50 333 PRO A N 1
ATOM 2709 C CA . PRO A 1 333 ? -9.711 7.402 -14.160 1.00 81.50 333 PRO A CA 1
ATOM 2710 C C . PRO A 1 333 ? -10.504 6.208 -13.620 1.00 81.50 333 PRO A C 1
ATOM 2712 O O . PRO A 1 333 ? -10.268 5.046 -13.967 1.00 81.50 333 PRO A O 1
ATOM 2715 N N . GLN A 1 334 ? -11.477 6.500 -12.759 1.00 79.88 334 GLN A N 1
ATOM 2716 C CA . GLN A 1 334 ? -12.412 5.483 -12.298 1.00 79.88 334 GLN A CA 1
ATOM 2717 C C . GLN A 1 334 ? -13.229 4.958 -13.488 1.00 79.88 334 GLN A C 1
ATOM 2719 O O . GLN A 1 334 ? -13.653 5.733 -14.340 1.00 79.88 334 GLN A O 1
ATOM 2724 N N . GLY A 1 335 ? -13.459 3.648 -13.551 1.00 80.00 335 GLY A N 1
ATOM 2725 C CA . GLY A 1 335 ? -14.142 3.000 -14.675 1.00 80.00 335 GLY A CA 1
ATOM 2726 C C . GLY A 1 335 ? -13.196 2.465 -15.753 1.00 80.00 335 GLY A C 1
ATOM 2727 O O . GLY A 1 335 ? -13.602 1.603 -16.535 1.00 80.00 335 GLY A O 1
ATOM 2728 N N . GLU A 1 336 ? -11.934 2.899 -15.7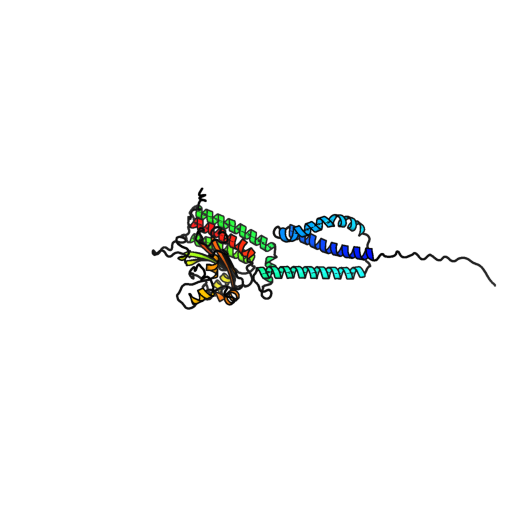78 1.00 82.12 336 GLU A N 1
ATOM 2729 C CA . GLU A 1 336 ? -10.957 2.421 -16.755 1.00 82.12 336 GLU A CA 1
ATOM 2730 C C . GLU A 1 336 ? -10.142 1.239 -16.220 1.00 82.12 336 GLU A C 1
ATOM 2732 O O . GLU A 1 336 ? -9.605 1.321 -15.118 1.00 82.12 336 GLU A O 1
ATOM 2737 N N . PRO A 1 337 ? -10.015 0.126 -16.967 1.00 78.38 337 PRO A N 1
ATOM 2738 C CA . PRO A 1 337 ? -9.166 -0.988 -16.567 1.00 78.38 337 PRO A CA 1
ATOM 2739 C C . PRO A 1 337 ? -7.684 -0.695 -16.829 1.00 78.38 337 PRO A C 1
ATOM 2741 O O . PRO A 1 337 ? -7.308 -0.003 -17.780 1.00 78.38 337 PRO A O 1
ATOM 2744 N N . VAL A 1 338 ? -6.824 -1.314 -16.026 1.00 79.94 338 VAL A N 1
ATOM 2745 C CA . VAL A 1 338 ? -5.369 -1.184 -16.141 1.00 79.94 338 VAL A CA 1
ATOM 2746 C C . VAL A 1 338 ? -4.858 -1.857 -17.418 1.00 79.94 338 VAL A C 1
ATOM 2748 O O . VAL A 1 338 ? -5.301 -2.947 -17.780 1.00 79.94 338 VAL A O 1
ATOM 2751 N N . GLY A 1 339 ? -3.886 -1.231 -18.091 1.00 66.44 339 GLY A N 1
ATOM 2752 C CA . GLY A 1 339 ? -3.168 -1.832 -19.220 1.00 66.44 339 GLY A CA 1
ATOM 2753 C C . GLY A 1 339 ? -3.766 -1.577 -20.608 1.00 66.44 339 GLY A C 1
ATOM 2754 O O . GLY A 1 339 ? -3.203 -2.071 -21.581 1.00 66.44 339 GLY A O 1
ATOM 2755 N N . LYS A 1 340 ? -4.859 -0.805 -20.729 1.00 66.81 340 LYS A N 1
ATOM 2756 C CA . LYS A 1 340 ? -5.362 -0.326 -22.035 1.00 66.81 340 LYS A CA 1
ATOM 2757 C C . LYS A 1 340 ? -4.651 0.946 -22.504 1.00 66.81 340 LYS A C 1
ATOM 2759 O O . LYS A 1 340 ? -4.114 0.985 -23.602 1.00 66.81 340 LYS A O 1
ATOM 2764 N N . THR A 1 341 ? -4.659 1.967 -21.658 1.00 64.25 341 THR A N 1
ATOM 2765 C CA . THR A 1 341 ? -4.169 3.330 -21.941 1.00 64.25 341 THR A CA 1
ATOM 2766 C C . THR A 1 341 ? -3.130 3.775 -20.916 1.00 64.25 341 THR A C 1
ATOM 2768 O O . THR A 1 341 ? -2.202 4.509 -21.237 1.00 64.25 341 THR A O 1
ATOM 2771 N N . HIS A 1 342 ? -3.237 3.283 -19.680 1.00 69.38 342 HIS A N 1
ATOM 2772 C CA . HIS A 1 342 ? -2.352 3.654 -18.582 1.00 69.38 342 HIS A CA 1
ATOM 2773 C C . HIS A 1 342 ? -1.298 2.580 -18.326 1.00 69.38 342 HIS A C 1
ATOM 2775 O O . HIS A 1 342 ? -1.619 1.407 -18.107 1.00 69.38 342 HIS A O 1
ATOM 2781 N N . ARG A 1 343 ? -0.027 2.997 -18.302 1.00 74.75 343 ARG A N 1
ATOM 2782 C CA . ARG A 1 343 ? 1.082 2.130 -17.897 1.00 74.75 343 ARG A CA 1
ATOM 2783 C C . ARG A 1 343 ? 1.094 1.990 -16.379 1.00 74.75 343 ARG A C 1
ATOM 2785 O O . ARG A 1 343 ? 1.314 2.959 -15.656 1.00 74.75 343 ARG A O 1
ATOM 2792 N N . ALA A 1 344 ? 0.884 0.767 -15.912 1.00 85.69 344 ALA A N 1
ATOM 2793 C CA . ALA A 1 344 ? 1.134 0.377 -14.534 1.00 85.69 344 ALA A CA 1
ATOM 2794 C C . ALA A 1 344 ? 2.443 -0.413 -14.456 1.00 85.69 344 ALA A C 1
ATOM 2796 O O . ALA A 1 344 ? 2.780 -1.177 -15.359 1.00 85.69 344 ALA A O 1
ATOM 2797 N N . MET A 1 345 ? 3.182 -0.220 -13.371 1.00 88.69 345 MET A N 1
ATOM 2798 C CA . MET A 1 345 ? 4.480 -0.859 -13.135 1.00 88.69 345 MET A CA 1
ATOM 2799 C C . MET A 1 345 ? 4.361 -2.056 -12.198 1.00 88.69 345 MET A C 1
ATOM 2801 O O . MET A 1 345 ? 5.151 -2.995 -12.258 1.00 88.69 345 MET A O 1
ATOM 2805 N N . GLY A 1 346 ? 3.354 -2.052 -11.339 1.00 92.44 346 GLY A N 1
ATOM 2806 C CA . GLY A 1 346 ? 3.149 -3.108 -10.371 1.00 92.44 346 GLY A CA 1
ATOM 2807 C C . GLY A 1 346 ? 2.187 -2.670 -9.290 1.00 92.44 346 GLY A C 1
ATOM 2808 O O . GLY A 1 346 ? 1.322 -1.825 -9.519 1.00 92.44 346 GLY A O 1
ATOM 2809 N N . ILE A 1 347 ? 2.374 -3.224 -8.101 1.00 95.31 347 ILE A N 1
ATOM 2810 C CA . ILE A 1 347 ? 1.562 -2.939 -6.925 1.00 95.31 347 ILE A CA 1
ATOM 2811 C C . ILE A 1 347 ? 2.443 -2.656 -5.708 1.00 95.31 347 ILE A C 1
ATOM 2813 O O . ILE A 1 347 ? 3.497 -3.269 -5.515 1.00 95.31 347 ILE A O 1
ATOM 2817 N N . LEU A 1 348 ? 1.971 -1.730 -4.881 1.00 97.06 348 LEU A N 1
ATOM 2818 C CA . LEU A 1 348 ? 2.485 -1.414 -3.560 1.00 97.06 348 LEU A CA 1
ATOM 2819 C C . LEU A 1 348 ? 1.544 -2.026 -2.524 1.00 97.06 348 LEU A C 1
ATOM 2821 O O . LEU A 1 348 ? 0.342 -1.770 -2.533 1.00 97.06 348 LEU A O 1
ATOM 2825 N N . ILE A 1 349 ? 2.091 -2.847 -1.640 1.00 95.75 349 ILE A N 1
ATOM 2826 C CA . ILE A 1 349 ? 1.336 -3.605 -0.648 1.00 95.75 349 ILE A CA 1
ATOM 2827 C C . ILE A 1 349 ? 1.786 -3.152 0.73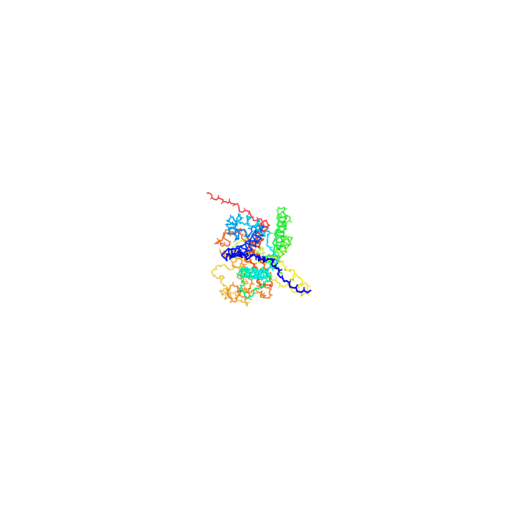4 1.00 95.75 349 ILE A C 1
ATOM 2829 O O . ILE A 1 349 ? 2.977 -3.176 1.033 1.00 95.75 349 ILE A O 1
ATOM 2833 N N . PHE A 1 350 ? 0.822 -2.790 1.570 1.00 95.12 350 PHE A N 1
ATOM 2834 C CA . PHE A 1 350 ? 0.987 -2.570 2.999 1.00 95.12 350 PHE A CA 1
ATOM 2835 C C . PHE A 1 350 ? 0.264 -3.688 3.730 1.00 95.12 350 PHE A C 1
ATOM 2837 O O . PHE A 1 350 ? -0.924 -3.914 3.498 1.00 95.12 350 PHE A O 1
ATOM 2844 N N . ASP A 1 351 ? 0.957 -4.380 4.621 1.00 91.75 351 ASP A N 1
ATOM 2845 C CA . ASP A 1 351 ? 0.368 -5.444 5.419 1.00 91.75 351 ASP A CA 1
ATOM 2846 C C . ASP A 1 351 ? 0.682 -5.270 6.903 1.00 91.75 351 ASP A C 1
ATOM 2848 O O . ASP A 1 351 ? 1.712 -4.713 7.286 1.00 91.75 351 ASP A O 1
ATOM 2852 N N . SER A 1 352 ? -0.257 -5.697 7.748 1.00 88.81 352 SER A N 1
ATOM 2853 C CA . SER A 1 352 ? -0.102 -5.636 9.198 1.00 88.81 352 SER A CA 1
ATOM 2854 C C . SER A 1 352 ? -0.585 -6.930 9.862 1.00 88.81 352 SER A C 1
ATOM 2856 O O . SER A 1 352 ? -1.617 -7.497 9.470 1.00 88.81 352 SER A O 1
ATOM 2858 N N . PRO A 1 353 ? 0.104 -7.388 10.926 1.00 86.00 353 PRO A N 1
ATOM 2859 C CA . PRO A 1 353 ? -0.352 -8.504 11.749 1.00 86.00 353 PRO A CA 1
ATOM 2860 C C . PRO A 1 353 ? -1.521 -8.125 12.679 1.00 86.00 353 PRO A C 1
ATOM 2862 O O . PRO A 1 353 ? -1.982 -8.967 13.454 1.00 86.00 353 PRO A O 1
ATOM 2865 N N . ALA A 1 354 ? -2.002 -6.876 12.640 1.00 83.56 354 ALA A N 1
ATOM 2866 C CA . ALA A 1 354 ? -3.163 -6.394 13.388 1.00 83.56 354 ALA A CA 1
ATOM 2867 C C . ALA A 1 354 ? -4.417 -6.293 12.499 1.00 83.56 354 ALA A C 1
ATOM 2869 O O . ALA A 1 354 ? -4.320 -6.020 11.306 1.00 83.56 354 ALA A O 1
ATOM 2870 N N . THR A 1 355 ? -5.603 -6.489 13.078 1.00 83.25 355 THR A N 1
ATOM 2871 C CA . THR A 1 355 ? -6.908 -6.315 12.409 1.00 83.25 355 THR A CA 1
ATOM 2872 C C . THR A 1 355 ? -7.496 -4.925 12.667 1.00 83.25 355 THR A C 1
ATOM 2874 O O . THR A 1 355 ? -7.234 -4.337 13.717 1.00 83.25 355 THR A O 1
ATOM 2877 N N . GLY A 1 356 ? -8.351 -4.424 11.766 1.00 75.94 356 GLY A N 1
ATOM 2878 C CA . GLY A 1 356 ? -9.177 -3.230 12.026 1.00 75.94 356 GLY A CA 1
ATOM 2879 C C . GLY A 1 356 ? -8.438 -1.891 11.974 1.00 75.94 356 GLY A C 1
ATOM 2880 O O . GLY A 1 356 ? -8.757 -1.017 12.774 1.00 75.94 356 GLY A O 1
ATOM 2881 N N . ARG A 1 357 ? -7.419 -1.734 11.117 1.00 79.44 357 ARG A N 1
ATOM 2882 C CA . ARG A 1 357 ? -6.458 -0.618 11.218 1.00 79.44 357 ARG A CA 1
ATOM 2883 C C . ARG A 1 357 ? -6.425 0.356 10.045 1.00 79.44 357 ARG A C 1
ATOM 2885 O O . ARG A 1 357 ? -6.226 1.545 10.263 1.00 79.44 357 ARG A O 1
ATOM 2892 N N . PHE A 1 358 ? -6.632 -0.100 8.820 1.00 85.69 358 PHE A N 1
ATOM 2893 C CA . PHE A 1 358 ? -6.619 0.762 7.647 1.00 85.69 358 PHE A CA 1
ATOM 2894 C C . PHE A 1 358 ? -7.966 1.474 7.478 1.00 85.69 358 PHE A C 1
ATOM 2896 O O . PHE A 1 358 ? -8.968 0.852 7.132 1.00 85.69 358 PHE A O 1
ATOM 2903 N N . SER A 1 359 ? -8.005 2.794 7.664 1.00 82.81 359 SER A N 1
ATOM 2904 C CA . SER A 1 359 ? -9.135 3.595 7.172 1.00 82.81 359 SER A CA 1
ATOM 2905 C C . SER A 1 359 ? -9.117 3.592 5.653 1.00 82.81 359 SER A C 1
ATOM 2907 O O . SER A 1 359 ? -8.114 3.987 5.062 1.00 82.81 359 SER A O 1
ATOM 2909 N N . ARG A 1 360 ? -10.216 3.186 5.006 1.00 84.44 360 ARG A N 1
ATOM 2910 C CA . ARG A 1 360 ? -10.286 3.147 3.537 1.00 84.44 360 ARG A CA 1
ATOM 2911 C C . ARG A 1 360 ? -9.983 4.517 2.924 1.00 84.44 360 ARG A C 1
ATOM 2913 O O . ARG A 1 360 ? -9.201 4.596 1.983 1.00 84.44 360 ARG A O 1
ATOM 2920 N N . ARG A 1 361 ? -10.559 5.590 3.481 1.00 83.56 361 ARG A N 1
ATOM 2921 C CA . ARG A 1 361 ? -10.395 6.964 2.982 1.00 83.56 361 ARG A CA 1
ATOM 2922 C C . ARG A 1 361 ? -8.969 7.477 3.175 1.00 83.56 361 ARG A C 1
ATOM 2924 O O . ARG A 1 361 ? -8.359 7.945 2.219 1.00 83.56 361 ARG A O 1
ATOM 2931 N N . LEU A 1 362 ? -8.428 7.377 4.390 1.00 82.62 362 LEU A N 1
ATOM 2932 C CA . LEU A 1 362 ? -7.078 7.879 4.670 1.00 82.62 362 LEU A CA 1
ATOM 2933 C C . LEU A 1 362 ? -6.007 7.047 3.966 1.00 82.62 362 LEU A C 1
ATOM 2935 O O . LEU A 1 362 ? -5.052 7.613 3.444 1.00 82.62 362 LEU A O 1
ATOM 2939 N N . ALA A 1 363 ? -6.185 5.725 3.895 1.00 89.00 363 ALA A N 1
ATOM 2940 C CA . ALA A 1 363 ? -5.293 4.855 3.143 1.00 89.00 363 ALA A CA 1
ATOM 2941 C C . ALA A 1 363 ? -5.297 5.224 1.653 1.00 89.00 363 ALA A C 1
ATOM 2943 O O . ALA A 1 363 ? -4.227 5.369 1.072 1.00 89.00 363 ALA A O 1
ATOM 2944 N N . ALA A 1 364 ? -6.471 5.456 1.053 1.00 88.44 364 ALA A N 1
ATOM 2945 C CA . ALA A 1 364 ? -6.575 5.888 -0.340 1.00 88.44 364 ALA A CA 1
ATOM 2946 C C . ALA A 1 364 ? -5.817 7.194 -0.618 1.00 88.44 364 ALA A C 1
ATOM 2948 O O . ALA A 1 364 ? -5.092 7.277 -1.605 1.00 88.44 364 ALA A O 1
ATOM 2949 N N . ILE A 1 365 ? -5.933 8.185 0.270 1.00 88.06 365 ILE A N 1
ATOM 2950 C CA . ILE A 1 365 ? -5.260 9.480 0.106 1.00 88.06 365 ILE A CA 1
ATOM 2951 C C . ILE A 1 365 ? -3.751 9.344 0.338 1.00 88.06 365 ILE A C 1
ATOM 2953 O O . ILE A 1 365 ? -2.955 9.679 -0.534 1.00 88.06 365 ILE A O 1
ATOM 2957 N N . VAL A 1 366 ? -3.346 8.855 1.512 1.00 91.88 366 VAL A N 1
ATOM 2958 C CA . VAL A 1 366 ? -1.940 8.868 1.936 1.00 91.88 366 VAL A CA 1
ATOM 2959 C C . VAL A 1 366 ? -1.147 7.777 1.230 1.00 91.88 366 VAL A C 1
ATOM 2961 O O . VAL A 1 366 ? -0.143 8.064 0.586 1.00 91.88 366 VAL A O 1
ATOM 2964 N N . LEU A 1 367 ? -1.590 6.523 1.311 1.00 94.94 367 LEU A N 1
ATOM 2965 C CA . LEU A 1 367 ? -0.843 5.393 0.754 1.00 94.94 367 LEU A CA 1
ATOM 2966 C C . LEU A 1 367 ? -0.948 5.350 -0.778 1.00 94.94 367 LEU A C 1
ATOM 2968 O O . LEU A 1 367 ? 0.024 4.996 -1.447 1.00 94.94 367 LEU A O 1
ATOM 2972 N N . GLY A 1 368 ? -2.078 5.798 -1.336 1.00 92.69 368 GLY A N 1
ATOM 2973 C CA . GLY A 1 368 ? -2.218 6.027 -2.776 1.00 92.69 368 GLY A CA 1
ATOM 2974 C C . GLY A 1 368 ? -1.260 7.105 -3.293 1.00 92.69 368 GLY A C 1
ATOM 2975 O O . GLY A 1 368 ? -0.608 6.905 -4.319 1.00 92.69 368 GLY A O 1
ATOM 2976 N N . TYR A 1 369 ? -1.079 8.203 -2.549 1.00 93.56 369 TYR A N 1
ATOM 2977 C CA . TYR A 1 369 ? -0.072 9.217 -2.875 1.00 93.56 369 TYR A CA 1
ATOM 2978 C C . TYR A 1 369 ? 1.353 8.633 -2.905 1.00 93.56 369 TYR A C 1
ATOM 2980 O O . TYR A 1 369 ? 2.107 8.902 -3.843 1.00 93.56 369 TYR A O 1
ATOM 2988 N N . LEU A 1 370 ? 1.720 7.791 -1.931 1.00 96.25 370 LEU A N 1
ATOM 2989 C CA . LEU A 1 370 ? 3.029 7.121 -1.915 1.00 96.25 370 LEU A CA 1
ATOM 2990 C C . LEU A 1 370 ? 3.226 6.236 -3.156 1.00 96.25 370 LEU A C 1
ATOM 2992 O O . LEU A 1 370 ? 4.264 6.327 -3.816 1.00 96.25 370 LEU A O 1
ATOM 2996 N N . ALA A 1 371 ? 2.216 5.437 -3.520 1.00 95.81 371 ALA A N 1
ATOM 2997 C CA . ALA A 1 371 ? 2.249 4.596 -4.719 1.00 95.81 371 ALA A CA 1
ATOM 2998 C C . ALA A 1 371 ? 2.441 5.423 -6.002 1.00 95.81 371 ALA A C 1
ATOM 3000 O O . ALA A 1 371 ? 3.264 5.074 -6.852 1.00 95.81 371 ALA A O 1
ATOM 3001 N N . HIS A 1 372 ? 1.756 6.565 -6.108 1.00 92.56 372 HIS A N 1
ATOM 3002 C CA . HIS A 1 372 ? 1.904 7.484 -7.233 1.00 92.56 372 HIS A CA 1
ATOM 3003 C C . HIS A 1 372 ? 3.314 8.093 -7.324 1.00 92.56 372 HIS A C 1
ATOM 3005 O O . HIS A 1 372 ? 3.891 8.187 -8.407 1.00 92.56 372 HIS A O 1
ATOM 3011 N N . ARG A 1 373 ? 3.923 8.475 -6.195 1.00 94.38 373 ARG A N 1
ATOM 3012 C CA . ARG A 1 373 ? 5.300 9.003 -6.197 1.00 94.38 373 ARG A CA 1
ATOM 3013 C C . ARG A 1 373 ? 6.325 7.944 -6.585 1.00 94.38 373 ARG A C 1
ATOM 3015 O O . ARG A 1 373 ? 7.268 8.259 -7.310 1.00 94.38 373 ARG A O 1
ATOM 3022 N N . LEU A 1 374 ? 6.125 6.698 -6.159 1.00 95.25 374 LEU A N 1
ATOM 3023 C CA . LEU A 1 374 ? 6.969 5.576 -6.573 1.00 95.25 374 LEU A CA 1
ATOM 3024 C C . LEU A 1 374 ? 6.838 5.294 -8.072 1.00 95.25 374 LEU A C 1
ATOM 3026 O O . LEU A 1 374 ? 7.845 5.005 -8.715 1.00 95.25 374 LEU A O 1
ATOM 3030 N N . HIS A 1 375 ? 5.647 5.455 -8.657 1.00 93.31 375 HIS A N 1
ATOM 3031 C CA . HIS A 1 375 ? 5.478 5.357 -10.108 1.00 93.31 375 HIS A CA 1
ATOM 3032 C C . HIS A 1 375 ? 6.408 6.325 -10.853 1.00 93.31 375 HIS A C 1
ATOM 3034 O O . HIS A 1 375 ? 7.078 5.909 -11.793 1.00 93.31 375 HIS A O 1
ATOM 3040 N N . SER A 1 376 ? 6.534 7.581 -10.411 1.00 91.31 376 SER A N 1
ATOM 3041 C CA . SER A 1 376 ? 7.464 8.541 -11.028 1.00 91.31 376 SER A CA 1
ATOM 3042 C C . SER A 1 376 ? 8.923 8.070 -10.980 1.00 91.31 376 SER A C 1
ATOM 3044 O O . SER A 1 376 ? 9.638 8.204 -11.973 1.00 91.31 376 SER A O 1
ATOM 3046 N N . VAL A 1 377 ? 9.347 7.472 -9.860 1.00 93.31 377 VAL A N 1
ATOM 3047 C CA . VAL A 1 377 ? 10.702 6.914 -9.686 1.00 93.31 377 VAL A CA 1
ATOM 3048 C C . VAL A 1 377 ? 10.955 5.784 -10.677 1.00 93.31 377 VAL A C 1
ATOM 3050 O O . VAL A 1 377 ? 11.923 5.825 -11.437 1.00 93.31 377 VAL A O 1
ATOM 3053 N N . PHE A 1 378 ? 10.060 4.798 -10.721 1.00 91.25 378 PHE A N 1
ATOM 3054 C CA . PHE A 1 378 ? 10.191 3.664 -11.631 1.00 91.25 378 PHE A CA 1
ATOM 3055 C C . PHE A 1 378 ? 10.075 4.079 -13.102 1.00 91.25 378 PHE A C 1
ATOM 3057 O O . PHE A 1 378 ? 10.825 3.563 -13.930 1.00 91.25 378 PHE A O 1
ATOM 3064 N N . ARG A 1 379 ? 9.212 5.049 -13.437 1.00 87.94 379 ARG A N 1
ATOM 3065 C CA . ARG A 1 379 ? 9.079 5.566 -14.809 1.00 87.94 379 ARG A CA 1
ATOM 3066 C C . ARG A 1 379 ? 10.388 6.132 -15.322 1.00 87.94 379 ARG A C 1
ATOM 3068 O O . ARG A 1 379 ? 10.812 5.799 -16.428 1.00 87.94 379 ARG A O 1
ATOM 3075 N N . GLN A 1 380 ? 11.007 6.989 -14.514 1.00 88.06 380 GLN A N 1
ATOM 3076 C CA . GLN A 1 380 ? 12.239 7.661 -14.889 1.00 88.06 380 GLN A CA 1
ATOM 3077 C C . GLN A 1 380 ? 13.402 6.666 -14.955 1.00 88.06 380 GLN A C 1
ATOM 3079 O O . GLN A 1 380 ? 14.166 6.695 -15.918 1.00 88.06 380 GLN A O 1
ATOM 3084 N N . ALA A 1 381 ? 13.489 5.735 -13.997 1.00 87.00 381 ALA A N 1
ATOM 3085 C CA . ALA A 1 381 ? 14.515 4.691 -13.988 1.00 87.00 381 ALA A CA 1
ATOM 3086 C C . ALA A 1 381 ? 14.411 3.754 -15.202 1.00 87.00 381 ALA A C 1
ATOM 3088 O O . ALA A 1 381 ? 15.430 3.349 -15.759 1.00 87.00 381 ALA A O 1
ATOM 3089 N N . ALA A 1 382 ? 13.189 3.448 -15.644 1.00 81.81 382 ALA A N 1
ATOM 3090 C CA . ALA A 1 382 ? 12.925 2.638 -16.830 1.00 81.81 382 ALA A CA 1
ATOM 3091 C C . ALA A 1 382 ? 13.081 3.410 -18.157 1.00 81.81 382 ALA A C 1
ATOM 3093 O O . ALA A 1 382 ? 12.867 2.827 -19.219 1.00 81.81 382 ALA A O 1
ATOM 3094 N N . LYS A 1 383 ? 13.419 4.712 -18.114 1.00 79.94 383 LYS A N 1
ATOM 3095 C CA . LYS A 1 383 ? 13.496 5.614 -19.282 1.00 79.94 383 LYS A CA 1
ATOM 3096 C C . LYS A 1 383 ? 12.240 5.561 -20.160 1.00 79.94 383 LYS A C 1
ATOM 3098 O O . LYS A 1 383 ? 12.311 5.684 -21.381 1.00 79.94 383 LYS A O 1
ATOM 3103 N N . ILE A 1 384 ? 11.079 5.362 -19.540 1.00 67.38 384 ILE A N 1
ATOM 3104 C CA . ILE A 1 384 ? 9.802 5.382 -20.248 1.00 67.38 384 ILE A CA 1
ATOM 3105 C C . ILE A 1 384 ? 9.496 6.850 -20.586 1.00 67.38 384 ILE A C 1
ATOM 3107 O O . ILE A 1 384 ? 9.454 7.665 -19.653 1.00 67.38 384 ILE A O 1
ATOM 3111 N N . PRO A 1 385 ? 9.288 7.203 -21.872 1.00 56.72 385 PRO A N 1
ATOM 3112 C CA . PRO A 1 385 ? 8.939 8.564 -22.262 1.00 56.72 385 PRO A CA 1
ATOM 3113 C C . PRO A 1 385 ? 7.771 9.081 -21.419 1.00 56.72 385 PRO A C 1
ATOM 3115 O O . PRO A 1 385 ? 6.853 8.328 -21.088 1.00 56.72 385 PRO A O 1
ATOM 3118 N N . SER A 1 386 ? 7.797 10.361 -21.035 1.00 52.56 386 SER A N 1
ATOM 3119 C CA . SER A 1 386 ? 6.532 11.045 -20.763 1.00 52.56 386 SER A CA 1
ATOM 3120 C C . SER A 1 386 ? 5.744 10.943 -22.044 1.00 52.56 386 SER A C 1
ATOM 3122 O O . SER A 1 386 ? 6.187 11.539 -23.023 1.00 52.56 386 SER A O 1
ATOM 3124 N N . ASP A 1 387 ? 4.653 10.182 -22.065 1.00 46.91 387 ASP A N 1
ATOM 3125 C CA . ASP A 1 387 ? 3.699 10.315 -23.153 1.00 46.91 387 ASP A CA 1
ATOM 3126 C C . ASP A 1 387 ? 3.403 11.815 -23.251 1.00 46.91 387 ASP A C 1
ATOM 3128 O O . ASP A 1 387 ? 2.891 12.441 -22.315 1.00 46.91 387 ASP A O 1
ATOM 3132 N N . SER A 1 388 ? 3.890 12.416 -24.335 1.00 33.34 388 SER A N 1
ATOM 3133 C CA . SER A 1 388 ? 3.412 13.694 -24.800 1.00 33.34 388 SER A CA 1
ATOM 3134 C C . SER A 1 388 ? 1.911 13.539 -24.894 1.00 33.34 388 SER A C 1
ATOM 3136 O O . SER A 1 388 ? 1.403 12.553 -25.430 1.00 33.34 388 SER A O 1
ATOM 3138 N N . ILE A 1 389 ? 1.214 14.509 -24.331 1.00 34.97 389 ILE A N 1
ATOM 3139 C CA . ILE A 1 389 ? -0.162 14.797 -24.670 1.00 34.97 389 ILE A CA 1
ATOM 3140 C C . ILE A 1 389 ? -0.161 15.008 -26.192 1.00 34.97 389 ILE A C 1
ATOM 3142 O O . ILE A 1 389 ? 0.101 16.104 -26.670 1.00 34.97 389 ILE A O 1
ATOM 3146 N N . GLU A 1 390 ? -0.352 13.945 -26.971 1.00 33.19 390 GLU A N 1
ATOM 3147 C CA . GLU A 1 390 ? -0.853 14.074 -28.329 1.00 33.19 390 GLU A CA 1
ATOM 3148 C C . GLU A 1 390 ? -2.323 14.443 -28.161 1.00 33.19 390 GLU A C 1
ATOM 3150 O O . GLU A 1 390 ? -3.216 13.595 -28.130 1.00 33.19 390 GLU A O 1
ATOM 3155 N N . THR A 1 391 ? -2.571 15.742 -27.992 1.00 32.50 391 THR A N 1
ATOM 3156 C CA . THR A 1 391 ? -3.786 16.352 -28.520 1.00 32.50 391 THR A CA 1
ATOM 3157 C C . THR A 1 391 ? -3.803 16.030 -30.006 1.00 32.50 391 THR A C 1
ATOM 3159 O O . THR A 1 391 ? -3.169 16.709 -30.810 1.00 32.50 391 THR A O 1
ATOM 3162 N N . LYS A 1 392 ? -4.463 14.926 -30.353 1.00 33.62 392 LYS A N 1
ATOM 3163 C CA . LYS A 1 392 ? -5.014 14.745 -31.686 1.00 33.62 392 LYS A CA 1
ATOM 3164 C C . LYS A 1 392 ? -6.132 15.772 -31.827 1.00 33.62 392 LYS A C 1
ATOM 3166 O O . LYS A 1 392 ? -7.218 15.559 -31.289 1.00 33.62 392 LYS A O 1
ATOM 3171 N N . GLU A 1 393 ? -5.810 16.893 -32.459 1.00 32.81 393 GLU A N 1
ATOM 3172 C CA . GLU A 1 393 ? -6.777 17.607 -33.298 1.00 32.81 393 GLU A CA 1
ATOM 3173 C C . GLU A 1 393 ? -6.903 16.889 -34.642 1.00 32.81 393 GLU A C 1
ATOM 3175 O O . GLU A 1 393 ? -5.867 16.383 -35.144 1.00 32.81 393 GLU A O 1
#

Radius of gyration: 33.66 Å; chains: 1; bounding box: 77×86×132 Å